Protein AF-0000000067514599 (afdb_homodimer)

InterPro domains:
  IPR000524 Transcription regulator HTH, GntR [PF00392] (11-71)
  IPR000524 Transcription regulator HTH, GntR [PR00035] (31-45)
  IPR000524 Transcription regulator HTH, GntR [PR00035] (45-61)
  IPR000524 Transcription regulator HTH, GntR [PS50949] (8-74)
  IPR000524 Transcription regulator HTH, GntR [SM00345] (14-71)
  IPR000524 Transcription regulator HTH, GntR [cd07377] (9-71)
  IPR011663 UbiC transcription regulator-associated [PF07702] (92-229)
  IPR011663 UbiC transcription regulator-associated [SM00866] (92-229)
  IPR012702 Phosphonate C-P lyase system, transcriptional regulator PhnF [TIGR02325] (10-232)
  IPR028978 Chorismate pyruvate-lyase/UbiC transcription regulator-associated domain superfamily [G3DSA:3.40.1410.10] (80-233)
  IPR028978 Chorismate pyruvate-lyase/UbiC transcription regulator-associated domain superfamily [SSF64288] (59-232)
  IPR036388 Winged helix-like DNA-binding domain superfamily [G3DSA:1.10.10.10] (3-75)
  IPR036390 Winged helix DNA-binding domain superfamily [SSF46785] (6-85)
  IPR050679 Bacterial HTH-type transcriptional regulator [PTHR44846] (6-234)

Secondary structure (DSSP, 8-state):
---------HHHHHHHHHHHHGGGSPTT-BPPPHHHHHHHHT--HHHHHHHHHHHHHHTSEEEETTTEEEEPPPPEEEE--TT--HHHHHHTTT--EEEEEEEEEEEEPPHHHHHHHT--TT-EEEEEEEEEEETTEEEEEEEEEEEGGGHHHHTT--BS-HHHHHHHTT---EEEEEEEEEEPPPHHHHHHHT--TTS-EEEEEEEEE-TTS-EEEEEEEEEETTTEEEEEE------/---------HHHHHHHHHHHHGGGS-TT-BPPPHHHHHHHHT--HHHHHHHHHHHHHHTSEEEETTTEEEEPPPPEEEE--TT--HHHHHHTTT--EEEEEEEEEEEEPPHHHHHHHT--TT-EEEEEEEEEEETTEEEEEEEEEEEGGGHHHHTT--BS-HHHHHHHTT---EEEEEEEEEEPPPHHHHHHHT--TTS-EEEEEEEEE-TTS-EEEEEEEEEETTTEEEEEE------

Organism: Pseudomonas syringae pv. tomato (strain ATCC BAA-871 / DC3000) (NCBI:txid223283)

Radius of gyration: 23.57 Å; Cα contacts (8 Å, |Δi|>4): 1024; chains: 2; bounding box: 57×66×58 Å

Solvent-accessible surface area (backbone atoms only — not comparable to full-atom values): 24936 Å² total; per-residue (Å²): 131,79,79,66,84,73,64,66,60,68,26,59,58,45,27,50,53,53,54,49,51,46,74,78,51,52,64,70,37,65,54,74,55,58,67,56,50,11,61,73,67,72,48,54,53,67,41,41,50,51,13,49,47,51,36,36,57,69,38,46,30,41,81,38,89,95,76,42,38,29,31,38,57,74,50,44,76,42,68,64,47,27,76,54,42,73,52,59,59,46,35,73,71,72,43,51,63,45,35,42,60,74,44,76,46,80,46,61,30,43,60,66,46,13,66,66,49,70,45,55,74,56,33,58,22,34,36,41,30,34,40,31,22,50,73,82,39,48,41,33,42,34,40,36,35,28,55,45,88,46,48,73,78,51,63,76,66,73,54,47,50,63,62,59,54,33,36,74,72,71,49,50,61,32,35,43,36,35,41,39,38,41,31,55,45,50,73,66,52,17,60,70,38,70,45,63,59,84,44,34,22,33,32,37,42,32,39,24,16,36,90,86,64,47,51,51,37,45,36,38,36,44,28,40,20,62,48,35,29,40,30,42,70,35,73,68,78,78,125,132,78,79,66,85,73,64,67,61,68,27,59,58,46,27,50,52,52,56,49,52,46,74,79,51,53,64,71,38,65,52,75,54,57,66,57,49,10,60,74,66,72,47,54,53,66,41,40,50,51,12,49,47,51,36,36,56,70,37,47,29,42,80,37,88,96,77,43,39,27,31,38,55,73,51,44,77,42,67,63,46,28,75,55,42,72,51,60,59,45,36,75,71,74,43,51,66,46,36,42,60,75,44,75,45,79,47,61,28,44,59,66,46,13,66,67,49,71,45,56,76,57,32,60,22,35,35,40,31,34,40,30,22,51,73,82,39,48,42,33,43,34,41,38,33,29,54,44,88,45,47,74,78,51,64,77,67,73,53,48,53,64,63,58,52,33,35,76,73,73,48,49,62,31,34,44,37,34,39,39,40,41,31,56,46,50,73,67,53,16,61,70,37,70,45,64,58,84,45,34,21,33,33,38,43,32,38,23,16,36,91,84,63,48,49,52,35,45,32,42,35,44,26,40,21,64,48,34,29,40,29,41,69,34,73,68,78,76,126

Structure (mmCIF, N/CA/C/O backbone):
data_AF-0000000067514599-model_v1
#
loop_
_entity.id
_entity.type
_entity.pdbx_description
1 polymer 'Transcriptional regulator PhnF'
#
loop_
_atom_site.group_PDB
_atom_site.id
_atom_site.type_symbol
_atom_site.label_atom_id
_atom_site.label_alt_id
_atom_site.label_comp_id
_atom_site.label_asym_id
_atom_site.label_entity_id
_atom_site.label_seq_id
_atom_site.pdbx_PDB_ins_code
_atom_site.Cartn_x
_atom_site.Cartn_y
_atom_site.Cartn_z
_atom_site.occupancy
_atom_site.B_iso_or_equiv
_atom_site.auth_seq_id
_atom_site.auth_comp_id
_atom_site.auth_asym_id
_atom_site.auth_atom_id
_atom_site.pdbx_PDB_model_num
ATOM 1 N N . MET A 1 1 ? 16.031 29.719 22.688 1 21.61 1 MET A N 1
ATOM 2 C CA . MET A 1 1 ? 16.125 30 21.266 1 21.61 1 MET A CA 1
ATOM 3 C C . MET A 1 1 ? 14.789 29.766 20.562 1 21.61 1 MET A C 1
ATOM 5 O O . MET A 1 1 ? 14.211 28.688 20.672 1 21.61 1 MET A O 1
ATOM 9 N N . GLN A 1 2 ? 13.852 30.688 20.391 1 23.66 2 GLN A N 1
ATOM 10 C CA . GLN A 1 2 ? 12.43 30.75 20.047 1 23.66 2 GLN A CA 1
ATOM 11 C C . GLN A 1 2 ? 12.133 30.016 18.75 1 23.66 2 GLN A C 1
ATOM 13 O O . GLN A 1 2 ? 12.656 30.391 17.688 1 23.66 2 GLN A O 1
ATOM 18 N N . LEU A 1 3 ? 12.227 28.828 18.719 1 31.86 3 LEU A N 1
ATOM 19 C CA . LEU A 1 3 ? 12.172 28.047 17.484 1 31.86 3 LEU A CA 1
ATOM 20 C C . LEU A 1 3 ? 11.133 28.625 16.531 1 31.86 3 LEU A C 1
ATOM 22 O O . LEU A 1 3 ? 9.953 28.719 16.875 1 31.86 3 LEU A O 1
ATOM 26 N N . SER A 1 4 ? 11.523 29.656 15.758 1 33.53 4 SER A N 1
ATOM 27 C CA . SER A 1 4 ? 10.852 30.531 14.797 1 33.53 4 SER A CA 1
ATOM 28 C C . SER A 1 4 ? 9.664 29.828 14.141 1 33.53 4 SER A C 1
ATOM 30 O O . SER A 1 4 ? 9.617 28.609 14.086 1 33.53 4 SER A O 1
ATOM 32 N N . ARG A 1 5 ? 8.523 30.328 14.07 1 38.19 5 ARG A N 1
ATOM 33 C CA . ARG A 1 5 ? 7.277 30.094 13.344 1 38.19 5 ARG A CA 1
ATOM 34 C C . ARG A 1 5 ? 7.543 29.484 11.977 1 38.19 5 ARG A C 1
ATOM 36 O O . ARG A 1 5 ? 7.703 30.203 10.984 1 38.19 5 ARG A O 1
ATOM 43 N N . GLN A 1 6 ? 8.523 28.641 11.75 1 38.94 6 GLN A N 1
ATOM 44 C CA . GLN A 1 6 ? 9.062 28.234 10.461 1 38.94 6 GLN A CA 1
ATOM 45 C C . GLN A 1 6 ? 7.953 27.859 9.484 1 38.94 6 GLN A C 1
ATOM 47 O O . GLN A 1 6 ? 7.102 27.031 9.805 1 38.94 6 GLN A O 1
ATOM 52 N N . ASP A 1 7 ? 7.461 28.797 8.742 1 44.72 7 ASP A N 1
ATOM 53 C CA . ASP A 1 7 ? 6.605 28.859 7.562 1 44.72 7 ASP A CA 1
ATOM 54 C C . ASP A 1 7 ? 6.703 27.562 6.75 1 44.72 7 ASP A C 1
ATOM 56 O O . ASP A 1 7 ? 7.781 26.969 6.648 1 44.72 7 ASP A O 1
ATOM 60 N N . GLU A 1 8 ? 5.84 26.781 6.805 1 52.62 8 GLU A N 1
ATOM 61 C CA . GLU A 1 8 ? 5.859 25.734 5.789 1 52.62 8 GLU A CA 1
ATOM 62 C C . GLU A 1 8 ? 6.688 26.141 4.578 1 52.62 8 GLU A C 1
ATOM 64 O O . GLU A 1 8 ? 6.605 27.297 4.129 1 52.62 8 GLU A O 1
ATOM 69 N N . PRO A 1 9 ? 7.777 25.531 4.348 1 61.41 9 PRO A N 1
ATOM 70 C CA . PRO A 1 9 ? 8.391 26 3.107 1 61.41 9 PRO A CA 1
ATOM 71 C C . PRO A 1 9 ? 7.355 26.375 2.043 1 61.41 9 PRO A C 1
ATOM 73 O O . PRO A 1 9 ? 6.402 25.625 1.82 1 61.41 9 PRO A O 1
ATOM 76 N N . LEU A 1 10 ? 7.191 27.594 1.787 1 72.38 10 LEU A N 1
ATOM 77 C CA . LEU A 1 10 ? 6.289 28.219 0.824 1 72.38 10 LEU A CA 1
ATOM 78 C C . LEU A 1 10 ? 5.973 27.25 -0.32 1 72.38 10 LEU A C 1
ATOM 80 O O . LEU A 1 10 ? 4.836 27.203 -0.796 1 72.38 10 LEU A O 1
ATOM 84 N N . TYR A 1 11 ? 6.871 26.328 -0.579 1 77.31 11 TYR A N 1
ATOM 85 C CA . TYR A 1 11 ? 6.676 25.484 -1.751 1 77.31 11 TYR A CA 1
ATOM 86 C C . TYR A 1 11 ? 5.684 24.359 -1.455 1 77.31 11 TYR A C 1
ATOM 88 O O . TYR A 1 11 ? 4.961 23.922 -2.346 1 77.31 11 TYR A O 1
ATOM 96 N N . LEU A 1 12 ? 5.578 23.984 -0.225 1 75.88 12 LEU A N 1
ATOM 97 C CA . LEU A 1 12 ? 4.641 22.906 0.11 1 75.88 12 LEU A CA 1
ATOM 98 C C . LEU A 1 12 ? 3.201 23.406 0.015 1 75.88 12 LEU A C 1
ATOM 100 O O . LEU A 1 12 ? 2.324 22.672 -0.464 1 75.88 12 LEU A O 1
ATOM 104 N N . GLY A 1 13 ? 3.094 24.594 0.495 1 74.31 13 GLY A N 1
ATOM 105 C CA . GLY A 1 13 ? 1.779 25.203 0.328 1 74.31 13 GLY A CA 1
ATOM 106 C C . GLY A 1 13 ? 1.382 25.375 -1.126 1 74.31 13 GLY A C 1
ATOM 107 O O . GLY A 1 13 ? 0.234 25.125 -1.495 1 74.31 13 GLY A O 1
ATOM 108 N N . LEU A 1 14 ? 2.312 25.75 -1.858 1 82.19 14 LEU A N 1
ATOM 109 C CA . LEU A 1 14 ? 2.068 25.922 -3.285 1 82.19 14 LEU A CA 1
ATOM 110 C C . LEU A 1 14 ? 1.784 24.594 -3.959 1 82.19 14 LEU A C 1
ATOM 112 O O . LEU A 1 14 ? 0.92 24.5 -4.836 1 82.19 14 LEU A O 1
ATOM 116 N N . ALA A 1 15 ? 2.545 23.578 -3.549 1 85 15 ALA A N 1
ATOM 117 C CA . ALA A 1 15 ? 2.312 22.25 -4.102 1 85 15 ALA A CA 1
ATOM 118 C C . ALA A 1 15 ? 0.883 21.781 -3.832 1 85 15 ALA A C 1
ATOM 120 O O . ALA A 1 15 ? 0.237 21.203 -4.707 1 85 15 ALA A O 1
ATOM 121 N N . GLU A 1 16 ? 0.511 22.094 -2.701 1 76.88 16 GLU A N 1
ATOM 122 C CA . GLU A 1 16 ? -0.854 21.734 -2.34 1 76.88 16 GLU A CA 1
ATOM 123 C C . GLU A 1 16 ? -1.872 22.469 -3.205 1 76.88 16 GLU A C 1
ATOM 125 O O . GLU A 1 16 ? -2.836 21.875 -3.686 1 76.88 16 GLU A O 1
ATOM 130 N N . THR A 1 17 ? -1.627 23.734 -3.35 1 79.94 17 THR A N 1
ATOM 131 C CA . THR A 1 17 ? -2.51 24.547 -4.18 1 79.94 17 THR A CA 1
ATOM 132 C C . THR A 1 17 ? -2.539 24.016 -5.613 1 79.94 17 THR A C 1
ATOM 134 O O . THR A 1 17 ? -3.611 23.859 -6.199 1 79.94 17 THR A O 1
ATOM 137 N N . LEU A 1 18 ? -1.416 23.766 -6.137 1 84.88 18 LEU A N 1
ATOM 138 C CA . LEU A 1 18 ? -1.319 23.266 -7.504 1 84.88 18 LEU A CA 1
ATOM 139 C C . LEU A 1 18 ? -1.994 21.906 -7.629 1 84.88 18 LEU A C 1
ATOM 141 O O . LEU A 1 18 ? -2.652 21.625 -8.633 1 84.88 18 LEU A O 1
ATOM 145 N N . ARG A 1 19 ? -1.816 21.141 -6.586 1 81.44 19 ARG A N 1
ATOM 146 C CA . ARG A 1 19 ? -2.455 19.828 -6.559 1 81.44 19 ARG A CA 1
ATOM 147 C C . ARG A 1 19 ? -3.969 19.953 -6.684 1 81.44 19 ARG A C 1
ATOM 149 O O . ARG A 1 19 ? -4.598 19.234 -7.457 1 81.44 19 ARG A O 1
ATOM 156 N N . ASP A 1 20 ? -4.441 20.875 -6.016 1 77.44 20 ASP A N 1
ATOM 157 C CA . ASP A 1 20 ? -5.879 21.109 -6.043 1 77.44 20 ASP A CA 1
ATOM 158 C C . ASP A 1 20 ? -6.336 21.547 -7.434 1 77.44 20 ASP A C 1
ATOM 160 O O . ASP A 1 20 ? -7.41 21.156 -7.891 1 77.44 20 ASP A O 1
ATOM 164 N N . GLU A 1 21 ? -5.512 22.266 -7.996 1 82.62 21 GLU A N 1
ATOM 165 C CA . GLU A 1 21 ? -5.863 22.797 -9.305 1 82.62 21 GLU A CA 1
ATOM 166 C C . GLU A 1 21 ? -5.84 21.719 -10.375 1 82.62 21 GLU A C 1
ATOM 168 O O . GLU A 1 21 ? -6.449 21.859 -11.438 1 82.62 21 GLU A O 1
ATOM 173 N N . LEU A 1 22 ? -5.152 20.688 -10.039 1 83 22 LEU A N 1
ATOM 174 C CA . LEU A 1 22 ? -5.039 19.609 -11.016 1 83 22 LEU A CA 1
ATOM 175 C C . LEU A 1 22 ? -6.402 18.984 -11.297 1 83 22 LEU A C 1
ATOM 177 O O . LEU A 1 22 ? -6.598 18.359 -12.344 1 83 22 LEU A O 1
ATOM 181 N N . ALA A 1 23 ? -7.266 19.141 -10.359 1 75 23 ALA A N 1
ATOM 182 C CA . ALA A 1 23 ? -8.609 18.594 -10.539 1 75 23 ALA A CA 1
ATOM 183 C C . ALA A 1 23 ? -9.297 19.219 -11.75 1 75 23 ALA A C 1
ATOM 185 O O . ALA A 1 23 ? -10.164 18.594 -12.367 1 75 23 ALA A O 1
ATOM 186 N N . GLY A 1 24 ? -8.859 20.359 -12.094 1 80.25 24 GLY A N 1
ATOM 187 C CA . GLY A 1 24 ? -9.445 21.062 -13.219 1 80.25 24 GLY A CA 1
ATOM 188 C C . GLY A 1 24 ? -8.773 20.734 -14.539 1 80.25 24 GLY A C 1
ATOM 189 O O . GLY A 1 24 ? -9.211 21.203 -15.602 1 80.25 24 GLY A O 1
ATOM 190 N N . TYR A 1 25 ? -7.742 19.922 -14.492 1 85.56 25 TYR A N 1
ATOM 191 C CA . TYR A 1 25 ? -7.004 19.531 -15.688 1 85.56 25 TYR A CA 1
ATOM 192 C C . TYR A 1 25 ? -7.367 18.109 -16.125 1 85.56 25 TYR A C 1
ATOM 194 O O . TYR A 1 25 ? -7.77 17.297 -15.289 1 85.56 25 TYR A O 1
ATOM 202 N N . GLN A 1 26 ? -7.34 17.859 -17.391 1 84 26 GLN A N 1
ATOM 203 C CA . GLN A 1 26 ? -7.414 16.5 -17.922 1 84 26 GLN A CA 1
ATOM 204 C C . GLN A 1 26 ? -6.023 15.883 -18.062 1 84 26 GLN A C 1
ATOM 206 O O . GLN A 1 26 ? -5.047 16.594 -18.297 1 84 26 GLN A O 1
ATOM 211 N N . PRO A 1 27 ? -6.047 14.539 -17.844 1 81.38 27 PRO A N 1
ATOM 212 C CA . PRO A 1 27 ? -4.754 13.922 -18.141 1 81.38 27 PRO A CA 1
ATOM 213 C C . PRO A 1 27 ? -4.246 14.289 -19.531 1 81.38 27 PRO A C 1
ATOM 215 O O . PRO A 1 27 ? -5.02 14.305 -20.5 1 81.38 27 PRO A O 1
ATOM 218 N N . GLY A 1 28 ? -2.986 14.664 -19.594 1 82.75 28 GLY A N 1
ATOM 219 C CA . GLY A 1 28 ? -2.414 15.086 -20.859 1 82.75 28 GLY A CA 1
ATOM 220 C C . GLY A 1 28 ? -2.283 16.594 -20.984 1 82.75 28 GLY A C 1
ATOM 221 O O . GLY A 1 28 ? -1.484 17.094 -21.781 1 82.75 28 GLY A O 1
ATOM 222 N N . ASP A 1 29 ? -3.088 17.297 -20.203 1 89.19 29 ASP A N 1
ATOM 223 C CA . ASP A 1 29 ? -2.986 18.75 -20.188 1 89.19 29 ASP A CA 1
ATOM 224 C C . ASP A 1 29 ? -1.633 19.203 -19.656 1 89.19 29 ASP A C 1
ATOM 226 O O . ASP A 1 29 ? -0.939 18.438 -18.984 1 89.19 29 ASP A O 1
ATOM 230 N N . TYR A 1 30 ? -1.264 20.406 -20.062 1 92.31 30 TYR A N 1
ATOM 231 C CA . TYR A 1 30 ? -0.025 20.984 -19.547 1 92.31 30 TYR A CA 1
ATOM 232 C C . TYR A 1 30 ? -0.313 22.094 -18.562 1 92.31 30 TYR A C 1
ATOM 234 O O . TYR A 1 30 ? -1.228 22.906 -18.766 1 92.31 30 TYR A O 1
ATOM 242 N N . LEU A 1 31 ? 0.439 22.016 -17.484 1 92 31 LEU A N 1
ATOM 243 C CA . LEU A 1 31 ? 0.401 23.141 -16.562 1 92 31 LEU A CA 1
ATOM 244 C C . LEU A 1 31 ? 0.991 24.391 -17.219 1 92 31 LEU A C 1
ATOM 246 O O . LEU A 1 31 ? 1.816 24.297 -18.125 1 92 31 LEU A O 1
ATOM 250 N N . PRO A 1 32 ? 0.518 25.562 -16.688 1 92.19 32 PRO A N 1
ATOM 251 C CA . PRO A 1 32 ? 1.216 26.766 -17.125 1 92.19 32 PRO A CA 1
ATOM 252 C C . PRO A 1 32 ? 2.719 26.703 -16.859 1 92.19 32 PRO A C 1
ATOM 254 O O . PRO A 1 32 ? 3.166 25.984 -15.969 1 92.19 32 PRO A O 1
ATOM 257 N N . ALA A 1 33 ? 3.439 27.469 -17.734 1 91.44 33 ALA A N 1
ATOM 258 C CA . ALA A 1 33 ? 4.887 27.516 -17.562 1 91.44 33 ALA A CA 1
ATOM 259 C C . ALA A 1 33 ? 5.254 27.984 -16.156 1 91.44 33 ALA A C 1
ATOM 261 O O . ALA A 1 33 ? 4.512 28.75 -15.531 1 91.44 33 ALA A O 1
ATOM 262 N N . GLU A 1 34 ? 6.406 27.453 -15.656 1 90.69 34 GLU A N 1
ATOM 263 C CA . GLU A 1 34 ? 6.828 27.734 -14.289 1 90.69 34 GLU A CA 1
ATOM 264 C C . GLU A 1 34 ? 6.953 29.234 -14.047 1 90.69 34 GLU A C 1
ATOM 266 O O . GLU A 1 34 ? 6.648 29.719 -12.953 1 90.69 34 GLU A O 1
ATOM 271 N N . PHE A 1 35 ? 7.371 30.016 -15.141 1 90 35 PHE A N 1
ATOM 272 C CA . PHE A 1 35 ? 7.496 31.453 -14.977 1 90 35 PHE A CA 1
ATOM 273 C C . PHE A 1 35 ? 6.125 32.094 -14.828 1 90 35 PHE A C 1
ATOM 275 O O . PHE A 1 35 ? 5.961 33.062 -14.055 1 90 35 PHE A O 1
ATOM 282 N N . GLN A 1 36 ? 5.125 31.578 -15.516 1 93.25 36 GLN A N 1
ATOM 283 C CA . GLN A 1 36 ? 3.764 32.094 -15.391 1 93.25 36 GLN A CA 1
ATOM 284 C C . GLN A 1 36 ? 3.191 31.797 -14.008 1 93.25 36 GLN A C 1
ATOM 286 O O . GLN A 1 36 ? 2.518 32.625 -13.414 1 93.25 36 GLN A O 1
ATOM 291 N N . LEU A 1 37 ? 3.482 30.562 -13.531 1 92.25 37 LEU A N 1
ATOM 292 C CA . LEU A 1 37 ? 3.018 30.188 -12.195 1 92.25 37 LEU A CA 1
ATOM 293 C C . LEU A 1 37 ? 3.684 31.047 -11.125 1 92.25 37 LEU A C 1
ATOM 295 O O . LEU A 1 37 ? 3.039 31.438 -10.156 1 92.25 37 LEU A O 1
ATOM 299 N N . ALA A 1 38 ? 4.934 31.359 -11.336 1 92.12 38 ALA A N 1
ATOM 300 C CA . ALA A 1 38 ? 5.66 32.219 -10.406 1 92.12 38 ALA A CA 1
ATOM 301 C C . ALA A 1 38 ? 5.027 33.594 -10.328 1 92.12 38 ALA A C 1
ATOM 303 O O . ALA A 1 38 ? 4.883 34.156 -9.242 1 92.12 38 ALA A O 1
ATOM 304 N N . GLU A 1 39 ? 4.707 34.094 -11.469 1 92.31 39 GLU A N 1
ATOM 305 C CA . GLU A 1 39 ? 4.051 35.406 -11.539 1 92.31 39 GLU A CA 1
ATOM 306 C C . GLU A 1 39 ? 2.676 35.344 -10.875 1 92.31 39 GLU A C 1
ATOM 308 O O . GLU A 1 39 ? 2.332 36.25 -10.094 1 92.31 39 GLU A O 1
ATOM 313 N N . ARG A 1 40 ? 1.973 34.312 -11.156 1 91.69 40 ARG A N 1
ATOM 314 C CA . ARG A 1 40 ? 0.617 34.156 -10.641 1 91.69 40 ARG A CA 1
ATOM 315 C C . ARG A 1 40 ? 0.616 34.125 -9.117 1 91.69 40 ARG A C 1
ATOM 317 O O . ARG A 1 40 ? -0.251 34.75 -8.477 1 91.69 40 ARG A O 1
ATOM 324 N N . PHE A 1 41 ? 1.562 33.438 -8.555 1 89.94 41 PHE A N 1
ATOM 325 C CA . PHE A 1 41 ? 1.569 33.219 -7.113 1 89.94 41 PHE A CA 1
ATOM 326 C C . PHE A 1 41 ? 2.52 34.219 -6.426 1 89.94 41 PHE A C 1
ATOM 328 O O . PHE A 1 41 ? 2.686 34.156 -5.207 1 89.94 41 PHE A O 1
ATOM 335 N N . SER A 1 42 ? 3.164 35.062 -7.141 1 91.19 42 SER A N 1
ATOM 336 C CA . SER A 1 42 ? 4.094 36.062 -6.637 1 91.19 42 SER A CA 1
ATOM 337 C C . SER A 1 42 ? 5.199 35.438 -5.805 1 91.19 42 SER A C 1
ATOM 339 O O . SER A 1 42 ? 5.461 35.875 -4.68 1 91.19 42 SER A O 1
ATOM 341 N N . VAL A 1 43 ? 5.734 34.406 -6.355 1 91.06 43 VAL A N 1
ATOM 342 C CA . VAL A 1 43 ? 6.859 33.719 -5.715 1 91.06 43 VAL A CA 1
ATOM 343 C C . VAL A 1 43 ? 7.988 33.531 -6.723 1 91.06 43 VAL A C 1
ATOM 345 O O . VAL A 1 43 ? 7.809 33.75 -7.922 1 91.06 43 VAL A O 1
ATOM 348 N N . ASN A 1 44 ? 9.141 33.156 -6.223 1 89.81 44 ASN A N 1
ATOM 349 C CA . ASN A 1 44 ? 10.281 32.906 -7.09 1 89.81 44 ASN A CA 1
ATOM 350 C C . ASN A 1 44 ? 10.109 31.594 -7.855 1 89.81 44 ASN A C 1
ATOM 352 O O . ASN A 1 44 ? 9.383 30.703 -7.418 1 89.81 44 ASN A O 1
ATOM 356 N N . ARG A 1 45 ? 10.781 31.609 -9.023 1 89.5 45 ARG A N 1
ATOM 357 C CA . ARG A 1 45 ? 10.703 30.438 -9.891 1 89.5 45 ARG A CA 1
ATOM 358 C C . ARG A 1 45 ? 11.211 29.188 -9.164 1 89.5 45 ARG A C 1
ATOM 360 O O . ARG A 1 45 ? 10.711 28.078 -9.391 1 89.5 45 ARG A O 1
ATOM 367 N N . HIS A 1 46 ? 12.07 29.422 -8.289 1 90 46 HIS A N 1
ATOM 368 C CA . HIS A 1 46 ? 12.625 28.297 -7.551 1 90 46 HIS A CA 1
ATOM 369 C C . HIS A 1 46 ? 11.578 27.656 -6.648 1 90 46 HIS A C 1
ATOM 371 O O . HIS A 1 46 ? 11.508 26.422 -6.539 1 90 46 HIS A O 1
ATOM 377 N N . THR A 1 47 ? 10.766 28.453 -6.105 1 88 47 THR A N 1
ATOM 378 C CA . THR A 1 47 ? 9.695 27.969 -5.238 1 88 47 THR A CA 1
ATOM 379 C C . THR A 1 47 ? 8.68 27.156 -6.035 1 88 47 THR A C 1
ATOM 381 O O . THR A 1 47 ? 8.234 26.109 -5.59 1 88 47 THR A O 1
ATOM 384 N N . ILE A 1 48 ? 8.383 27.641 -7.199 1 89.56 48 ILE A N 1
ATOM 385 C CA . ILE A 1 48 ? 7.441 26.938 -8.062 1 89.56 48 ILE A CA 1
ATOM 386 C C . ILE A 1 48 ? 8.039 25.594 -8.484 1 89.56 48 ILE A C 1
ATOM 388 O O . ILE A 1 48 ? 7.355 24.578 -8.469 1 89.56 48 ILE A O 1
ATOM 392 N N . ARG A 1 49 ? 9.297 25.656 -8.82 1 88.38 49 ARG A N 1
ATOM 393 C CA . ARG A 1 49 ? 9.969 24.422 -9.258 1 88.38 49 ARG A CA 1
ATOM 394 C C . ARG A 1 49 ? 9.914 23.359 -8.18 1 88.38 49 ARG A C 1
ATOM 396 O O . ARG A 1 49 ? 9.633 22.188 -8.461 1 88.38 49 ARG A O 1
ATOM 403 N N . ARG A 1 50 ? 10.086 23.766 -6.984 1 87.12 50 ARG A N 1
ATOM 404 C CA . ARG A 1 50 ? 10.031 22.828 -5.867 1 87.12 50 ARG A CA 1
ATOM 405 C C . ARG A 1 50 ? 8.625 22.297 -5.668 1 87.12 50 ARG A C 1
ATOM 407 O O . ARG A 1 50 ? 8.438 21.125 -5.352 1 87.12 50 ARG A O 1
ATOM 414 N N . ALA A 1 51 ? 7.711 23.156 -5.84 1 88.06 51 ALA A N 1
ATOM 415 C CA . ALA A 1 51 ? 6.312 22.75 -5.727 1 88.06 51 ALA A CA 1
ATOM 416 C C . ALA A 1 51 ? 5.953 21.719 -6.801 1 88.06 51 ALA A C 1
ATOM 418 O O . ALA A 1 51 ? 5.324 20.703 -6.512 1 88.06 51 ALA A O 1
ATOM 419 N N . VAL A 1 52 ? 6.41 22.016 -7.969 1 88.69 52 VAL A N 1
ATOM 420 C CA . VAL 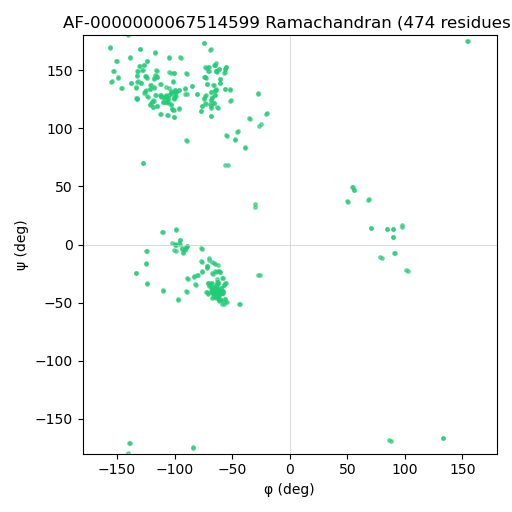A 1 52 ? 6.129 21.125 -9.086 1 88.69 52 VAL A CA 1
ATOM 421 C C . VAL A 1 52 ? 6.867 19.797 -8.891 1 88.69 52 VAL A C 1
ATOM 423 O O . VAL A 1 52 ? 6.344 18.734 -9.219 1 88.69 52 VAL A O 1
ATOM 426 N N . ASP A 1 53 ? 8.07 19.891 -8.266 1 84.56 53 ASP A N 1
ATOM 427 C CA . ASP A 1 53 ? 8.836 18.672 -7.965 1 84.56 53 ASP A CA 1
ATOM 428 C C . ASP A 1 53 ? 8.047 17.734 -7.055 1 84.56 53 ASP A C 1
ATOM 430 O O . ASP A 1 53 ? 8.086 16.516 -7.23 1 84.56 53 ASP A O 1
ATOM 434 N N . GLU A 1 54 ? 7.363 18.328 -6.184 1 81.56 54 GLU A N 1
ATOM 435 C CA . GLU A 1 54 ? 6.535 17.547 -5.281 1 81.56 54 GLU A CA 1
ATOM 436 C C . GLU A 1 54 ? 5.438 16.797 -6.047 1 81.56 54 GLU A C 1
ATOM 438 O O . GLU A 1 54 ? 5.203 15.617 -5.809 1 81.56 54 GLU A O 1
ATOM 443 N N . LEU A 1 55 ? 4.859 17.469 -6.977 1 84.81 55 LEU A N 1
ATOM 444 C CA . LEU A 1 55 ? 3.785 16.891 -7.77 1 84.81 55 LEU A CA 1
ATOM 445 C C . LEU A 1 55 ? 4.32 15.805 -8.695 1 84.81 55 LEU A C 1
ATOM 447 O O . LEU A 1 55 ? 3.643 14.805 -8.938 1 84.81 55 LEU A O 1
ATOM 451 N N . VAL A 1 56 ? 5.531 16.031 -9.148 1 80.88 56 VAL A N 1
ATOM 452 C CA . VAL A 1 56 ? 6.188 15.031 -9.992 1 80.88 56 VAL A CA 1
ATOM 453 C C . VAL A 1 56 ? 6.461 13.773 -9.172 1 80.88 56 VAL A C 1
ATOM 455 O O . VAL A 1 56 ? 6.184 12.664 -9.625 1 80.88 56 VAL A O 1
ATOM 458 N N . ARG A 1 57 ? 6.871 13.984 -8.016 1 73.25 57 ARG A N 1
ATOM 459 C CA . ARG A 1 57 ? 7.176 12.859 -7.133 1 73.25 57 ARG A CA 1
ATOM 460 C C . ARG A 1 57 ? 5.922 12.055 -6.82 1 73.25 57 ARG A C 1
ATOM 462 O O . ARG A 1 57 ? 5.98 10.82 -6.719 1 73.25 57 ARG A O 1
ATOM 469 N N . GLU A 1 58 ? 4.895 12.781 -6.734 1 71.38 58 GLU A N 1
ATOM 470 C CA . GLU A 1 58 ? 3.617 12.148 -6.422 1 71.38 58 GLU A CA 1
ATOM 471 C C . GLU A 1 58 ? 3.035 11.453 -7.648 1 71.38 58 GLU A C 1
ATOM 473 O O . GLU A 1 58 ? 2.078 10.68 -7.535 1 71.38 58 GLU A O 1
ATOM 478 N N . GLY A 1 59 ? 3.604 11.789 -8.789 1 72.81 59 GLY A N 1
ATOM 479 C CA . GLY A 1 59 ? 3.145 11.18 -10.023 1 72.81 59 GLY A CA 1
ATOM 480 C C . GLY A 1 59 ? 1.938 11.883 -10.625 1 72.81 59 GLY A C 1
ATOM 481 O O . GLY A 1 59 ? 1.209 11.289 -11.422 1 72.81 59 GLY A O 1
ATOM 482 N N . SER A 1 60 ? 1.638 13.039 -10.156 1 79.31 60 SER A N 1
ATOM 483 C CA . SER A 1 60 ? 0.464 13.75 -10.648 1 79.31 60 SER A CA 1
ATOM 484 C C . SER A 1 60 ? 0.779 14.508 -11.938 1 79.31 60 SER A C 1
ATOM 486 O O . SER A 1 60 ? -0.121 14.797 -12.727 1 79.31 60 SER A O 1
ATOM 488 N N . VAL A 1 61 ? 2.057 14.875 -12.07 1 85.38 61 VAL A N 1
ATOM 489 C CA . VAL A 1 61 ? 2.492 15.594 -13.258 1 85.38 61 VAL A CA 1
ATOM 490 C C . VAL A 1 61 ? 3.852 15.062 -13.719 1 85.38 61 VAL A C 1
ATOM 492 O O . VAL A 1 61 ? 4.531 14.359 -12.969 1 85.38 61 VAL A O 1
ATOM 495 N N . LEU A 1 62 ? 4.219 15.305 -14.969 1 84.75 62 LEU A N 1
ATOM 496 C CA . LEU A 1 62 ? 5.5 14.906 -15.547 1 84.75 62 LEU A CA 1
ATOM 497 C C . LEU A 1 62 ? 6.137 16.062 -16.297 1 84.75 62 LEU A C 1
ATOM 499 O O . LEU A 1 62 ? 5.496 16.688 -17.156 1 84.75 62 LEU A O 1
ATOM 503 N N . ARG A 1 63 ? 7.352 16.281 -15.883 1 87.25 63 ARG A N 1
ATOM 504 C CA . ARG A 1 63 ? 8.086 17.312 -16.625 1 87.25 63 ARG A CA 1
ATOM 505 C C . ARG A 1 63 ? 8.562 16.766 -17.969 1 87.25 63 ARG A C 1
ATOM 507 O O . ARG A 1 63 ? 9.25 15.742 -18.016 1 87.25 63 ARG A O 1
ATOM 514 N N . ARG A 1 64 ? 8.125 17.359 -19.016 1 84.5 64 ARG A N 1
ATOM 515 C CA . ARG A 1 64 ? 8.586 17.031 -20.359 1 84.5 64 ARG A CA 1
ATOM 516 C C . ARG A 1 64 ? 9.578 18.062 -20.875 1 84.5 64 ARG A C 1
ATOM 518 O O . ARG A 1 64 ? 9.266 19.25 -20.969 1 84.5 64 ARG A O 1
ATOM 525 N N . GLN A 1 65 ? 10.766 17.547 -21.094 1 79.12 65 GLN A N 1
ATOM 526 C CA . GLN A 1 65 ? 11.812 18.453 -21.562 1 79.12 65 GLN A CA 1
ATOM 527 C C . GLN A 1 65 ? 11.344 19.25 -22.781 1 79.12 65 GLN A C 1
ATOM 529 O O . GLN A 1 65 ? 10.922 18.656 -23.781 1 79.12 65 GLN A O 1
ATOM 534 N N . GLY A 1 66 ? 11.406 20.516 -22.641 1 80.31 66 GLY A N 1
ATOM 535 C CA . GLY A 1 66 ? 11.109 21.406 -23.766 1 80.31 66 GLY A CA 1
ATOM 536 C C . GLY A 1 66 ? 9.625 21.594 -24 1 80.31 66 GLY A C 1
ATOM 537 O O . GLY A 1 66 ? 9.219 22.375 -24.859 1 80.31 66 GLY A O 1
ATOM 538 N N . LYS A 1 67 ? 8.758 20.891 -23.453 1 84.25 67 LYS A N 1
ATOM 539 C CA . LYS A 1 67 ? 7.324 20.984 -23.703 1 84.25 67 LYS A CA 1
ATOM 540 C C . LYS A 1 67 ? 6.594 21.562 -22.5 1 84.25 67 LYS A C 1
ATOM 542 O O . LYS A 1 67 ? 5.727 22.438 -22.656 1 84.25 67 LYS A O 1
ATOM 547 N N . GLY A 1 68 ? 7.02 21.172 -21.312 1 89.88 68 GLY A N 1
ATOM 548 C CA . GLY A 1 68 ? 6.352 21.641 -20.109 1 89.88 68 GLY A CA 1
ATOM 549 C C . GLY A 1 68 ? 6.043 20.531 -19.109 1 89.88 68 GLY A C 1
ATOM 550 O O . GLY A 1 68 ? 6.684 19.484 -19.141 1 89.88 68 GLY A O 1
ATOM 551 N N . THR A 1 69 ? 5.18 20.875 -18.125 1 90.25 69 THR A N 1
ATOM 552 C CA . THR A 1 69 ? 4.766 19.922 -17.094 1 90.25 69 THR A CA 1
ATOM 553 C C . THR A 1 69 ? 3.381 19.359 -17.406 1 90.25 69 THR A C 1
ATOM 555 O O . THR A 1 69 ? 2.389 20.094 -17.375 1 90.25 69 THR A O 1
ATOM 558 N N . GLN A 1 70 ? 3.361 18.109 -17.766 1 88.69 70 GLN A N 1
ATOM 559 C CA . GLN A 1 70 ? 2.133 17.453 -18.219 1 88.69 70 GLN A CA 1
ATOM 560 C C . GLN A 1 70 ? 1.404 16.812 -17.047 1 88.69 70 GLN A C 1
ATOM 562 O O . GLN A 1 70 ? 2.031 16.172 -16.203 1 88.69 70 GLN A O 1
ATOM 567 N N . VAL A 1 71 ? 0.07 17.047 -16.984 1 87.38 71 VAL A N 1
ATOM 568 C CA . VAL A 1 71 ? -0.77 16.406 -15.969 1 87.38 71 VAL A CA 1
ATOM 569 C C . VAL A 1 71 ? -0.95 14.93 -16.297 1 87.38 71 VAL A C 1
ATOM 571 O O . VAL A 1 71 ? -1.251 14.57 -17.438 1 87.38 71 VAL A O 1
ATOM 574 N N . LEU A 1 72 ? -0.68 14.109 -15.328 1 79.25 72 LEU A N 1
ATOM 575 C CA . LEU A 1 72 ? -0.784 12.672 -15.523 1 79.25 72 LEU A CA 1
ATOM 576 C C . LEU A 1 72 ? -2.143 12.156 -15.055 1 79.25 72 LEU A C 1
ATOM 578 O O . LEU A 1 72 ? -2.883 12.875 -14.375 1 79.25 72 LEU A O 1
ATOM 582 N N . GLU A 1 73 ? -2.43 10.977 -15.562 1 75.38 73 GLU A N 1
ATOM 583 C CA . GLU A 1 73 ? -3.65 10.312 -15.117 1 75.38 73 GLU A CA 1
ATOM 584 C C . GLU A 1 73 ? -3.617 10.047 -13.617 1 75.38 73 GLU A C 1
ATOM 586 O O . GLU A 1 73 ? -2.562 9.727 -13.062 1 75.38 73 GLU A O 1
ATOM 591 N N . ARG A 1 74 ? -4.766 10.266 -13.008 1 75.31 74 ARG A N 1
ATOM 592 C CA . ARG A 1 74 ? -4.883 9.945 -11.586 1 75.31 74 ARG A CA 1
ATOM 593 C C . ARG A 1 74 ? -4.949 8.438 -11.359 1 75.31 74 ARG A C 1
ATOM 595 O O . ARG A 1 74 ? -5.531 7.711 -12.172 1 75.31 74 ARG A O 1
ATOM 602 N N . PRO A 1 75 ? -4.305 8.148 -10.242 1 80.56 75 PRO A N 1
ATOM 603 C CA . PRO A 1 75 ? -4.391 6.711 -9.969 1 80.56 75 PRO A CA 1
ATOM 604 C C . PRO A 1 75 ? -5.828 6.227 -9.797 1 80.56 75 PRO A C 1
ATOM 606 O O . PRO A 1 75 ? -6.684 6.977 -9.328 1 80.56 75 PRO A O 1
ATOM 609 N N . LEU A 1 76 ? -6.047 5.066 -10.297 1 83.56 76 LEU A N 1
ATOM 610 C CA . LEU A 1 76 ? -7.324 4.402 -10.055 1 83.56 76 LEU A CA 1
ATOM 611 C C . LEU A 1 76 ? -7.418 3.93 -8.602 1 83.56 76 LEU A C 1
ATOM 613 O O . LEU A 1 76 ? -6.434 3.438 -8.047 1 83.56 76 LEU A O 1
ATOM 617 N N . ILE A 1 77 ? -8.539 4.125 -8.07 1 85.69 77 ILE A N 1
ATOM 618 C CA . ILE A 1 77 ? -8.797 3.693 -6.703 1 85.69 77 ILE A CA 1
ATOM 619 C C . ILE A 1 77 ? -9.484 2.33 -6.707 1 85.69 77 ILE A C 1
ATOM 621 O O . ILE A 1 77 ? -10.594 2.191 -7.238 1 85.69 77 ILE A O 1
ATOM 625 N N . TYR A 1 78 ? -8.805 1.371 -6.145 1 87.38 78 TYR A N 1
ATOM 626 C CA . TYR A 1 78 ? -9.375 0.031 -6.043 1 87.38 78 TYR A CA 1
ATOM 627 C C . TYR A 1 78 ? -9.922 -0.222 -4.641 1 87.38 78 TYR A C 1
ATOM 629 O O . TYR A 1 78 ? -9.164 -0.274 -3.672 1 87.38 78 TYR A O 1
ATOM 637 N N . PRO A 1 79 ? -11.195 -0.415 -4.508 1 85.31 79 PRO A N 1
ATOM 638 C CA . PRO A 1 79 ? -11.758 -0.756 -3.201 1 85.31 79 PRO A CA 1
ATOM 639 C C . PRO A 1 79 ? -11.453 -2.191 -2.781 1 85.31 79 PRO A C 1
ATOM 641 O O . PRO A 1 79 ? -11.789 -3.135 -3.5 1 85.31 79 PRO A O 1
ATOM 644 N N . MET A 1 80 ? -10.805 -2.303 -1.651 1 85.12 80 MET A N 1
ATOM 645 C CA . MET A 1 80 ? -10.516 -3.631 -1.123 1 85.12 80 MET A CA 1
ATOM 646 C C . MET A 1 80 ? -11.641 -4.117 -0.216 1 85.12 80 MET A C 1
ATOM 648 O O . MET A 1 80 ? -11.656 -3.811 0.977 1 85.12 80 MET A O 1
ATOM 652 N N . GLN A 1 81 ? -12.562 -4.758 -0.775 1 78.69 81 GLN A N 1
ATOM 653 C CA . GLN A 1 81 ? -13.695 -5.324 -0.053 1 78.69 81 GLN A CA 1
ATOM 654 C C . GLN A 1 81 ? -13.719 -6.844 -0.175 1 78.69 81 GLN A C 1
ATOM 656 O O . GLN A 1 81 ? -13.039 -7.418 -1.025 1 78.69 81 GLN A O 1
ATOM 661 N N . ALA A 1 82 ? -14.531 -7.422 0.705 1 73.06 82 ALA A N 1
ATOM 662 C CA . ALA A 1 82 ? -14.602 -8.883 0.749 1 73.06 82 ALA A CA 1
ATOM 663 C C . ALA A 1 82 ? -15 -9.453 -0.607 1 73.06 82 ALA A C 1
ATOM 665 O O . ALA A 1 82 ? -14.422 -10.438 -1.07 1 73.06 82 ALA A O 1
ATOM 666 N N . ASP A 1 83 ? -15.828 -8.727 -1.246 1 73.25 83 ASP A N 1
ATOM 667 C CA . ASP A 1 83 ? -16.406 -9.297 -2.457 1 73.25 83 ASP A CA 1
ATOM 668 C C . ASP A 1 83 ? -15.875 -8.602 -3.705 1 73.25 83 ASP A C 1
ATOM 670 O O . ASP A 1 83 ? -16.391 -8.805 -4.805 1 73.25 83 ASP A O 1
ATOM 674 N N . SER A 1 84 ? -14.914 -7.844 -3.451 1 72.75 84 SER A N 1
ATOM 675 C CA . SER A 1 84 ? -14.43 -7.094 -4.605 1 72.75 84 SER A CA 1
ATOM 676 C C . SER A 1 84 ? -13.633 -7.992 -5.551 1 72.75 84 SER A C 1
ATOM 678 O O . SER A 1 84 ? -12.844 -8.828 -5.102 1 72.75 84 SER A O 1
ATOM 680 N N . ALA A 1 85 ? -14.094 -7.941 -6.766 1 73.88 85 ALA A N 1
ATOM 681 C CA . ALA A 1 85 ? -13.289 -8.477 -7.859 1 73.88 85 ALA A CA 1
ATOM 682 C C . ALA A 1 85 ? -12.586 -7.363 -8.617 1 73.88 85 ALA A C 1
ATOM 684 O O . ALA A 1 85 ? -13.211 -6.375 -9.008 1 73.88 85 ALA A O 1
ATOM 685 N N . TYR A 1 86 ? -11.359 -7.465 -8.758 1 75.12 86 TYR A N 1
ATOM 686 C CA . TYR A 1 86 ? -10.539 -6.438 -9.398 1 75.12 86 TYR A CA 1
ATOM 687 C C . TYR A 1 86 ? -11.211 -5.918 -10.664 1 75.12 86 TYR A C 1
ATOM 689 O O . TYR A 1 86 ? -11.406 -4.711 -10.82 1 75.12 86 TYR A O 1
ATOM 697 N N . SER A 1 87 ? -11.594 -6.867 -11.508 1 73.44 87 SER A N 1
ATOM 698 C CA . SER A 1 87 ? -12.109 -6.52 -12.828 1 73.44 87 SER A CA 1
ATOM 699 C C . SER A 1 87 ? -13.445 -5.801 -12.727 1 73.44 87 SER A C 1
ATOM 701 O O . SER A 1 87 ? -13.664 -4.781 -13.383 1 73.44 87 SER A O 1
ATOM 703 N N . GLN A 1 88 ? -14.227 -6.293 -11.828 1 76.25 88 GLN A N 1
ATOM 704 C CA . GLN A 1 88 ? -15.555 -5.711 -11.688 1 76.25 88 GLN A CA 1
ATOM 705 C C . GLN A 1 88 ? -15.484 -4.316 -11.086 1 76.25 88 GLN A C 1
ATOM 707 O O . GLN A 1 88 ? -16.156 -3.393 -11.555 1 76.25 88 GLN A O 1
ATOM 712 N N . SER A 1 89 ? -14.703 -4.176 -10.156 1 77.5 89 SER A N 1
ATOM 713 C CA . SER A 1 89 ? -14.57 -2.898 -9.461 1 77.5 89 SER A CA 1
ATOM 714 C C . SER A 1 89 ? -14.031 -1.814 -10.383 1 77.5 89 SER A C 1
ATOM 716 O O . SER A 1 89 ? -14.531 -0.69 -10.391 1 77.5 89 SER A O 1
ATOM 718 N N . LEU A 1 90 ? -13.125 -2.207 -11.18 1 78.06 90 LEU A N 1
ATOM 719 C CA . LEU A 1 90 ? -12.484 -1.222 -12.039 1 78.06 90 LEU A CA 1
ATOM 720 C C . LEU A 1 90 ? -13.336 -0.949 -13.281 1 78.06 90 LEU A C 1
ATOM 722 O O . LEU A 1 90 ? -13.414 0.19 -13.742 1 78.06 90 LEU A O 1
ATOM 726 N N . SER A 1 91 ? -14 -2.014 -13.734 1 76.81 91 SER A N 1
ATOM 727 C CA . SER A 1 91 ? -14.906 -1.812 -14.852 1 76.81 91 SER A CA 1
ATOM 728 C C . SER A 1 91 ? -16.047 -0.859 -14.484 1 76.81 91 SER A C 1
ATOM 730 O O . SER A 1 91 ? -16.469 -0.051 -15.312 1 76.81 91 SER A O 1
ATOM 732 N N . ALA A 1 92 ? -16.422 -0.901 -13.297 1 75.5 92 ALA A N 1
ATOM 733 C CA . ALA A 1 92 ? -17.5 -0.049 -12.805 1 75.5 92 ALA A CA 1
ATOM 734 C C . ALA A 1 92 ? -17.094 1.42 -12.812 1 75.5 92 ALA A C 1
ATOM 736 O O . ALA A 1 92 ? -17.938 2.312 -12.805 1 75.5 92 ALA A O 1
ATOM 737 N N . GLN A 1 93 ? -15.867 1.602 -12.938 1 76.06 93 GLN A N 1
ATOM 738 C CA . GLN A 1 93 ? -15.352 2.965 -12.977 1 76.06 93 GLN A CA 1
ATOM 739 C C . GLN A 1 93 ? -15.18 3.439 -14.422 1 76.06 93 GLN A C 1
ATOM 741 O O . GLN A 1 93 ? -14.609 4.508 -14.664 1 76.06 93 GLN A O 1
ATOM 746 N N . GLY A 1 94 ? -15.602 2.58 -15.383 1 77.38 94 GLY A N 1
ATOM 747 C CA . GLY A 1 94 ? -15.633 2.982 -16.781 1 77.38 94 GLY A CA 1
ATOM 748 C C . GLY A 1 94 ? -14.328 2.691 -17.516 1 77.38 94 GLY A C 1
ATOM 749 O O . GLY A 1 94 ? -14.102 3.209 -18.609 1 77.38 94 GLY A O 1
ATOM 750 N N . VAL A 1 95 ? -13.539 1.953 -16.938 1 79.38 95 VAL A N 1
ATOM 751 C CA . VAL A 1 95 ? -12.25 1.64 -17.562 1 79.38 95 VAL A CA 1
ATOM 752 C C . VAL A 1 95 ? -12.305 0.25 -18.188 1 79.38 95 VAL A C 1
ATOM 754 O O . VAL A 1 95 ? -12.977 -0.648 -17.672 1 79.38 95 VAL A O 1
ATOM 757 N N . GLY A 1 96 ? -11.711 0.089 -19.359 1 83.69 96 GLY A N 1
ATOM 758 C CA . GLY A 1 96 ? -11.578 -1.23 -19.953 1 83.69 96 GLY A CA 1
ATOM 759 C C . GLY A 1 96 ? -10.625 -2.137 -19.203 1 83.69 96 GLY A C 1
ATOM 760 O O . GLY A 1 96 ? -9.469 -1.782 -18.984 1 83.69 96 GLY A O 1
ATOM 761 N N . VAL A 1 97 ? -11.148 -3.238 -18.75 1 86.81 97 VAL A N 1
ATOM 762 C CA . VAL A 1 97 ? -10.336 -4.156 -17.969 1 86.81 97 VAL A CA 1
ATOM 763 C C . VAL A 1 97 ? -10.102 -5.449 -18.75 1 86.81 97 VAL A C 1
ATOM 765 O O . VAL A 1 97 ? -11.039 -6.004 -19.328 1 86.81 97 VAL A O 1
ATOM 768 N N . GLU A 1 98 ? -8.875 -5.805 -18.828 1 90.38 98 GLU A N 1
ATOM 769 C CA . GLU A 1 98 ? -8.484 -7.078 -19.438 1 90.38 98 GLU A CA 1
ATOM 770 C C . GLU A 1 98 ? -7.551 -7.863 -18.516 1 90.38 98 GLU A C 1
ATOM 772 O O . GLU A 1 98 ? -6.723 -7.273 -17.812 1 90.38 98 GLU A O 1
ATOM 777 N N . ALA A 1 99 ? -7.785 -9.125 -18.469 1 92.5 99 ALA A N 1
ATOM 778 C CA . ALA A 1 99 ? -6.883 -10.031 -17.766 1 92.5 99 ALA A CA 1
ATOM 779 C C . ALA A 1 99 ? -6.324 -11.102 -18.703 1 92.5 99 ALA A C 1
ATOM 781 O O . ALA A 1 99 ? -7.082 -11.883 -19.281 1 92.5 99 ALA A O 1
ATOM 782 N N . ILE A 1 100 ? -5.027 -11.148 -18.844 1 94.81 100 ILE A N 1
ATOM 783 C CA . ILE A 1 100 ? -4.352 -12.078 -19.75 1 94.81 100 ILE A CA 1
ATOM 784 C C . ILE A 1 100 ? -3.658 -13.164 -18.938 1 94.81 100 ILE A C 1
ATOM 786 O O . ILE A 1 100 ? -2.92 -12.875 -18 1 94.81 100 ILE A O 1
ATOM 790 N N . LEU A 1 101 ? -3.906 -14.398 -19.281 1 96.56 101 LEU A N 1
ATOM 791 C CA . LEU A 1 101 ? -3.186 -15.508 -18.672 1 96.56 101 LEU A CA 1
ATOM 792 C C . LEU A 1 101 ? -1.787 -15.641 -19.266 1 96.56 101 LEU A C 1
ATOM 794 O O . LEU A 1 101 ? -1.64 -15.945 -20.453 1 96.56 101 LEU A O 1
ATOM 798 N N . LEU A 1 102 ? -0.828 -15.422 -18.469 1 94.56 102 LEU A N 1
ATOM 799 C CA . LEU A 1 102 ? 0.549 -15.469 -18.938 1 94.56 102 LEU A CA 1
ATOM 800 C C . LEU A 1 102 ? 1.122 -16.875 -18.812 1 94.56 102 LEU A C 1
ATOM 802 O O . LEU A 1 102 ? 1.901 -17.312 -19.656 1 94.56 102 LEU A O 1
ATOM 806 N N . LEU A 1 103 ? 0.761 -17.453 -17.703 1 92.12 103 LEU A N 1
ATOM 807 C CA . LEU A 1 103 ? 1.393 -18.734 -17.375 1 92.12 103 LEU A CA 1
ATOM 808 C C . LEU A 1 103 ? 0.5 -19.562 -16.469 1 92.12 103 LEU A C 1
ATOM 810 O O . LEU A 1 103 ? -0.189 -19.016 -15.594 1 92.12 103 LEU A O 1
ATOM 814 N N . ARG A 1 104 ? 0.469 -20.859 -16.703 1 93.38 104 ARG A N 1
ATOM 815 C CA . ARG A 1 104 ? -0.075 -21.875 -15.828 1 93.38 104 ARG A CA 1
ATOM 816 C C . ARG A 1 104 ? 0.972 -22.938 -15.516 1 93.38 104 ARG A C 1
ATOM 818 O O . ARG A 1 104 ? 1.606 -23.484 -16.422 1 93.38 104 ARG A O 1
ATOM 825 N N . ARG A 1 105 ? 1.132 -23.172 -14.273 1 89.56 105 ARG A N 1
ATOM 826 C CA . ARG A 1 105 ? 2.123 -24.203 -13.977 1 89.56 105 ARG A CA 1
ATOM 827 C C . ARG A 1 105 ? 1.788 -24.922 -12.672 1 89.56 105 ARG A C 1
ATOM 829 O O . ARG A 1 105 ? 1.044 -24.391 -11.836 1 89.56 105 ARG A O 1
ATOM 836 N N . GLU A 1 106 ? 2.338 -26.094 -12.609 1 89.44 106 GLU A N 1
ATOM 837 C CA . GLU A 1 106 ? 2.301 -26.844 -11.367 1 89.44 106 GLU A CA 1
ATOM 838 C C . GLU A 1 106 ? 3.607 -26.703 -10.594 1 89.44 106 GLU A C 1
ATOM 840 O O . GLU A 1 106 ? 4.688 -26.703 -11.188 1 89.44 106 GLU A O 1
ATOM 845 N N . CYS A 1 107 ? 3.393 -26.406 -9.328 1 85.75 107 CYS A N 1
ATOM 846 C CA . CYS A 1 107 ? 4.562 -26.266 -8.469 1 85.75 107 CYS A CA 1
ATOM 847 C C . CYS A 1 107 ? 4.309 -26.859 -7.09 1 85.75 107 CYS A C 1
ATOM 849 O O . CYS A 1 107 ? 3.316 -27.562 -6.887 1 85.75 107 CYS A O 1
ATOM 851 N N . GLN A 1 108 ? 5.324 -26.766 -6.25 1 86.62 108 GLN A N 1
ATOM 852 C CA . GLN A 1 108 ? 5.195 -27.234 -4.871 1 86.62 108 GLN A CA 1
ATOM 853 C C . GLN A 1 108 ? 4.953 -26.062 -3.916 1 86.62 108 GLN A C 1
ATOM 855 O O . GLN A 1 108 ? 5.496 -24.969 -4.105 1 86.62 108 GLN A O 1
ATOM 860 N N . ALA A 1 109 ? 4.188 -26.375 -2.879 1 86 109 ALA A N 1
ATOM 861 C CA . ALA A 1 109 ? 3.838 -25.359 -1.895 1 86 109 ALA A CA 1
ATOM 862 C C . ALA A 1 109 ? 5.074 -24.859 -1.152 1 86 109 ALA A C 1
ATOM 864 O O . ALA A 1 109 ? 5.875 -25.656 -0.661 1 86 109 ALA A O 1
ATOM 865 N N . SER A 1 110 ?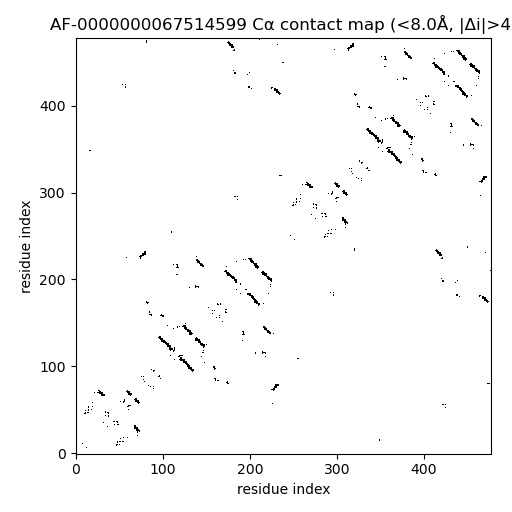 5.242 -23.516 -1.104 1 77 110 SER A N 1
ATOM 866 C CA . SER A 1 110 ? 6.215 -22.906 -0.209 1 77 110 SER A CA 1
ATOM 867 C C . SER A 1 110 ? 5.734 -22.938 1.237 1 77 110 SER A C 1
ATOM 869 O O . SER A 1 110 ? 4.602 -23.344 1.512 1 77 110 SER A O 1
ATOM 871 N N . HIS A 1 111 ? 6.586 -22.547 2.096 1 77.75 111 HIS A N 1
ATOM 872 C CA . HIS A 1 111 ? 6.172 -22.422 3.488 1 77.75 111 HIS A CA 1
ATOM 873 C C . HIS A 1 111 ? 4.996 -21.469 3.635 1 77.75 111 HIS A C 1
ATOM 875 O O . HIS A 1 111 ? 4.043 -21.75 4.363 1 77.75 111 HIS A O 1
ATOM 881 N N . GLU A 1 112 ? 5.066 -20.375 2.891 1 77.56 112 GLU A N 1
ATOM 882 C CA . GLU A 1 112 ? 3.994 -19.375 2.936 1 77.56 112 GLU A CA 1
ATOM 883 C C . GLU A 1 112 ? 2.689 -19.953 2.395 1 77.56 112 GLU A C 1
ATOM 885 O O . GLU A 1 112 ? 1.621 -19.734 2.967 1 77.56 112 GLU A O 1
ATOM 890 N N . ASP A 1 113 ? 2.844 -20.672 1.325 1 84 113 ASP A N 1
ATOM 891 C CA . ASP A 1 113 ? 1.666 -21.328 0.767 1 84 113 ASP A CA 1
ATOM 892 C C . ASP A 1 113 ? 1.024 -22.266 1.787 1 84 113 ASP A C 1
ATOM 894 O O . ASP A 1 113 ? -0.185 -22.203 2.02 1 84 113 ASP A O 1
ATOM 898 N N . ALA A 1 114 ? 1.923 -23.109 2.314 1 86.06 114 ALA A N 1
ATOM 899 C CA . ALA A 1 114 ? 1.46 -24.125 3.262 1 86.06 114 ALA A CA 1
ATOM 900 C C . ALA A 1 114 ? 0.772 -23.469 4.461 1 86.06 114 ALA A C 1
ATOM 902 O O . ALA A 1 114 ? -0.303 -23.906 4.879 1 86.06 114 ALA A O 1
ATOM 903 N N . LEU A 1 115 ? 1.349 -22.422 4.91 1 82.69 115 LEU A N 1
ATOM 904 C CA . LEU A 1 115 ? 0.831 -21.719 6.074 1 82.69 115 LEU A CA 1
ATOM 905 C C . LEU A 1 115 ? -0.528 -21.094 5.773 1 82.69 115 LEU A C 1
ATOM 907 O O . LEU A 1 115 ? -1.483 -21.281 6.531 1 82.69 115 LEU A O 1
ATOM 911 N N . HIS A 1 116 ? -0.712 -20.484 4.637 1 88.06 116 HIS A N 1
ATOM 912 C CA . HIS A 1 116 ? -1.899 -19.688 4.355 1 88.06 116 HIS A CA 1
ATOM 913 C C . HIS A 1 116 ? -3.012 -20.531 3.76 1 88.06 116 HIS A C 1
ATOM 915 O O . HIS A 1 116 ? -4.195 -20.25 3.963 1 88.06 116 HIS A O 1
ATOM 921 N N . LEU A 1 117 ? -2.629 -21.578 3.059 1 92.31 117 LEU A N 1
ATOM 922 C CA . LEU A 1 117 ? -3.635 -22.391 2.385 1 92.31 117 LEU A CA 1
ATOM 923 C C . LEU A 1 117 ? -3.943 -23.656 3.191 1 92.31 117 LEU A C 1
ATOM 925 O O . LEU A 1 117 ? -4.832 -24.422 2.828 1 92.31 117 LEU A O 1
ATOM 929 N N . GLY A 1 118 ? -3.193 -23.828 4.266 1 90.44 118 GLY A N 1
ATOM 930 C CA . GLY A 1 118 ? -3.402 -25.016 5.078 1 90.44 118 GLY A CA 1
ATOM 931 C C . GLY A 1 118 ? -2.988 -26.297 4.379 1 90.44 118 GLY A C 1
ATOM 932 O O . GLY A 1 118 ? -3.703 -27.297 4.438 1 90.44 118 GLY A O 1
ATOM 933 N N . LEU A 1 119 ? -1.951 -26.203 3.68 1 90.81 119 LEU A N 1
ATOM 934 C CA . LEU A 1 119 ? -1.426 -27.359 2.955 1 90.81 119 LEU A CA 1
ATOM 935 C C . LEU A 1 119 ? -0.189 -27.922 3.65 1 90.81 119 LEU A C 1
ATOM 937 O O . LEU A 1 119 ? 0.416 -27.25 4.488 1 90.81 119 LEU A O 1
ATOM 941 N N . ALA A 1 120 ? 0.074 -29.141 3.281 1 89.19 120 ALA A N 1
ATOM 942 C CA . ALA A 1 120 ? 1.36 -29.688 3.707 1 89.19 120 ALA A CA 1
ATOM 943 C C . ALA A 1 120 ? 2.514 -29.031 2.959 1 89.19 120 ALA A C 1
ATOM 945 O O . ALA A 1 120 ? 2.34 -28.547 1.835 1 89.19 120 ALA A O 1
ATOM 946 N N . GLU A 1 121 ? 3.578 -28.969 3.654 1 80.12 121 GLU A N 1
ATOM 947 C CA . GLU A 1 121 ? 4.75 -28.453 2.953 1 80.12 121 GLU A CA 1
ATOM 948 C C . GLU A 1 121 ? 5.043 -29.266 1.696 1 80.12 121 GLU A C 1
ATOM 950 O O . GLU A 1 121 ? 4.945 -30.5 1.708 1 80.12 121 GLU A O 1
ATOM 955 N N . HIS A 1 122 ? 5.305 -28.609 0.6 1 84.44 122 HIS A N 1
ATOM 956 C CA . HIS A 1 122 ? 5.668 -29.172 -0.692 1 84.44 122 HIS A CA 1
ATOM 957 C C . HIS A 1 122 ? 4.48 -29.875 -1.341 1 84.44 122 HIS A C 1
ATOM 959 O O . HIS A 1 122 ? 4.656 -30.672 -2.27 1 84.44 122 HIS A O 1
ATOM 965 N N . ALA A 1 123 ? 3.34 -29.625 -0.83 1 90.81 123 ALA A N 1
ATOM 966 C CA . ALA A 1 123 ? 2.146 -30.141 -1.489 1 90.81 123 ALA A CA 1
ATOM 967 C C . ALA A 1 123 ? 2.002 -29.578 -2.898 1 90.81 123 ALA A C 1
ATOM 969 O O . ALA A 1 123 ? 2.465 -28.469 -3.176 1 90.81 123 ALA A O 1
ATOM 970 N N . PRO A 1 124 ? 1.373 -30.344 -3.785 1 92.81 124 PRO A N 1
ATOM 971 C CA . PRO A 1 124 ? 1.174 -29.828 -5.141 1 92.81 124 PRO A CA 1
ATOM 972 C C . PRO A 1 124 ? 0.243 -28.609 -5.184 1 92.81 124 PRO A C 1
ATOM 974 O O . PRO A 1 124 ? -0.797 -28.609 -4.52 1 92.81 124 PRO A O 1
ATOM 977 N N . VAL A 1 125 ? 0.706 -27.578 -5.918 1 94.06 125 VAL A N 1
ATOM 978 C CA . VAL A 1 125 ? -0.061 -26.344 -6.066 1 94.06 125 VAL A CA 1
ATOM 979 C C . VAL A 1 125 ? -0.102 -25.938 -7.539 1 94.06 125 VAL A C 1
ATOM 981 O O . VAL A 1 125 ? 0.802 -26.266 -8.305 1 94.06 125 VAL A O 1
ATOM 984 N N . ILE A 1 126 ? -1.216 -25.359 -7.945 1 94.69 126 ILE A N 1
ATOM 985 C CA . ILE A 1 126 ? -1.349 -24.766 -9.266 1 94.69 126 ILE A CA 1
ATOM 986 C C . ILE A 1 126 ? -1.167 -23.25 -9.172 1 94.69 126 ILE A C 1
ATOM 988 O O . ILE A 1 126 ? -1.729 -22.609 -8.281 1 94.69 126 ILE A O 1
ATOM 992 N N . GLU A 1 127 ? -0.36 -22.734 -10.055 1 93.88 127 GLU A N 1
ATOM 993 C CA . GLU A 1 127 ? -0.169 -21.281 -10.125 1 93.88 127 GLU A CA 1
ATOM 994 C C . GLU A 1 127 ? -0.66 -20.734 -11.453 1 93.88 127 GLU A C 1
ATOM 996 O O . GLU A 1 127 ? -0.353 -21.281 -12.516 1 93.88 127 GLU A O 1
ATOM 1001 N N . LEU A 1 128 ? -1.472 -19.734 -11.391 1 95.19 128 LEU A N 1
ATOM 1002 C CA . LEU A 1 128 ? -1.858 -18.938 -12.539 1 95.19 128 LEU A CA 1
ATOM 1003 C C . LEU A 1 128 ? -1.237 -17.547 -12.461 1 95.19 128 LEU A C 1
ATOM 1005 O O . LEU A 1 128 ? -1.335 -16.875 -11.438 1 95.19 128 LEU A O 1
ATOM 1009 N N . GLN A 1 129 ? -0.55 -17.141 -13.484 1 94.19 129 GLN A N 1
ATOM 1010 C CA . GLN A 1 129 ? -0.023 -15.789 -13.594 1 94.19 129 GLN A CA 1
ATOM 1011 C C . GLN A 1 129 ? -0.829 -14.961 -14.594 1 94.19 129 GLN A C 1
ATOM 1013 O O . GLN A 1 129 ? -0.954 -15.344 -15.758 1 94.19 129 GLN A O 1
ATOM 1018 N N . THR A 1 130 ? -1.331 -13.898 -14.102 1 95.56 130 THR A N 1
ATOM 1019 C CA . THR A 1 130 ? -2.154 -13.07 -14.969 1 95.56 130 THR A CA 1
ATOM 1020 C C . THR A 1 130 ? -1.636 -11.633 -15 1 95.56 130 THR A C 1
ATOM 1022 O O . THR A 1 130 ? -1.08 -11.148 -14.016 1 95.56 130 THR A O 1
ATOM 1025 N N . LEU A 1 131 ? -1.771 -11.062 -16.156 1 95.81 131 LEU A N 1
ATOM 1026 C CA . LEU A 1 131 ? -1.47 -9.648 -16.359 1 95.81 131 LEU A CA 1
ATOM 1027 C C . LEU A 1 131 ? -2.75 -8.844 -16.547 1 95.81 131 LEU A C 1
ATOM 1029 O O . LEU A 1 131 ? -3.562 -9.164 -17.422 1 95.81 131 LEU A O 1
ATOM 1033 N N . ARG A 1 132 ? -2.926 -7.883 -15.727 1 93.06 132 ARG A N 1
ATOM 1034 C CA . ARG A 1 132 ? -4.094 -7.016 -15.836 1 93.06 132 ARG A CA 1
ATOM 1035 C C . ARG A 1 132 ? -3.762 -5.746 -16.625 1 93.06 132 ARG A C 1
ATOM 1037 O O . ARG A 1 132 ? -2.773 -5.07 -16.328 1 93.06 132 ARG A O 1
ATOM 1044 N N . LYS A 1 133 ? -4.645 -5.496 -17.516 1 92.25 133 LYS A N 1
ATOM 1045 C CA . LYS A 1 133 ? -4.512 -4.285 -18.328 1 92.25 133 LYS A CA 1
ATOM 1046 C C . LYS A 1 133 ? -5.738 -3.389 -18.172 1 92.25 133 LYS A C 1
ATOM 1048 O O . LYS A 1 133 ? -6.867 -3.879 -18.094 1 92.25 133 LYS A O 1
ATOM 1053 N N . LEU A 1 134 ? -5.453 -2.133 -18.047 1 86.25 134 LEU A N 1
ATOM 1054 C CA . LEU A 1 134 ? -6.492 -1.109 -18.047 1 86.25 134 LEU A CA 1
ATOM 1055 C C . LEU A 1 134 ? -6.348 -0.196 -19.266 1 86.25 134 LEU A C 1
ATOM 1057 O O . LEU A 1 134 ? -5.328 0.485 -19.422 1 86.25 134 LEU A O 1
ATOM 1061 N N . ASP A 1 135 ? -7.379 -0.2 -20.078 1 84 135 ASP A N 1
ATOM 1062 C CA . ASP A 1 135 ? -7.34 0.562 -21.328 1 84 135 ASP A CA 1
ATOM 1063 C C . ASP A 1 135 ? -6.066 0.257 -22.109 1 84 135 ASP A C 1
ATOM 1065 O O . ASP A 1 135 ? -5.355 1.173 -22.531 1 84 135 ASP A O 1
ATOM 1069 N N . GLY A 1 136 ? -5.715 -0.978 -22.031 1 86.94 136 GLY A N 1
ATOM 1070 C CA . GLY A 1 136 ? -4.617 -1.462 -22.859 1 86.94 136 GLY A CA 1
ATOM 1071 C C . GLY A 1 136 ? -3.266 -1.35 -22.172 1 86.94 136 GLY A C 1
ATOM 1072 O O . GLY A 1 136 ? -2.268 -1.869 -22.672 1 86.94 136 GLY A O 1
ATOM 1073 N N . GLN A 1 137 ? -3.221 -0.724 -21.047 1 88.19 137 GLN A N 1
ATOM 1074 C CA . GLN A 1 137 ? -1.957 -0.552 -20.328 1 88.19 137 GLN A CA 1
ATOM 1075 C C . GLN A 1 137 ? -1.811 -1.581 -19.219 1 88.19 137 GLN A C 1
ATOM 1077 O O . GLN A 1 137 ? -2.717 -1.751 -18.406 1 88.19 137 GLN A O 1
ATOM 1082 N N . ALA A 1 138 ? -0.626 -2.244 -19.188 1 94.06 138 ALA A N 1
ATOM 1083 C CA . ALA A 1 138 ? -0.348 -3.203 -18.125 1 94.06 138 ALA A CA 1
ATOM 1084 C C . ALA A 1 138 ? -0.198 -2.5 -16.781 1 94.06 138 ALA A C 1
ATOM 1086 O O . ALA A 1 138 ? 0.567 -1.54 -16.656 1 94.06 138 ALA A O 1
ATOM 1087 N N . VAL A 1 139 ? -0.933 -3.057 -15.742 1 92.69 139 VAL A N 1
ATOM 1088 C CA . VAL A 1 139 ? -0.911 -2.295 -14.492 1 92.69 139 VAL A CA 1
ATOM 1089 C C . VAL A 1 139 ? -0.659 -3.232 -13.32 1 92.69 139 VAL A C 1
ATOM 1091 O O . VAL A 1 139 ? -0.189 -2.801 -12.266 1 92.69 139 VAL A O 1
ATOM 1094 N N . SER A 1 140 ? -0.989 -4.52 -13.484 1 95.19 140 SER A N 1
ATOM 1095 C CA . SER A 1 140 ? -0.824 -5.438 -12.359 1 95.19 140 SER A CA 1
ATOM 1096 C C . SER A 1 140 ? -0.443 -6.836 -12.836 1 95.19 140 SER A C 1
ATOM 1098 O O . SER A 1 140 ? -0.998 -7.336 -13.82 1 95.19 140 SER A O 1
ATOM 1100 N N . LEU A 1 141 ? 0.514 -7.371 -12.164 1 95.5 141 LEU A N 1
ATOM 1101 C CA . LEU A 1 141 ? 0.88 -8.773 -12.289 1 95.5 141 LEU A CA 1
ATOM 1102 C C . LEU A 1 141 ? 0.416 -9.57 -11.07 1 95.5 141 LEU A C 1
ATOM 1104 O O . LEU A 1 141 ? 0.739 -9.219 -9.93 1 95.5 141 LEU A O 1
ATOM 1108 N N . ILE A 1 142 ? -0.347 -10.633 -11.312 1 94.75 142 ILE A N 1
ATOM 1109 C CA . ILE A 1 142 ? -0.926 -11.367 -10.195 1 94.75 142 ILE A CA 1
ATOM 1110 C C . ILE A 1 142 ? -0.562 -12.852 -10.305 1 94.75 142 ILE A C 1
ATOM 1112 O O . ILE A 1 142 ? -0.692 -13.445 -11.375 1 94.75 142 ILE A O 1
ATOM 1116 N N . PHE A 1 143 ? -0.083 -13.367 -9.211 1 92.69 143 PHE A N 1
ATOM 1117 C CA . PHE A 1 143 ? 0.185 -14.789 -9.07 1 92.69 143 PHE A CA 1
ATOM 1118 C C . PHE A 1 143 ? -0.86 -15.453 -8.18 1 92.69 143 PHE A C 1
ATOM 1120 O O . PHE A 1 143 ? -0.952 -15.141 -6.988 1 92.69 143 PHE A O 1
ATOM 1127 N N . HIS A 1 144 ? -1.659 -16.281 -8.773 1 95 144 HIS A N 1
ATOM 1128 C CA . HIS A 1 144 ? -2.676 -17.031 -8.039 1 95 144 HIS A CA 1
ATOM 1129 C C . HIS A 1 144 ? -2.213 -18.453 -7.734 1 95 144 HIS A C 1
ATOM 1131 O O . HIS A 1 144 ? -1.82 -19.188 -8.648 1 95 144 HIS A O 1
ATOM 1137 N N . ARG A 1 145 ? -2.299 -18.797 -6.531 1 94.75 145 ARG A N 1
ATOM 1138 C CA . ARG A 1 145 ? -1.921 -20.156 -6.164 1 94.75 145 ARG A CA 1
ATOM 1139 C C . ARG A 1 145 ? -3.084 -20.891 -5.5 1 94.75 145 ARG A C 1
ATOM 1141 O O . ARG A 1 145 ? -3.799 -20.312 -4.68 1 94.75 145 ARG A O 1
ATOM 1148 N N . TYR A 1 146 ? -3.283 -22.094 -5.949 1 95.69 146 TYR A N 1
ATOM 1149 C CA . TYR A 1 146 ? -4.328 -22.984 -5.465 1 95.69 146 TYR A CA 1
ATOM 1150 C C . TYR A 1 146 ? -3.758 -24.359 -5.141 1 95.69 146 TYR A C 1
ATOM 1152 O O . TYR A 1 146 ? -2.76 -24.781 -5.73 1 95.69 146 TYR A O 1
ATOM 1160 N N . SER A 1 147 ? -4.492 -25 -4.207 1 92.88 147 SER A N 1
ATOM 1161 C CA . SER A 1 147 ? -4.219 -26.438 -4.078 1 92.88 147 SER A CA 1
ATOM 1162 C C . SER A 1 147 ? -4.406 -27.156 -5.41 1 92.88 147 SER A C 1
ATOM 1164 O O . SER A 1 147 ? -5.277 -26.797 -6.199 1 92.88 147 SER A O 1
ATOM 1166 N N . ALA A 1 148 ? -3.674 -28.219 -5.574 1 92.25 148 ALA A N 1
ATOM 1167 C CA . ALA A 1 148 ? -3.762 -28.969 -6.824 1 92.25 148 ALA A CA 1
ATOM 1168 C C . ALA A 1 148 ? -5.102 -29.688 -6.934 1 92.25 148 ALA A C 1
ATOM 1170 O O . ALA A 1 148 ? -5.477 -30.156 -8.016 1 92.25 148 ALA A O 1
ATOM 1171 N N . VAL A 1 149 ? -5.793 -29.75 -5.875 1 91.19 149 VAL A N 1
ATOM 1172 C CA . VAL A 1 149 ? -7.102 -30.375 -5.891 1 91.19 149 VAL A CA 1
ATOM 1173 C C . VAL A 1 149 ? -8.039 -29.609 -6.816 1 91.19 149 VAL A C 1
ATOM 1175 O O . VAL A 1 149 ? -9.039 -30.156 -7.301 1 91.19 149 VAL A O 1
ATOM 1178 N N . TYR A 1 150 ? -7.684 -28.375 -7.156 1 93.44 150 TYR A N 1
ATOM 1179 C CA . TYR A 1 150 ? -8.531 -27.547 -7.992 1 93.44 150 TYR A CA 1
ATOM 1180 C C . TYR A 1 150 ? -8.07 -27.562 -9.445 1 93.44 150 TYR A C 1
ATOM 1182 O O . TYR A 1 150 ? -8.5 -26.734 -10.25 1 93.44 150 TYR A O 1
ATOM 1190 N N . HIS A 1 151 ? -7.219 -28.438 -9.797 1 92.12 151 HIS A N 1
ATOM 1191 C CA . HIS A 1 151 ? -6.633 -28.531 -11.133 1 92.12 151 HIS A CA 1
ATOM 1192 C C . HIS A 1 151 ? -7.715 -28.625 -12.203 1 92.12 151 HIS A C 1
ATOM 1194 O O . HIS A 1 151 ? -7.668 -27.906 -13.203 1 92.12 151 HIS A O 1
ATOM 1200 N N . GLU A 1 152 ? -8.633 -29.484 -12.008 1 93.44 152 GLU A N 1
ATOM 1201 C CA . GLU A 1 152 ? -9.68 -29.688 -13 1 93.44 152 GLU A CA 1
ATOM 1202 C C . GLU A 1 152 ? -10.562 -28.453 -13.148 1 93.44 152 GLU A C 1
ATOM 1204 O O . GLU A 1 152 ? -10.938 -28.078 -14.258 1 93.44 152 GLU A O 1
ATOM 1209 N N . LEU A 1 153 ? -10.836 -27.875 -12.047 1 94.19 153 LEU A N 1
ATOM 1210 C CA . LEU A 1 153 ? -11.68 -26.688 -12.047 1 94.19 153 LEU A CA 1
ATOM 1211 C C . LEU A 1 153 ? -11.023 -25.562 -12.82 1 94.19 153 LEU A C 1
ATOM 1213 O O . LEU A 1 153 ? -11.703 -24.797 -13.508 1 94.19 153 LEU A O 1
ATOM 1217 N N . LEU A 1 154 ? -9.711 -25.5 -12.742 1 95 154 LEU A N 1
ATOM 1218 C CA . LEU A 1 154 ? -8.984 -24.375 -13.32 1 95 154 LEU A CA 1
ATOM 1219 C C . LEU A 1 154 ? -8.531 -24.688 -14.742 1 95 154 LEU A C 1
ATOM 1221 O O . LEU A 1 154 ? -7.98 -23.828 -15.43 1 95 154 LEU A O 1
ATOM 1225 N N . ALA A 1 155 ? -8.773 -25.844 -15.211 1 93.75 155 ALA A N 1
ATOM 1226 C CA . ALA A 1 155 ? -8.211 -26.359 -16.469 1 93.75 155 ALA A CA 1
ATOM 1227 C C . ALA A 1 155 ? -8.688 -25.531 -17.656 1 93.75 155 ALA A C 1
ATOM 1229 O O . ALA A 1 155 ? -7.93 -25.297 -18.609 1 93.75 155 ALA A O 1
ATOM 1230 N N . ASP A 1 156 ? -9.859 -24.984 -17.547 1 93.88 156 ASP A N 1
ATOM 1231 C CA . ASP A 1 156 ? -10.438 -24.312 -18.719 1 93.88 156 ASP A CA 1
ATOM 1232 C C . ASP A 1 156 ? -10.297 -22.797 -18.594 1 93.88 156 ASP A C 1
ATOM 1234 O O . ASP A 1 156 ? -10.766 -22.062 -19.469 1 93.88 156 ASP A O 1
ATOM 1238 N N . TYR A 1 157 ? -9.703 -22.391 -17.547 1 94.75 157 TYR A N 1
ATOM 1239 C CA . TYR A 1 157 ? -9.5 -20.953 -17.422 1 94.75 157 TYR A CA 1
ATOM 1240 C C . TYR A 1 157 ? -8.508 -20.453 -18.469 1 94.75 157 TYR A C 1
ATOM 1242 O O . TYR A 1 157 ? -7.383 -20.953 -18.547 1 94.75 157 TYR A O 1
ATOM 1250 N N . GLN A 1 158 ? -8.914 -19.422 -19.266 1 91.62 158 GLN A N 1
ATOM 1251 C CA . GLN A 1 158 ? -8.047 -18.938 -20.328 1 91.62 158 GLN A CA 1
ATOM 1252 C C . GLN A 1 158 ? -7.781 -17.438 -20.188 1 91.62 158 GLN A C 1
ATOM 1254 O O . GLN A 1 158 ? -7.105 -16.828 -21.016 1 91.62 158 GLN A O 1
ATOM 1259 N N . GLY A 1 159 ? -8.445 -16.859 -19.25 1 89.75 159 GLY A N 1
ATOM 1260 C CA . GLY A 1 159 ? -8.289 -15.43 -19.047 1 89.75 159 GLY A CA 1
ATOM 1261 C C . GLY A 1 159 ? -9.492 -14.773 -18.406 1 89.75 159 GLY A C 1
ATOM 1262 O O . GLY A 1 159 ? -10.469 -15.453 -18.062 1 89.75 159 GLY A O 1
ATOM 1263 N N . GLY A 1 160 ? -9.352 -13.445 -18.109 1 87.38 160 GLY A N 1
ATOM 1264 C CA . GLY A 1 160 ? -10.414 -12.75 -17.406 1 87.38 160 GLY A CA 1
ATOM 1265 C C . GLY A 1 160 ? -10.273 -12.852 -15.891 1 87.38 160 GLY A C 1
ATOM 1266 O O . GLY A 1 160 ? -9.219 -13.242 -15.383 1 87.38 160 GLY A O 1
ATOM 1267 N N . SER A 1 161 ? -11.32 -12.43 -15.289 1 88.38 161 SER A N 1
ATOM 1268 C CA . SER A 1 161 ? -11.312 -12.461 -13.828 1 88.38 161 SER A CA 1
ATOM 1269 C C . SER A 1 161 ? -11.336 -13.891 -13.305 1 88.38 161 SER A C 1
ATOM 1271 O O . SER A 1 161 ? -12.312 -14.609 -13.492 1 88.38 161 SER A O 1
ATOM 1273 N N . VAL A 1 162 ? -10.273 -14.219 -12.594 1 90.19 162 VAL A N 1
ATOM 1274 C CA . VAL A 1 162 ? -10.219 -15.555 -12.008 1 90.19 162 VAL A CA 1
ATOM 1275 C C . VAL A 1 162 ? -11.352 -15.727 -10.992 1 90.19 162 VAL A C 1
ATOM 1277 O O . VAL A 1 162 ? -11.984 -16.781 -10.938 1 90.19 162 VAL A O 1
ATOM 1280 N N . ARG A 1 163 ? -11.57 -14.719 -10.281 1 89.38 163 ARG A N 1
ATOM 1281 C CA . ARG A 1 163 ? -12.625 -14.773 -9.266 1 89.38 163 ARG A CA 1
ATOM 1282 C C . ARG A 1 163 ? -13.984 -15.016 -9.906 1 89.38 163 ARG A C 1
ATOM 1284 O O . ARG A 1 163 ? -14.773 -15.828 -9.414 1 89.38 163 ARG A O 1
ATOM 1291 N N . GLN A 1 164 ? -14.273 -14.289 -10.883 1 88.81 164 GLN A N 1
ATOM 1292 C CA . GLN A 1 164 ? -15.539 -14.469 -11.586 1 88.81 164 GLN A CA 1
ATOM 1293 C C . GLN A 1 164 ? -15.641 -15.867 -12.195 1 88.81 164 GLN A C 1
ATOM 1295 O O . GLN A 1 164 ? -16.703 -16.5 -12.141 1 88.81 164 GLN A O 1
ATOM 1300 N N . TYR A 1 165 ? -14.617 -16.359 -12.789 1 93.12 165 TYR A N 1
ATOM 1301 C CA . TYR A 1 165 ? -14.578 -17.703 -13.359 1 93.12 165 TYR A CA 1
ATOM 1302 C C . TYR A 1 165 ? -14.906 -18.75 -12.305 1 93.12 165 TYR A C 1
ATOM 1304 O O . TYR A 1 165 ? -15.742 -19.625 -12.531 1 93.12 165 TYR A O 1
ATOM 1312 N N . LEU A 1 166 ? -14.266 -18.594 -11.148 1 93.56 166 LEU A N 1
ATOM 1313 C CA . LEU A 1 166 ? -14.477 -19.562 -10.078 1 93.56 166 LEU A CA 1
ATOM 1314 C C . LEU A 1 166 ? -15.906 -19.484 -9.555 1 93.56 166 LEU A C 1
ATOM 1316 O O . LEU A 1 166 ? -16.516 -20.516 -9.242 1 93.56 166 LEU A O 1
ATOM 1320 N N . ALA A 1 167 ? -16.391 -18.281 -9.469 1 92.38 167 ALA A N 1
ATOM 1321 C CA . ALA A 1 167 ? -17.781 -18.125 -9.039 1 92.38 167 ALA A CA 1
ATOM 1322 C C . ALA A 1 167 ? -18.734 -18.828 -9.992 1 92.38 167 ALA A C 1
ATOM 1324 O O . ALA A 1 167 ? -19.672 -19.516 -9.555 1 92.38 167 ALA A O 1
ATOM 1325 N N . GLU A 1 168 ? -18.5 -18.734 -11.266 1 92.31 168 GLU A N 1
ATOM 1326 C CA . GLU A 1 168 ? -19.312 -19.359 -12.297 1 92.31 168 GLU A CA 1
ATOM 1327 C C . GLU A 1 168 ? -19.203 -20.875 -12.242 1 92.31 168 GLU A C 1
ATOM 1329 O O . GLU A 1 168 ? -20.125 -21.594 -12.625 1 92.31 168 GLU A O 1
ATOM 1334 N N . CYS A 1 169 ? -18.125 -21.344 -11.719 1 94.44 169 CYS A N 1
ATOM 1335 C CA . CYS A 1 169 ? -17.906 -22.766 -11.578 1 94.44 169 CYS A CA 1
ATOM 1336 C C . CYS A 1 169 ? -18.453 -23.281 -10.242 1 94.44 169 CYS A C 1
ATOM 1338 O O . CYS A 1 169 ? -18.219 -24.438 -9.875 1 94.44 169 CYS A O 1
ATOM 1340 N N . GLY A 1 170 ? -19 -22.328 -9.438 1 93.06 170 GLY A N 1
ATOM 1341 C CA . GLY A 1 170 ? -19.625 -22.75 -8.195 1 93.06 170 GLY A CA 1
ATOM 1342 C C . GLY A 1 170 ? -18.719 -22.609 -6.984 1 93.06 170 GLY A C 1
ATOM 1343 O O . GLY A 1 170 ? -18.984 -23.219 -5.941 1 93.06 170 GLY A O 1
ATOM 1344 N N . LEU A 1 171 ? -17.641 -21.859 -7.152 1 93.81 171 LEU A N 1
ATOM 1345 C CA . LEU A 1 171 ? -16.703 -21.656 -6.055 1 93.81 171 LEU A CA 1
ATOM 1346 C C . LEU A 1 171 ? -16.438 -20.172 -5.812 1 93.81 171 LEU A C 1
ATOM 1348 O O . LEU A 1 171 ? -15.344 -19.688 -6.059 1 93.81 171 LEU A O 1
ATOM 1352 N N . PRO A 1 172 ? -17.469 -19.547 -5.309 1 93.19 172 PRO A N 1
ATOM 1353 C CA . PRO A 1 172 ? -17.234 -18.141 -4.965 1 93.19 172 PRO A CA 1
ATOM 1354 C C . PRO A 1 172 ? -16.234 -17.969 -3.822 1 93.19 172 PRO A C 1
ATOM 1356 O O . PRO A 1 172 ? -16.25 -18.734 -2.857 1 93.19 172 PRO A O 1
ATOM 1359 N N . LEU A 1 173 ? -15.359 -16.969 -4.043 1 93.19 173 LEU A N 1
ATOM 1360 C CA . LEU A 1 173 ? -14.336 -16.688 -3.033 1 93.19 173 LEU A CA 1
ATOM 1361 C C . LEU A 1 173 ? -14.531 -15.305 -2.432 1 93.19 173 LEU A C 1
ATOM 1363 O O . LEU A 1 173 ? -15.062 -14.406 -3.092 1 93.19 173 LEU A O 1
ATOM 1367 N N . SER A 1 174 ? -14.148 -15.172 -1.199 1 91.88 174 SER A N 1
ATOM 1368 C CA . SER A 1 174 ? -14.117 -13.891 -0.507 1 91.88 174 SER A CA 1
ATOM 1369 C C . SER A 1 174 ? -12.734 -13.594 0.055 1 91.88 174 SER A C 1
ATOM 1371 O O . SER A 1 174 ? -12.055 -14.492 0.546 1 91.88 174 SER A O 1
ATOM 1373 N N . ARG A 1 175 ? -12.43 -12.367 -0.011 1 91.19 175 ARG A N 1
ATOM 1374 C CA . ARG A 1 175 ? -11.164 -11.938 0.575 1 91.19 175 ARG A CA 1
ATOM 1375 C C . ARG A 1 175 ? -11.195 -12.055 2.096 1 91.19 175 ARG A C 1
ATOM 1377 O O . ARG A 1 175 ? -12.086 -11.508 2.746 1 91.19 175 ARG A O 1
ATOM 1384 N N . ALA A 1 176 ? -10.297 -12.75 2.65 1 89.62 176 ALA A N 1
ATOM 1385 C CA . ALA A 1 176 ? -10.234 -12.906 4.102 1 89.62 176 ALA A CA 1
ATOM 1386 C C . ALA A 1 176 ? -9.242 -11.922 4.719 1 89.62 176 ALA A C 1
ATOM 1388 O O . ALA A 1 176 ? -9.57 -11.219 5.676 1 89.62 176 ALA A O 1
ATOM 1389 N N . GLN A 1 177 ? -8.117 -11.883 4.129 1 90.44 177 GLN A N 1
ATOM 1390 C CA . GLN A 1 177 ? -7.051 -11.016 4.625 1 90.44 177 GLN A CA 1
ATOM 1391 C C . GLN A 1 177 ? -6.109 -10.602 3.5 1 90.44 177 GLN A C 1
ATOM 1393 O O . GLN A 1 177 ? -5.887 -11.359 2.557 1 90.44 177 GLN A O 1
ATOM 1398 N N . SER A 1 178 ? -5.582 -9.406 3.682 1 93.19 178 SER A N 1
ATOM 1399 C CA . SER A 1 178 ? -4.602 -8.891 2.729 1 93.19 178 SER A CA 1
ATOM 1400 C C . SER A 1 178 ? -3.449 -8.195 3.443 1 93.19 178 SER A C 1
ATOM 1402 O O . SER A 1 178 ? -3.652 -7.535 4.465 1 93.19 178 SER A O 1
ATOM 1404 N N . LEU A 1 179 ? -2.314 -8.43 2.963 1 91.62 179 LEU A N 1
ATOM 1405 C CA . LEU A 1 179 ? -1.117 -7.707 3.385 1 91.62 179 LEU A CA 1
ATOM 1406 C C . LEU A 1 179 ? -0.62 -6.785 2.275 1 91.62 179 LEU A C 1
ATOM 1408 O O . LEU A 1 179 ? -0.337 -7.238 1.165 1 91.62 179 LEU A O 1
ATOM 1412 N N . ILE A 1 180 ? -0.52 -5.5 2.605 1 94.44 180 ILE A N 1
ATOM 1413 C CA . ILE A 1 180 ? -0.159 -4.512 1.598 1 94.44 180 ILE A CA 1
ATOM 1414 C C . ILE A 1 180 ? 1.23 -3.953 1.896 1 94.44 180 ILE A C 1
ATOM 1416 O O . ILE A 1 180 ? 1.509 -3.533 3.021 1 94.44 180 ILE A O 1
ATOM 1420 N N . GLY A 1 181 ? 2.08 -3.992 0.921 1 93.94 181 GLY A N 1
ATOM 1421 C CA . GLY A 1 181 ? 3.418 -3.428 0.994 1 93.94 181 GLY A CA 1
ATOM 1422 C C . GLY A 1 181 ? 3.84 -2.723 -0.282 1 93.94 181 GLY A C 1
ATOM 1423 O O . GLY A 1 181 ? 3.004 -2.43 -1.139 1 93.94 181 GLY A O 1
ATOM 1424 N N . ALA A 1 182 ? 5.16 -2.381 -0.268 1 93.75 182 ALA A N 1
ATOM 1425 C CA . ALA A 1 182 ? 5.734 -1.749 -1.452 1 93.75 182 ALA A CA 1
ATOM 1426 C C . ALA A 1 182 ? 7.211 -2.109 -1.602 1 93.75 182 ALA A C 1
ATOM 1428 O O . ALA A 1 182 ? 7.918 -2.281 -0.606 1 93.75 182 ALA A O 1
ATOM 1429 N N . ARG A 1 183 ? 7.602 -2.266 -2.832 1 90.25 183 ARG A N 1
ATOM 1430 C CA . ARG A 1 183 ? 8.992 -2.512 -3.189 1 90.25 183 ARG A CA 1
ATOM 1431 C C . ARG A 1 183 ? 9.281 -2.078 -4.625 1 90.25 183 ARG A C 1
ATOM 1433 O O . ARG A 1 183 ? 8.359 -1.703 -5.355 1 90.25 183 ARG A O 1
ATOM 1440 N N . LEU A 1 184 ? 10.578 -2.068 -4.922 1 89.62 184 LEU A N 1
ATOM 1441 C CA . LEU A 1 184 ? 10.922 -1.896 -6.328 1 89.62 184 LEU A CA 1
ATOM 1442 C C . LEU A 1 184 ? 10.641 -3.17 -7.117 1 89.62 184 LEU A C 1
ATOM 1444 O O . LEU A 1 184 ? 10.766 -4.277 -6.586 1 89.62 184 LEU A O 1
ATOM 1448 N N . PRO A 1 185 ? 10.18 -3.01 -8.391 1 89.44 185 PRO A N 1
ATOM 1449 C CA . PRO A 1 185 ? 9.922 -4.195 -9.211 1 89.44 185 PRO A CA 1
ATOM 1450 C C . PRO A 1 185 ? 11.203 -4.91 -9.625 1 89.44 185 PRO A C 1
ATOM 1452 O O . PRO A 1 185 ? 12.266 -4.285 -9.734 1 89.44 185 PRO A O 1
ATOM 1455 N N . SER A 1 186 ? 11.078 -6.23 -9.852 1 84.06 186 SER A N 1
ATOM 1456 C CA . SER A 1 186 ? 12.156 -6.953 -10.523 1 84.06 186 SER A CA 1
ATOM 1457 C C . SER A 1 186 ? 12.273 -6.539 -11.984 1 84.06 186 SER A C 1
ATOM 1459 O O . SER A 1 186 ? 11.391 -5.855 -12.516 1 84.06 186 SER A O 1
ATOM 1461 N N . ARG A 1 187 ? 13.359 -6.953 -12.562 1 85.94 187 ARG A N 1
ATOM 1462 C CA . ARG A 1 187 ? 13.531 -6.676 -13.984 1 85.94 187 ARG A CA 1
ATOM 1463 C C . ARG A 1 187 ? 12.398 -7.281 -14.805 1 85.94 187 ARG A C 1
ATOM 1465 O O . ARG A 1 187 ? 11.859 -6.633 -15.703 1 85.94 187 ARG A O 1
ATOM 1472 N N . GLU A 1 188 ? 12.031 -8.453 -14.445 1 86.38 188 GLU A N 1
ATOM 1473 C CA . GLU A 1 188 ? 10.969 -9.156 -15.156 1 86.38 188 GLU A CA 1
ATOM 1474 C C . GLU A 1 188 ? 9.625 -8.469 -14.953 1 86.38 188 GLU A C 1
ATOM 1476 O O . GLU A 1 188 ? 8.883 -8.258 -15.914 1 86.38 188 GLU A O 1
ATOM 1481 N N . GLU A 1 189 ? 9.344 -8.133 -13.789 1 90.75 189 GLU A N 1
ATOM 1482 C CA . GLU A 1 189 ? 8.094 -7.445 -13.484 1 90.75 189 GLU A CA 1
ATOM 1483 C C . GLU A 1 189 ? 8 -6.109 -14.211 1 90.75 189 GLU A C 1
ATOM 1485 O O . GLU A 1 189 ? 6.973 -5.793 -14.812 1 90.75 189 GLU A O 1
ATOM 1490 N N . ALA A 1 190 ? 9.102 -5.336 -14.148 1 91.81 190 ALA A N 1
ATOM 1491 C CA . ALA A 1 190 ? 9.148 -4.043 -14.828 1 91.81 190 ALA A CA 1
ATOM 1492 C C . ALA A 1 190 ? 8.914 -4.207 -16.328 1 91.81 190 ALA A C 1
ATOM 1494 O O . ALA A 1 190 ? 8.219 -3.396 -16.938 1 91.81 190 ALA A O 1
ATOM 1495 N N . GLY A 1 191 ? 9.508 -5.246 -16.844 1 92.62 191 GLY A N 1
ATOM 1496 C CA . GLY A 1 191 ? 9.32 -5.527 -18.25 1 92.62 191 GLY A CA 1
ATOM 1497 C C . GLY A 1 191 ? 7.879 -5.848 -18.609 1 92.62 191 GLY A C 1
ATOM 1498 O O . GLY A 1 191 ? 7.344 -5.316 -19.578 1 92.62 191 GLY A O 1
ATOM 1499 N N . LEU A 1 192 ? 7.234 -6.66 -17.797 1 93.25 192 LEU A N 1
ATOM 1500 C CA . LEU A 1 192 ? 5.859 -7.078 -18.047 1 93.25 192 LEU A CA 1
ATOM 1501 C C . LEU A 1 192 ? 4.891 -5.918 -17.828 1 93.25 192 LEU A C 1
ATOM 1503 O O . LEU A 1 192 ? 3.902 -5.785 -18.547 1 93.25 192 LEU A O 1
ATOM 1507 N N . LEU A 1 193 ? 5.215 -5.066 -16.906 1 94.56 193 LEU A N 1
ATOM 1508 C CA . LEU A 1 193 ? 4.332 -3.963 -16.547 1 94.56 193 LEU A CA 1
ATOM 1509 C C . LEU A 1 193 ? 4.676 -2.711 -17.344 1 94.56 193 LEU A C 1
ATOM 1511 O O . LEU A 1 193 ? 3.992 -1.689 -17.234 1 94.56 193 LEU A O 1
ATOM 1515 N N . LEU A 1 194 ? 5.793 -2.832 -18.094 1 91.5 194 LEU A N 1
ATOM 1516 C CA . LEU A 1 194 ? 6.27 -1.705 -18.875 1 91.5 194 LEU A CA 1
ATOM 1517 C C . LEU A 1 194 ? 6.449 -0.465 -18.016 1 91.5 194 LEU A C 1
ATOM 1519 O O . LEU A 1 194 ? 5.953 0.613 -18.359 1 91.5 194 LEU A O 1
ATOM 1523 N N . MET A 1 195 ? 7.121 -0.641 -16.922 1 88.12 195 MET A N 1
ATOM 1524 C CA . MET A 1 195 ? 7.367 0.447 -15.984 1 88.12 195 MET A CA 1
ATOM 1525 C C . MET A 1 195 ? 8.859 0.586 -15.688 1 88.12 195 MET A C 1
ATOM 1527 O O . MET A 1 195 ? 9.617 -0.372 -15.844 1 88.12 195 MET A O 1
ATOM 1531 N N . PRO A 1 196 ? 9.234 1.842 -15.289 1 87.06 196 PRO A N 1
ATOM 1532 C CA . PRO A 1 196 ? 10.633 2.006 -14.898 1 87.06 196 PRO A CA 1
ATOM 1533 C C . PRO A 1 196 ? 11.008 1.174 -13.672 1 87.06 196 PRO A C 1
ATOM 1535 O O . PRO A 1 196 ? 10.188 0.989 -12.773 1 87.06 196 PRO A O 1
ATOM 1538 N N . ARG A 1 197 ? 12.219 0.761 -13.625 1 89.25 197 ARG A N 1
ATOM 1539 C CA . ARG A 1 197 ? 12.703 -0.089 -12.547 1 89.25 197 ARG A CA 1
ATOM 1540 C C . ARG A 1 197 ? 12.82 0.696 -11.242 1 89.25 197 ARG A C 1
ATOM 1542 O O . ARG A 1 197 ? 12.914 0.109 -10.164 1 89.25 197 ARG A O 1
ATOM 1549 N N . HIS A 1 198 ? 12.859 2.012 -11.336 1 87.25 198 HIS A N 1
ATOM 1550 C CA . HIS A 1 198 ? 13.039 2.826 -10.141 1 87.25 198 HIS A CA 1
ATOM 1551 C C . HIS A 1 198 ? 11.703 3.309 -9.594 1 87.25 198 HIS A C 1
ATOM 1553 O O . HIS A 1 198 ? 11.664 4.023 -8.586 1 87.25 198 HIS A O 1
ATOM 1559 N N . MET A 1 199 ? 10.633 2.934 -10.203 1 87.75 199 MET A N 1
ATOM 1560 C CA . MET A 1 199 ? 9.297 3.291 -9.734 1 87.75 199 MET A CA 1
ATOM 1561 C C . MET A 1 199 ? 8.758 2.23 -8.781 1 87.75 199 MET A C 1
ATOM 1563 O O . MET A 1 199 ? 8.781 1.039 -9.094 1 87.75 199 MET A O 1
ATOM 1567 N N . PRO A 1 200 ? 8.289 2.684 -7.641 1 92.19 200 PRO A N 1
ATOM 1568 C CA . PRO A 1 200 ? 7.773 1.712 -6.676 1 92.19 200 PRO A CA 1
ATOM 1569 C C . PRO A 1 200 ? 6.551 0.96 -7.191 1 92.19 200 PRO A C 1
ATOM 1571 O O . PRO A 1 200 ? 5.801 1.487 -8.023 1 92.19 200 PRO A O 1
ATOM 1574 N N . ALA A 1 201 ? 6.453 -0.274 -6.711 1 94.44 201 ALA A N 1
ATOM 1575 C CA . ALA A 1 201 ? 5.262 -1.092 -6.938 1 94.44 201 ALA A CA 1
ATOM 1576 C C . ALA A 1 201 ? 4.562 -1.416 -5.621 1 94.44 201 ALA A C 1
ATOM 1578 O O . ALA A 1 201 ? 5.219 -1.61 -4.594 1 94.44 201 ALA A O 1
ATOM 1579 N N . LEU A 1 202 ? 3.305 -1.474 -5.707 1 95.69 202 LEU A N 1
ATOM 1580 C CA . LEU A 1 202 ? 2.516 -1.968 -4.582 1 95.69 202 LEU A CA 1
ATOM 1581 C C . LEU A 1 202 ? 2.426 -3.49 -4.609 1 95.69 202 LEU A C 1
ATOM 1583 O O . LEU A 1 202 ? 2.232 -4.086 -5.672 1 95.69 202 LEU A O 1
ATOM 1587 N N . THR A 1 203 ? 2.6 -4.062 -3.453 1 93.75 203 THR A N 1
ATOM 1588 C CA . THR A 1 203 ? 2.477 -5.512 -3.33 1 93.75 203 THR A CA 1
ATOM 1589 C C . THR A 1 203 ? 1.335 -5.879 -2.387 1 93.75 203 THR A C 1
ATOM 1591 O O . THR A 1 203 ? 1.155 -5.246 -1.344 1 93.75 203 THR A O 1
ATOM 1594 N N . VAL A 1 204 ? 0.55 -6.871 -2.84 1 94.75 204 VAL A N 1
ATOM 1595 C CA . VAL A 1 204 ? -0.55 -7.336 -2 1 94.75 204 VAL A CA 1
ATOM 1596 C C . VAL A 1 204 ? -0.547 -8.859 -1.943 1 94.75 204 VAL A C 1
ATOM 1598 O O . VAL A 1 204 ? -0.506 -9.523 -2.98 1 94.75 204 VAL A O 1
ATOM 1601 N N . LEU A 1 205 ? -0.516 -9.359 -0.772 1 92.62 205 LEU A N 1
ATOM 1602 C CA . LEU A 1 205 ? -0.753 -10.781 -0.51 1 92.62 205 LEU A CA 1
ATOM 1603 C C . LEU A 1 205 ? -2.152 -11 0.051 1 92.62 205 LEU A C 1
ATOM 1605 O O . LEU A 1 205 ? -2.508 -10.438 1.089 1 92.62 205 LEU A O 1
ATOM 1609 N N . THR A 1 206 ? -2.939 -11.789 -0.65 1 93.56 206 THR A N 1
ATOM 1610 C CA . THR A 1 206 ? -4.324 -11.977 -0.23 1 93.56 206 THR A CA 1
ATOM 1611 C C . THR A 1 206 ? -4.645 -13.453 -0.056 1 93.56 206 THR A C 1
ATOM 1613 O O . THR A 1 206 ? -4.309 -14.273 -0.917 1 93.56 206 THR A O 1
ATOM 1616 N N . VAL A 1 207 ? -5.246 -13.703 1.038 1 93.94 207 VAL A N 1
ATOM 1617 C CA . VAL A 1 207 ? -5.855 -15.008 1.242 1 93.94 207 VAL A CA 1
ATOM 1618 C C . VAL A 1 207 ? -7.359 -14.922 0.994 1 93.94 207 VAL A C 1
ATOM 1620 O O . VAL A 1 207 ? -8.047 -14.086 1.579 1 93.94 207 VAL A O 1
ATOM 1623 N N . SER A 1 208 ? -7.836 -15.781 0.114 1 94.25 208 SER A N 1
ATOM 1624 C CA . SER A 1 208 ? -9.266 -15.844 -0.17 1 94.25 208 SER A CA 1
ATOM 1625 C C . SER A 1 208 ? -9.852 -17.188 0.244 1 94.25 208 SER A C 1
ATOM 1627 O O . SER A 1 208 ? -9.211 -18.234 0.084 1 94.25 208 SER A O 1
ATOM 1629 N N . CYS A 1 209 ? -11.086 -17.094 0.717 1 94.25 209 CYS A N 1
ATOM 1630 C CA . CYS A 1 209 ? -11.734 -18.281 1.246 1 94.25 209 CYS A CA 1
ATOM 1631 C C . CYS A 1 209 ? -13.062 -18.547 0.536 1 94.25 209 CYS A C 1
ATOM 1633 O O . CYS A 1 209 ? -13.641 -17.641 -0.06 1 94.25 209 CYS A O 1
ATOM 1635 N N . ASP A 1 210 ? -13.398 -19.828 0.665 1 93.31 210 ASP A N 1
ATOM 1636 C CA . ASP A 1 210 ? -14.719 -20.172 0.146 1 93.31 210 ASP A CA 1
ATOM 1637 C C . ASP A 1 210 ? -15.805 -19.875 1.173 1 93.31 210 ASP A C 1
ATOM 1639 O O . ASP A 1 210 ? -15.547 -19.219 2.186 1 93.31 210 ASP A O 1
ATOM 1643 N N . GLY A 1 211 ? -17.016 -20.234 0.866 1 89.19 211 GLY A N 1
ATOM 1644 C CA . GLY A 1 211 ? -18.156 -19.938 1.72 1 89.19 211 GLY A CA 1
ATOM 1645 C C . GLY A 1 211 ? -18.047 -20.578 3.09 1 89.19 211 GLY A C 1
ATOM 1646 O O . GLY A 1 211 ? -18.672 -20.109 4.051 1 89.19 211 GLY A O 1
ATOM 1647 N N . ALA A 1 212 ? -17.297 -21.594 3.213 1 91.12 212 ALA A N 1
ATOM 1648 C CA . ALA A 1 212 ? -17.141 -22.312 4.477 1 91.12 212 ALA A CA 1
ATOM 1649 C C . ALA A 1 212 ? -15.977 -21.734 5.285 1 91.12 212 ALA A C 1
ATOM 1651 O O . ALA A 1 212 ? -15.695 -22.203 6.395 1 91.12 212 ALA A O 1
ATOM 1652 N N . GLY A 1 213 ? -15.305 -20.828 4.723 1 90.12 213 GLY A N 1
ATOM 1653 C CA . GLY A 1 213 ? -14.18 -20.219 5.414 1 90.12 213 GLY A CA 1
ATOM 1654 C C . GLY A 1 213 ? -12.867 -20.938 5.168 1 90.12 213 GLY A C 1
ATOM 1655 O O . GLY A 1 213 ? -11.859 -20.625 5.805 1 90.12 213 GLY A O 1
ATOM 1656 N N . GLN A 1 214 ? -12.891 -21.859 4.328 1 91.81 214 GLN A N 1
ATOM 1657 C CA . GLN A 1 214 ? -11.672 -22.578 3.992 1 91.81 214 GLN A CA 1
ATOM 1658 C C . GLN A 1 214 ? -10.82 -21.797 2.998 1 91.81 214 GLN A C 1
ATOM 1660 O O . GLN A 1 214 ? -11.312 -21.375 1.954 1 91.81 214 GLN A O 1
ATOM 1665 N N . PRO A 1 215 ? -9.555 -21.656 3.326 1 94.69 215 PRO A N 1
ATOM 1666 C CA . PRO A 1 215 ? -8.68 -20.969 2.365 1 94.69 215 PRO A CA 1
ATOM 1667 C C . PRO A 1 215 ? -8.539 -21.734 1.051 1 94.69 215 PRO A C 1
ATOM 1669 O O . PRO A 1 215 ? -8.32 -22.953 1.058 1 94.69 215 PRO A O 1
ATOM 1672 N N . VAL A 1 216 ? -8.672 -21.031 -0.056 1 95.12 216 VAL A N 1
ATOM 1673 C CA . VAL A 1 216 ? -8.648 -21.672 -1.367 1 95.12 216 VAL A CA 1
ATOM 1674 C C . VAL A 1 216 ? -7.562 -21.047 -2.234 1 95.12 216 VAL A C 1
ATOM 1676 O O . VAL A 1 216 ? -6.914 -21.734 -3.025 1 95.12 216 VAL A O 1
ATOM 1679 N N . GLU A 1 217 ? -7.348 -19.766 -2.037 1 95.44 217 GLU A N 1
ATOM 1680 C CA . GLU A 1 217 ? -6.441 -19.047 -2.92 1 95.44 217 GLU A CA 1
ATOM 1681 C C . GLU A 1 217 ? -5.473 -18.172 -2.119 1 95.44 217 GLU A C 1
ATOM 1683 O O . GLU A 1 217 ? -5.871 -17.516 -1.158 1 95.44 217 GLU A O 1
ATOM 1688 N N . LEU A 1 218 ? -4.262 -18.219 -2.486 1 95.06 218 LEU A N 1
ATOM 1689 C CA . LEU A 1 218 ? -3.258 -17.234 -2.115 1 95.06 218 LEU A CA 1
ATOM 1690 C C . LEU A 1 218 ? -2.809 -16.438 -3.332 1 95.06 218 LEU A C 1
ATOM 1692 O O . LEU A 1 218 ? -2.217 -16.984 -4.262 1 95.06 218 LEU A O 1
ATOM 1696 N N . SER A 1 219 ? -3.145 -15.203 -3.344 1 94.81 219 SER A N 1
ATOM 1697 C CA . SER A 1 219 ? -2.779 -14.367 -4.484 1 94.81 219 SER A CA 1
ATOM 1698 C C . SER A 1 219 ? -1.749 -13.312 -4.09 1 94.81 219 SER A C 1
ATOM 1700 O O . SER A 1 219 ? -1.818 -12.75 -2.996 1 94.81 219 SER A O 1
ATOM 1702 N N . ARG A 1 220 ? -0.772 -13.125 -4.965 1 92.38 220 ARG A N 1
ATOM 1703 C CA . ARG A 1 220 ? 0.233 -12.07 -4.844 1 92.38 220 ARG A CA 1
ATOM 1704 C C . ARG A 1 220 ? 0.186 -11.125 -6.035 1 92.38 220 ARG A C 1
ATOM 1706 O O . ARG A 1 220 ? 0.335 -11.555 -7.184 1 92.38 220 ARG A O 1
ATOM 1713 N N . SER A 1 221 ? 0.001 -9.906 -5.738 1 94.44 221 SER A N 1
ATOM 1714 C CA . SER A 1 221 ? -0.07 -8.945 -6.828 1 94.44 221 SER A CA 1
ATOM 1715 C C . SER A 1 221 ? 1.049 -7.91 -6.727 1 94.44 221 SER A C 1
ATOM 1717 O O . SER A 1 221 ? 1.49 -7.574 -5.629 1 94.44 221 SER A O 1
ATOM 1719 N N . VAL A 1 222 ? 1.554 -7.535 -7.816 1 94.62 222 VAL A N 1
ATOM 1720 C CA . VAL A 1 222 ? 2.457 -6.406 -8.016 1 94.62 222 VAL A CA 1
ATOM 1721 C C . VAL A 1 222 ? 1.815 -5.395 -8.961 1 94.62 222 VAL A C 1
ATOM 1723 O O . VAL A 1 222 ? 1.532 -5.711 -10.125 1 94.62 222 VAL A O 1
ATOM 1726 N N . SER A 1 223 ? 1.596 -4.184 -8.469 1 95.25 223 SER A N 1
ATOM 1727 C CA . SER A 1 223 ? 0.861 -3.193 -9.242 1 95.25 223 SER A CA 1
ATOM 1728 C C . SER A 1 223 ? 1.635 -1.883 -9.344 1 95.25 223 SER A C 1
ATOM 1730 O O . SER A 1 223 ? 2.332 -1.497 -8.398 1 95.25 223 SER A O 1
ATOM 1732 N N . ARG A 1 224 ? 1.363 -1.264 -10.43 1 93.31 224 ARG A N 1
ATOM 1733 C CA . ARG A 1 224 ? 1.938 0.063 -10.625 1 93.31 224 ARG A CA 1
ATOM 1734 C C . ARG A 1 224 ? 1.372 1.059 -9.617 1 93.31 224 ARG A C 1
ATOM 1736 O O . ARG A 1 224 ? 0.169 1.33 -9.617 1 93.31 224 ARG A O 1
ATOM 1743 N N . SER A 1 225 ? 2.352 1.622 -8.867 1 92.06 225 SER A N 1
ATOM 1744 C CA . SER A 1 225 ? 1.883 2.529 -7.828 1 92.06 225 SER A CA 1
ATOM 1745 C C . SER A 1 225 ? 1.459 3.873 -8.414 1 92.06 225 SER A C 1
ATOM 1747 O O . SER A 1 225 ? 0.728 4.633 -7.773 1 92.06 225 SER A O 1
ATOM 1749 N N . ASP A 1 226 ? 1.962 4.234 -9.57 1 84.62 226 ASP A N 1
ATOM 1750 C CA . ASP A 1 226 ? 1.593 5.5 -10.203 1 84.62 226 ASP A CA 1
ATOM 1751 C C . ASP A 1 226 ? 0.209 5.414 -10.836 1 84.62 226 ASP A C 1
ATOM 1753 O O . ASP A 1 226 ? -0.359 6.43 -11.242 1 84.62 226 ASP A O 1
ATOM 1757 N N . ARG A 1 227 ? -0.388 4.195 -10.773 1 84.31 227 ARG A N 1
ATOM 1758 C CA . ARG A 1 227 ? -1.662 4.004 -11.453 1 84.31 227 ARG A CA 1
ATOM 1759 C C . ARG A 1 227 ? -2.729 3.49 -10.492 1 84.31 227 ARG A C 1
ATOM 1761 O O . ARG A 1 227 ? -3.924 3.559 -10.789 1 84.31 227 ARG A O 1
ATOM 1768 N N . PHE A 1 228 ? -2.18 2.988 -9.328 1 83.12 228 PHE A N 1
ATOM 1769 C CA . PHE A 1 228 ? -3.119 2.301 -8.453 1 83.12 228 PHE A CA 1
ATOM 1770 C C . PHE A 1 228 ? -2.977 2.793 -7.016 1 83.12 228 PHE A C 1
ATOM 1772 O O . PHE A 1 228 ? -1.863 3.037 -6.547 1 83.12 228 PHE A O 1
ATOM 1779 N N . GLN A 1 229 ? -4.16 2.91 -6.422 1 89.75 229 GLN A N 1
ATOM 1780 C CA . GLN A 1 229 ? -4.25 3.002 -4.965 1 89.75 229 GLN A CA 1
ATOM 1781 C C . GLN A 1 229 ? -5.309 2.051 -4.418 1 89.75 229 GLN A C 1
ATOM 1783 O O . GLN A 1 229 ? -6.301 1.763 -5.094 1 89.75 229 GLN A O 1
ATOM 1788 N N . TYR A 1 230 ? -5.051 1.592 -3.209 1 92.06 230 TYR A N 1
ATOM 1789 C CA . TYR A 1 230 ? -6.008 0.691 -2.574 1 92.06 230 TYR A CA 1
ATOM 1790 C C . TYR A 1 230 ? -6.836 1.428 -1.528 1 92.06 230 TYR A C 1
ATOM 1792 O O . TYR A 1 230 ? -6.293 2.164 -0.701 1 92.06 230 TYR A O 1
ATOM 1800 N N . GLN A 1 231 ? -8.086 1.25 -1.632 1 90.75 231 GLN A N 1
ATOM 1801 C CA . GLN A 1 231 ? -8.992 1.847 -0.66 1 90.75 231 GLN A CA 1
ATOM 1802 C C . GLN A 1 231 ? -9.523 0.797 0.312 1 90.75 231 GLN A C 1
ATOM 1804 O O . GLN A 1 231 ? -10.008 -0.257 -0.106 1 90.75 231 GLN A O 1
ATOM 1809 N N . VAL A 1 232 ? -9.391 1.095 1.552 1 88.25 232 VAL A N 1
ATOM 1810 C CA . VAL A 1 232 ? -9.883 0.23 2.617 1 88.25 232 VAL A CA 1
ATOM 1811 C C . VAL A 1 232 ? -10.945 0.968 3.434 1 88.25 232 VAL A C 1
ATOM 1813 O O . VAL A 1 232 ? -10.688 2.057 3.953 1 88.25 232 VAL A O 1
ATOM 1816 N N . ALA A 1 233 ? -12.086 0.348 3.494 1 83.25 233 ALA A N 1
ATOM 1817 C CA . ALA A 1 233 ? -13.148 0.889 4.336 1 83.25 233 ALA A CA 1
ATOM 1818 C C . ALA A 1 233 ? -13.336 0.043 5.594 1 83.25 233 ALA A C 1
ATOM 1820 O O . ALA A 1 233 ? -13.266 -1.187 5.539 1 83.25 233 ALA A O 1
ATOM 1821 N N . THR A 1 234 ? -13.266 0.76 6.637 1 78.38 234 THR A N 1
ATOM 1822 C CA . THR A 1 234 ? -13.484 0.037 7.887 1 78.38 234 THR A CA 1
ATOM 1823 C C . THR A 1 234 ? -14.891 0.307 8.422 1 78.38 234 THR A C 1
ATOM 1825 O O . THR A 1 234 ? -15.438 1.392 8.227 1 78.38 234 THR A O 1
ATOM 1828 N N . ALA A 1 235 ? -15.617 -0.778 8.805 1 66.19 235 ALA A N 1
ATOM 1829 C CA . ALA A 1 235 ? -16.953 -0.644 9.375 1 66.19 235 ALA A CA 1
ATOM 1830 C C . ALA A 1 235 ? -16.906 0.121 10.695 1 66.19 235 ALA A C 1
ATOM 1832 O O . ALA A 1 235 ? -16.031 -0.112 11.531 1 66.19 235 ALA A O 1
ATOM 1833 N N . ILE A 1 236 ? -17.578 1.279 10.781 1 60.06 236 ILE A N 1
ATOM 1834 C CA . ILE A 1 236 ? -17.688 2.031 12.023 1 60.06 236 ILE A CA 1
ATOM 1835 C C . ILE A 1 236 ? -18.547 1.265 13.023 1 60.06 236 ILE A C 1
ATOM 1837 O O . ILE A 1 236 ? -19.688 0.878 12.703 1 60.06 236 ILE A O 1
ATOM 1841 N N . PRO A 1 237 ? -17.844 0.778 14.086 1 53.75 237 PRO A N 1
ATOM 1842 C CA . PRO A 1 237 ? -18.719 0.105 15.039 1 53.75 237 PRO A CA 1
ATOM 1843 C C . PRO A 1 237 ? -19.859 0.999 15.531 1 53.75 237 PRO A C 1
ATOM 1845 O O . PRO A 1 237 ? -19.656 2.197 15.742 1 53.75 237 PRO A O 1
ATOM 1848 N N . THR A 1 238 ? -20.984 0.932 14.93 1 47.38 238 THR A N 1
ATOM 1849 C CA . THR A 1 238 ? -22.141 1.593 15.516 1 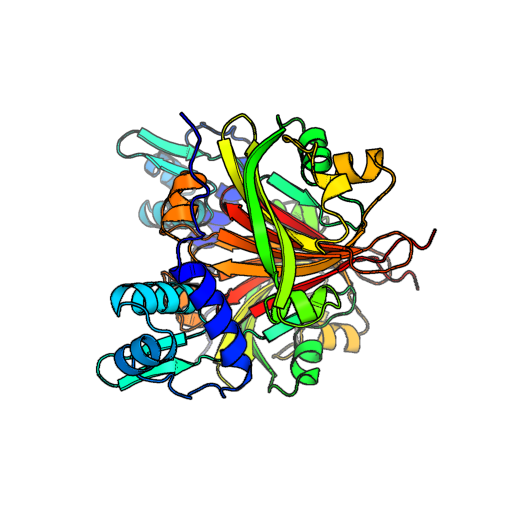47.38 238 THR A CA 1
ATOM 1850 C C . THR A 1 238 ? -22.234 1.298 17.016 1 47.38 238 THR A C 1
ATOM 1852 O O . THR A 1 238 ? -22.234 0.135 17.422 1 47.38 238 THR A O 1
ATOM 1855 N N . ARG A 1 239 ? -21.75 2.172 17.844 1 38.09 239 ARG A N 1
ATOM 1856 C CA . ARG A 1 239 ? -22.266 2.033 19.203 1 38.09 239 ARG A CA 1
ATOM 1857 C C . ARG A 1 239 ? -23.75 2.316 19.266 1 38.09 239 ARG A C 1
ATOM 1859 O O . ARG A 1 239 ? -24.266 3.146 18.516 1 38.09 239 ARG A O 1
ATOM 1866 N N . MET B 1 1 ? 3.828 -24.297 -32.156 1 22.31 1 MET B N 1
ATOM 1867 C CA . MET B 1 1 ? 5.098 -24.188 -31.453 1 22.31 1 MET B CA 1
ATOM 1868 C C . MET B 1 1 ? 4.902 -24.438 -29.953 1 22.31 1 MET B C 1
ATOM 1870 O O . MET B 1 1 ? 4.055 -23.797 -29.328 1 22.31 1 MET B O 1
ATOM 1874 N N . GLN B 1 2 ? 5.047 -25.609 -29.344 1 24.23 2 GLN B N 1
ATOM 1875 C CA . GLN B 1 2 ? 4.688 -26.25 -28.078 1 24.23 2 GLN B CA 1
ATOM 1876 C C . GLN B 1 2 ? 5.211 -25.453 -26.891 1 24.23 2 GLN B C 1
ATOM 1878 O O . GLN B 1 2 ? 6.426 -25.297 -26.734 1 24.23 2 GLN B O 1
ATOM 1883 N N . LEU B 1 3 ? 4.734 -24.375 -26.656 1 32.22 3 LEU B N 1
ATOM 1884 C CA . LEU B 1 3 ? 5.277 -23.422 -25.688 1 32.22 3 LEU B CA 1
ATOM 1885 C C . LEU B 1 3 ? 5.777 -24.156 -24.453 1 32.22 3 LEU B C 1
ATOM 1887 O O . LEU B 1 3 ? 5.004 -24.828 -23.766 1 32.22 3 LEU B O 1
ATOM 1891 N N . SER B 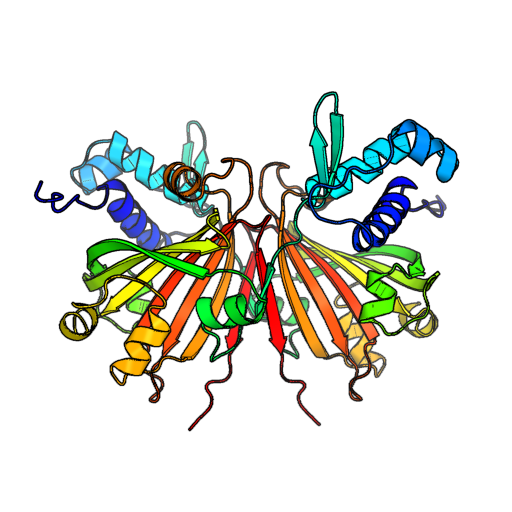1 4 ? 7.027 -24.688 -24.516 1 33.91 4 SER B N 1
ATOM 1892 C CA . SER B 1 4 ? 7.844 -25.5 -23.625 1 33.91 4 SER B CA 1
ATOM 1893 C C . SER B 1 4 ? 7.477 -25.266 -22.172 1 33.91 4 SER B C 1
ATOM 1895 O O . SER B 1 4 ? 6.941 -24.219 -21.812 1 33.91 4 SER B O 1
ATOM 1897 N N . ARG B 1 5 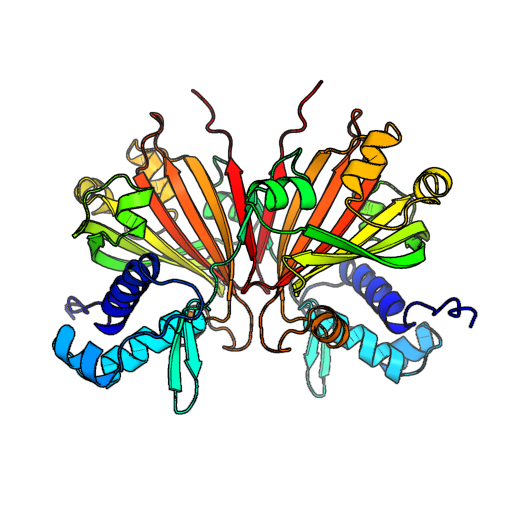? 7.242 -26.188 -21.375 1 38.62 5 ARG B N 1
ATOM 1898 C CA . ARG B 1 5 ? 7.133 -26.375 -19.922 1 38.62 5 ARG B CA 1
ATOM 1899 C C . ARG B 1 5 ? 8.039 -25.391 -19.188 1 38.62 5 ARG B C 1
ATOM 1901 O O . ARG B 1 5 ? 9.195 -25.719 -18.891 1 38.62 5 ARG B O 1
ATOM 1908 N N . GLN B 1 6 ? 8.312 -24.188 -19.625 1 39.66 6 GLN B N 1
ATOM 1909 C CA . GLN B 1 6 ? 9.375 -23.297 -19.188 1 39.66 6 GLN B CA 1
ATOM 1910 C C . GLN B 1 6 ? 9.43 -23.203 -17.656 1 39.66 6 GLN B C 1
ATOM 1912 O O . GLN B 1 6 ? 8.414 -22.922 -17.016 1 39.66 6 GLN B O 1
ATOM 1917 N N . ASP B 1 7 ? 10.188 -24.047 -17.062 1 44.97 7 ASP B N 1
ATOM 1918 C CA . ASP B 1 7 ? 10.703 -24.188 -15.703 1 44.97 7 ASP B CA 1
ATOM 1919 C C . ASP B 1 7 ? 10.789 -22.844 -15 1 44.97 7 ASP B C 1
ATOM 1921 O O . ASP B 1 7 ? 11.148 -21.844 -15.617 1 44.97 7 ASP B O 1
ATOM 1925 N N . GLU B 1 8 ? 9.984 -22.531 -14.219 1 52.94 8 GLU B N 1
ATOM 1926 C CA . GLU B 1 8 ? 10.289 -21.391 -13.375 1 52.94 8 GLU B CA 1
ATOM 1927 C C . GLU B 1 8 ? 11.789 -21.125 -13.336 1 52.94 8 GLU B C 1
ATOM 1929 O O . GLU B 1 8 ? 12.594 -22.047 -13.242 1 52.94 8 GLU B O 1
ATOM 1934 N N . PRO B 1 9 ? 12.227 -20.031 -13.867 1 61.75 9 PRO B N 1
ATOM 1935 C CA . PRO B 1 9 ? 13.672 -19.891 -13.648 1 61.75 9 PRO B CA 1
ATOM 1936 C C . PRO B 1 9 ? 14.117 -20.438 -12.289 1 61.75 9 PRO B C 1
ATOM 1938 O O . PRO B 1 9 ? 13.477 -20.156 -11.273 1 61.75 9 PRO B O 1
ATOM 1941 N N . LEU B 1 10 ? 14.781 -21.5 -12.273 1 72.75 10 LEU B N 1
ATOM 1942 C CA . LEU B 1 10 ? 15.32 -22.219 -11.133 1 72.75 10 LEU B CA 1
ATOM 1943 C C . LEU B 1 10 ? 15.594 -21.281 -9.961 1 72.75 10 LEU B C 1
ATOM 1945 O O . LEU B 1 10 ? 15.359 -21.625 -8.805 1 72.75 10 LEU B O 1
ATOM 1949 N N . TYR B 1 11 ? 15.844 -20.016 -10.281 1 77.38 11 TYR B N 1
ATOM 1950 C CA . TYR B 1 11 ? 16.234 -19.109 -9.211 1 77.38 11 TYR B CA 1
ATOM 1951 C C . TYR B 1 11 ? 15.031 -18.641 -8.414 1 77.38 11 TYR B C 1
ATOM 1953 O O . TYR B 1 11 ? 15.141 -18.375 -7.215 1 77.38 11 TYR B O 1
ATOM 1961 N N . LEU B 1 12 ? 13.875 -18.625 -9.016 1 75.75 12 LEU B N 1
ATOM 1962 C CA . LEU B 1 12 ? 12.688 -18.188 -8.297 1 75.75 12 LEU B CA 1
ATOM 1963 C C . LEU B 1 12 ? 12.258 -19.234 -7.266 1 75.75 12 LEU B C 1
ATOM 1965 O O . LEU B 1 12 ? 11.859 -18.875 -6.152 1 75.75 12 LEU B O 1
ATOM 1969 N N . GLY B 1 13 ? 12.375 -20.422 -7.742 1 74.25 13 GLY B N 1
ATOM 1970 C CA . GLY B 1 13 ? 12.109 -21.484 -6.789 1 74.25 13 GLY B CA 1
ATOM 1971 C C . GLY B 1 13 ? 13.07 -21.484 -5.617 1 74.25 13 GLY B C 1
ATOM 1972 O O . GLY B 1 13 ? 12.664 -21.703 -4.473 1 74.25 13 GLY B O 1
ATOM 1973 N N . LEU B 1 14 ? 14.25 -21.234 -5.938 1 82.25 14 LEU B N 1
ATOM 1974 C CA . LEU B 1 14 ? 15.273 -21.188 -4.898 1 82.25 14 LEU B CA 1
ATOM 1975 C C . LEU B 1 14 ? 15.039 -20 -3.967 1 82.25 14 LEU B C 1
ATOM 1977 O O . LEU B 1 14 ? 15.227 -20.109 -2.754 1 82.25 14 LEU B O 1
ATOM 1981 N N . ALA B 1 15 ? 14.672 -18.875 -4.574 1 84.81 15 ALA B N 1
ATOM 1982 C CA . ALA B 1 15 ? 14.375 -17.703 -3.764 1 84.81 15 ALA B CA 1
ATOM 1983 C C . ALA B 1 15 ? 13.258 -17.984 -2.764 1 84.81 15 ALA B C 1
ATOM 1985 O O . ALA B 1 15 ? 13.336 -17.578 -1.604 1 84.81 15 ALA B O 1
ATOM 1986 N N . GLU B 1 16 ? 12.367 -18.672 -3.27 1 76.81 16 GLU B N 1
ATOM 1987 C CA . GLU B 1 16 ? 11.258 -19.031 -2.396 1 76.81 16 GLU B CA 1
ATOM 1988 C C . GLU B 1 16 ? 11.719 -19.938 -1.253 1 76.81 16 GLU B C 1
ATOM 1990 O O . GLU B 1 16 ? 11.336 -19.734 -0.1 1 76.81 16 GLU B O 1
ATOM 1995 N N . THR B 1 17 ? 12.508 -20.891 -1.623 1 79.81 17 THR B N 1
ATOM 1996 C CA . THR B 1 17 ? 13.047 -21.797 -0.617 1 79.81 17 THR B CA 1
ATOM 1997 C C . THR B 1 17 ? 13.867 -21.031 0.419 1 79.81 17 THR B C 1
ATOM 1999 O O . THR B 1 17 ? 13.703 -21.25 1.623 1 79.81 17 THR B O 1
ATOM 2002 N N . LEU B 1 18 ? 14.711 -20.203 -0.033 1 84.88 18 LEU B N 1
ATOM 2003 C CA . LEU B 1 18 ? 15.555 -19.422 0.862 1 84.88 18 LEU B CA 1
ATOM 2004 C C . LEU B 1 18 ? 14.711 -18.516 1.745 1 84.88 18 LEU B C 1
ATOM 2006 O O . LEU B 1 18 ? 15.008 -18.344 2.928 1 84.88 18 LEU B O 1
ATOM 2010 N N . ARG B 1 19 ? 13.68 -18 1.12 1 81.19 19 ARG B N 1
ATOM 2011 C CA . ARG B 1 19 ? 12.766 -17.156 1.868 1 81.19 19 ARG B CA 1
ATOM 2012 C C . ARG B 1 19 ? 12.156 -17.906 3.049 1 81.19 19 ARG B C 1
ATOM 2014 O O . ARG B 1 19 ? 12.102 -17.375 4.164 1 81.19 19 ARG B O 1
ATOM 2021 N N . ASP B 1 20 ? 11.836 -19.062 2.779 1 77.19 20 ASP B N 1
ATOM 2022 C CA . ASP B 1 20 ? 11.25 -19.906 3.814 1 77.19 20 ASP B CA 1
ATOM 2023 C C . ASP B 1 20 ? 12.25 -20.172 4.934 1 77.19 20 ASP B C 1
ATOM 2025 O O . ASP B 1 20 ? 11.883 -20.203 6.109 1 77.19 20 ASP B O 1
ATOM 2029 N N . GLU B 1 21 ? 13.398 -20.312 4.516 1 82.5 21 GLU B N 1
ATOM 2030 C CA . GLU B 1 21 ? 14.438 -20.641 5.48 1 82.5 21 GLU B CA 1
ATOM 2031 C C . GLU B 1 21 ? 14.766 -19.453 6.375 1 82.5 21 GLU B C 1
ATOM 2033 O O . GLU B 1 21 ? 15.32 -19.625 7.461 1 82.5 21 GLU B O 1
ATOM 2038 N N . LEU B 1 22 ? 14.391 -18.328 5.879 1 82.81 22 LEU B N 1
ATOM 2039 C CA . LEU B 1 22 ? 14.711 -17.125 6.648 1 82.81 22 LEU B CA 1
ATOM 2040 C C . LEU B 1 22 ? 13.969 -17.125 7.98 1 82.81 22 LEU B C 1
ATOM 2042 O O . LEU B 1 22 ? 14.367 -16.438 8.922 1 82.81 22 LEU B O 1
ATOM 2046 N N . ALA B 1 23 ? 12.898 -17.859 7.996 1 74.94 23 ALA B N 1
ATOM 2047 C CA . ALA B 1 23 ? 12.125 -17.938 9.234 1 74.94 23 ALA B CA 1
ATOM 2048 C C . ALA B 1 23 ? 12.961 -18.516 10.367 1 74.94 23 ALA B C 1
ATOM 2050 O O . ALA B 1 23 ? 12.719 -18.234 11.539 1 74.94 23 ALA B O 1
ATOM 2051 N N . GLY B 1 24 ? 13.945 -19.234 10.016 1 80.25 24 GLY B N 1
ATOM 2052 C CA . GLY B 1 24 ? 14.82 -19.859 11 1 80.25 24 GLY B CA 1
ATOM 2053 C C . GLY B 1 24 ? 15.992 -18.984 11.391 1 80.25 24 GLY B C 1
ATOM 2054 O O . GLY B 1 24 ? 16.781 -19.359 12.281 1 80.25 24 GLY B O 1
ATOM 2055 N N . TYR B 1 25 ? 16.094 -17.828 10.773 1 85.62 25 TYR B N 1
ATOM 2056 C CA . TYR B 1 25 ? 17.188 -16.906 11.062 1 85.62 25 TYR B CA 1
ATOM 2057 C C . TYR B 1 25 ? 16.703 -15.734 11.914 1 85.62 25 TYR B C 1
ATOM 2059 O O . TYR B 1 25 ? 15.516 -15.391 11.883 1 85.62 25 TYR B O 1
ATOM 2067 N N . GLN B 1 26 ? 17.547 -15.219 12.742 1 84.12 26 GLN B N 1
ATOM 2068 C CA . GLN B 1 26 ? 17.297 -13.961 13.422 1 84.12 26 GLN B CA 1
ATOM 2069 C C . GLN B 1 26 ? 17.828 -12.781 12.617 1 84.12 26 GLN B C 1
ATOM 2071 O O . GLN B 1 26 ? 18.797 -12.922 11.875 1 84.12 26 GLN B O 1
ATOM 2076 N N . PRO B 1 27 ? 17.062 -11.672 12.789 1 81.25 27 PRO B N 1
ATOM 2077 C CA . PRO B 1 27 ? 17.656 -10.492 12.156 1 81.25 27 PRO B CA 1
ATOM 2078 C C . PRO B 1 27 ? 19.109 -10.281 12.57 1 81.25 27 PRO B C 1
ATOM 2080 O O . PRO B 1 27 ? 19.453 -10.422 13.75 1 81.25 27 PRO B O 1
ATOM 2083 N N . GLY B 1 28 ? 19.938 -10.016 11.586 1 82.69 28 GLY B N 1
ATOM 2084 C CA . GLY B 1 28 ? 21.359 -9.852 11.859 1 82.69 28 GLY B CA 1
ATOM 2085 C C . GLY B 1 28 ? 22.188 -11.078 11.508 1 82.69 28 GLY B C 1
ATOM 2086 O O . GLY B 1 28 ? 23.391 -10.984 11.305 1 82.69 28 GLY B O 1
ATOM 2087 N N . ASP B 1 29 ? 21.5 -12.227 11.461 1 89.31 29 ASP B N 1
ATOM 2088 C CA . ASP B 1 29 ? 22.188 -13.445 11.062 1 89.31 29 ASP B CA 1
ATOM 2089 C C . ASP B 1 29 ? 22.656 -13.367 9.609 1 89.31 29 ASP B C 1
ATOM 2091 O O . ASP B 1 29 ? 22.172 -12.539 8.836 1 89.31 29 ASP B O 1
ATOM 2095 N N . TYR B 1 30 ? 23.703 -14.141 9.32 1 92.25 30 TYR B N 1
ATOM 2096 C CA . TYR B 1 30 ? 24.188 -14.203 7.945 1 92.25 30 TYR B CA 1
ATOM 2097 C C . TYR B 1 30 ? 23.781 -15.523 7.289 1 92.25 30 TYR B C 1
ATOM 2099 O O . TYR B 1 30 ? 23.844 -16.578 7.926 1 92.25 30 TYR B O 1
ATOM 2107 N N . LEU B 1 31 ? 23.312 -15.359 6.078 1 91.94 31 LEU B N 1
ATOM 2108 C CA . LEU B 1 31 ? 23.125 -16.562 5.281 1 91.94 31 LEU B CA 1
ATOM 2109 C C . LEU B 1 31 ? 24.453 -17.25 4.977 1 91.94 31 LEU B C 1
ATOM 2111 O O . LEU B 1 31 ? 25.5 -16.594 4.949 1 91.94 31 LEU B O 1
ATOM 2115 N N . PRO B 1 32 ? 24.344 -18.578 4.742 1 92.25 32 PRO B N 1
ATOM 2116 C CA . PRO B 1 32 ? 25.547 -19.219 4.227 1 92.25 32 PRO B CA 1
ATOM 2117 C C . PRO B 1 32 ? 26.078 -18.562 2.951 1 92.25 32 PRO B C 1
ATOM 2119 O O . PRO B 1 32 ? 25.312 -17.938 2.221 1 92.25 32 PRO B O 1
ATOM 2122 N N . ALA B 1 33 ? 27.422 -18.719 2.789 1 91.38 33 ALA B N 1
ATOM 2123 C CA . ALA B 1 33 ? 28.031 -18.156 1.587 1 91.38 33 ALA B CA 1
ATOM 2124 C C . ALA B 1 33 ? 27.375 -18.719 0.328 1 91.38 33 ALA B C 1
ATOM 2126 O O . ALA B 1 33 ? 26.875 -19.844 0.328 1 91.38 33 ALA B O 1
ATOM 2127 N N . GLU B 1 34 ? 27.328 -17.828 -0.727 1 90.69 34 GLU B N 1
ATOM 2128 C CA . GLU B 1 34 ? 26.641 -18.203 -1.962 1 90.69 34 GLU B CA 1
ATOM 2129 C C . GLU B 1 34 ? 27.188 -19.5 -2.537 1 90.69 34 GLU B C 1
ATOM 2131 O O . GLU B 1 34 ? 26.438 -20.297 -3.1 1 90.69 34 GLU B O 1
ATOM 2136 N N . PHE B 1 35 ? 28.578 -19.734 -2.336 1 90.19 35 PHE B N 1
ATOM 2137 C CA . PHE B 1 35 ? 29.141 -20.969 -2.852 1 90.19 35 PHE B CA 1
ATOM 2138 C C . PHE B 1 35 ? 28.641 -22.172 -2.064 1 90.19 35 PHE B C 1
ATOM 2140 O O . PHE B 1 35 ? 28.406 -23.25 -2.635 1 90.19 35 PHE B O 1
ATOM 2147 N N . GLN B 1 36 ? 28.422 -22.031 -0.761 1 93.38 36 GLN B N 1
ATOM 2148 C CA . GLN B 1 36 ? 27.875 -23.094 0.069 1 93.38 36 GLN B CA 1
ATOM 2149 C C . GLN B 1 36 ? 26.422 -23.391 -0.306 1 93.38 36 GLN B C 1
ATOM 2151 O O . GLN B 1 36 ? 26.016 -24.562 -0.363 1 93.38 36 GLN B O 1
ATOM 2156 N N . LEU B 1 37 ? 25.672 -22.312 -0.563 1 92.31 37 LEU B N 1
ATOM 2157 C CA . LEU B 1 37 ? 24.281 -22.484 -0.969 1 92.31 37 LEU B CA 1
ATOM 2158 C C . LEU B 1 37 ? 24.188 -23.172 -2.328 1 92.31 37 LEU B C 1
ATOM 2160 O O . LEU B 1 37 ? 23.328 -24.016 -2.545 1 92.31 37 LEU B O 1
ATOM 2164 N N . ALA B 1 38 ? 25.109 -22.828 -3.195 1 92.19 38 ALA B N 1
ATOM 2165 C CA . ALA B 1 38 ? 25.156 -23.453 -4.512 1 92.19 38 ALA B CA 1
ATOM 2166 C C . ALA B 1 38 ? 25.391 -24.969 -4.391 1 92.19 38 ALA B C 1
ATOM 2168 O O . ALA B 1 38 ? 24.75 -25.75 -5.09 1 92.19 38 ALA B O 1
ATOM 2169 N N . GLU B 1 39 ? 26.297 -25.281 -3.547 1 92.44 39 GLU B N 1
ATOM 2170 C CA . GLU B 1 39 ? 26.609 -26.688 -3.299 1 92.44 39 GLU B CA 1
ATOM 2171 C C . GLU B 1 39 ? 25.406 -27.406 -2.682 1 92.44 39 GLU B C 1
ATOM 2173 O O . GLU B 1 39 ? 25.047 -28.5 -3.111 1 92.44 39 GLU B O 1
ATOM 2178 N N . ARG B 1 40 ? 24.812 -26.75 -1.737 1 91.81 40 ARG B N 1
ATOM 2179 C CA . ARG B 1 40 ? 23.688 -27.344 -1.021 1 91.81 40 ARG B CA 1
ATOM 2180 C C . ARG B 1 40 ? 22.531 -27.656 -1.972 1 91.81 40 ARG B C 1
ATOM 2182 O O . ARG B 1 40 ? 21.906 -28.703 -1.856 1 91.81 40 ARG B O 1
ATOM 2189 N N . PHE B 1 41 ? 22.281 -26.766 -2.887 1 89.94 41 PHE B N 1
ATOM 2190 C CA . PHE B 1 41 ? 21.109 -26.906 -3.75 1 89.94 41 PHE B CA 1
ATOM 2191 C C . PHE B 1 41 ? 21.5 -27.484 -5.105 1 89.94 41 PHE B C 1
ATOM 2193 O O . PHE B 1 41 ? 20.656 -27.641 -5.984 1 89.94 41 PHE B O 1
ATOM 2200 N N . SER B 1 42 ? 22.75 -27.781 -5.324 1 91.31 42 SER B N 1
ATOM 2201 C CA . SER B 1 42 ? 23.281 -28.359 -6.551 1 91.31 42 SER B CA 1
ATOM 2202 C C . SER B 1 42 ? 22.922 -27.5 -7.766 1 91.31 42 SER B C 1
ATOM 2204 O O . SER B 1 42 ? 22.406 -28 -8.758 1 91.31 42 SER B O 1
ATOM 2206 N N . VAL B 1 43 ? 23.141 -26.234 -7.594 1 91 43 VAL B N 1
ATOM 2207 C CA . VAL B 1 43 ? 22.922 -25.297 -8.68 1 91 43 VAL B CA 1
ATOM 2208 C C . VAL B 1 43 ? 24.156 -24.406 -8.852 1 91 43 VAL B C 1
ATOM 2210 O O . VAL B 1 43 ? 25.062 -24.422 -8.016 1 91 43 VAL B O 1
ATOM 2213 N N . ASN B 1 44 ? 24.188 -23.688 -9.945 1 90.06 44 ASN B N 1
ATOM 2214 C CA . ASN B 1 44 ? 25.281 -22.75 -10.188 1 90.06 44 ASN B CA 1
ATOM 2215 C C . ASN B 1 44 ? 25.188 -21.516 -9.289 1 90.06 44 ASN B C 1
ATOM 2217 O O . ASN B 1 44 ? 24.109 -21.172 -8.828 1 90.06 44 ASN B O 1
ATOM 2221 N N . 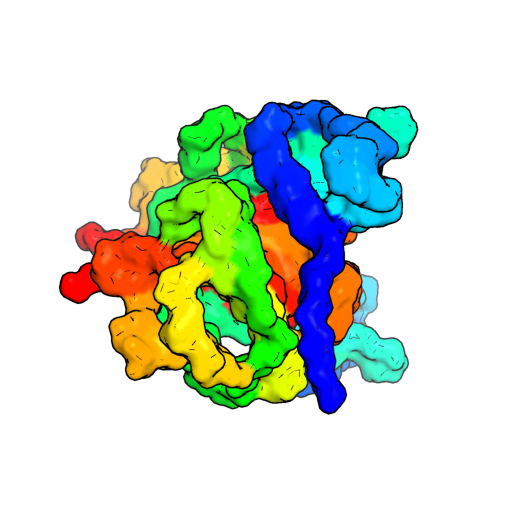ARG B 1 45 ? 26.391 -20.969 -9.047 1 89.75 45 ARG B N 1
ATOM 2222 C CA . ARG B 1 45 ? 26.484 -19.797 -8.188 1 89.75 45 ARG B CA 1
ATOM 2223 C C . ARG B 1 45 ? 25.641 -18.641 -8.742 1 89.75 45 ARG B C 1
ATOM 2225 O O . ARG B 1 45 ? 25.062 -17.859 -7.988 1 89.75 45 ARG B O 1
ATOM 2232 N N . HIS B 1 46 ? 25.531 -18.672 -10 1 90.12 46 HIS B N 1
ATOM 2233 C CA . HIS B 1 46 ? 24.75 -17.594 -10.633 1 90.12 46 HIS B CA 1
ATOM 2234 C C . HIS B 1 46 ? 23.281 -17.719 -10.273 1 90.12 46 HIS B C 1
ATOM 2236 O O . HIS B 1 46 ? 22.609 -16.703 -10.016 1 90.12 46 HIS B O 1
ATOM 2242 N N . THR B 1 47 ? 22.812 -18.891 -10.172 1 88.44 47 THR B N 1
ATOM 2243 C CA . THR B 1 47 ? 21.422 -19.141 -9.812 1 88.44 47 THR B CA 1
ATOM 2244 C C . THR B 1 47 ? 21.156 -18.703 -8.375 1 88.44 47 THR B C 1
ATOM 2246 O O . THR B 1 47 ? 20.125 -18.094 -8.086 1 88.44 47 THR B O 1
ATOM 2249 N N . ILE B 1 48 ? 22.094 -19 -7.527 1 89.62 48 ILE B N 1
ATOM 2250 C CA . ILE B 1 48 ? 21.969 -18.625 -6.129 1 89.62 48 ILE B CA 1
ATOM 2251 C C . ILE B 1 48 ? 21.984 -17.094 -6.012 1 89.62 48 ILE B C 1
ATOM 2253 O O . ILE B 1 48 ? 21.172 -16.516 -5.289 1 89.62 48 ILE B O 1
ATOM 2257 N N . ARG B 1 49 ? 22.875 -16.516 -6.762 1 88.69 49 ARG B N 1
ATOM 2258 C CA . ARG B 1 49 ? 23 -15.062 -6.719 1 88.69 49 ARG B CA 1
ATOM 2259 C C . ARG B 1 49 ? 21.688 -14.398 -7.117 1 88.69 49 ARG B C 1
ATOM 2261 O O . ARG B 1 49 ? 21.234 -13.453 -6.469 1 88.69 49 ARG B O 1
ATOM 2268 N N . ARG B 1 50 ? 21.062 -14.922 -8.094 1 87.25 50 ARG B N 1
ATOM 2269 C CA . ARG B 1 50 ? 19.797 -14.383 -8.547 1 87.25 50 ARG B CA 1
ATOM 2270 C C . ARG B 1 50 ? 18.703 -14.586 -7.504 1 87.25 50 ARG B C 1
ATOM 2272 O O . ARG B 1 50 ? 17.859 -13.711 -7.301 1 87.25 50 ARG B O 1
ATOM 2279 N N . ALA B 1 51 ? 18.75 -15.703 -6.906 1 88.19 51 ALA B N 1
ATOM 2280 C CA . ALA B 1 51 ? 17.797 -15.992 -5.844 1 88.19 51 ALA B CA 1
ATOM 2281 C C . ALA B 1 51 ? 17.969 -15.023 -4.672 1 88.19 51 ALA B C 1
ATOM 2283 O O . ALA B 1 51 ? 16.984 -14.484 -4.156 1 88.19 51 ALA B O 1
ATOM 2284 N N . VAL B 1 52 ? 19.203 -14.812 -4.344 1 88.81 52 VAL B N 1
ATOM 2285 C CA . VAL B 1 52 ? 19.5 -13.914 -3.234 1 88.81 52 VAL B CA 1
ATOM 2286 C C . VAL B 1 52 ? 19.141 -12.484 -3.619 1 88.81 52 VAL B C 1
ATOM 2288 O O . VAL B 1 52 ? 18.641 -11.719 -2.787 1 88.81 52 VAL B O 1
ATOM 2291 N N . ASP B 1 53 ? 19.312 -12.164 -4.93 1 84.62 53 ASP B N 1
ATOM 2292 C CA . ASP B 1 53 ? 18.938 -10.844 -5.426 1 84.62 53 ASP B CA 1
ATOM 2293 C C . ASP B 1 53 ? 17.438 -10.586 -5.199 1 84.62 53 ASP B C 1
ATOM 2295 O O . ASP B 1 53 ? 17.047 -9.469 -4.852 1 84.62 53 ASP B O 1
ATOM 2299 N N . GLU B 1 54 ? 16.719 -11.602 -5.367 1 81.56 54 GLU B N 1
ATOM 2300 C CA . GLU B 1 54 ? 15.289 -11.477 -5.141 1 81.56 54 GLU B CA 1
ATOM 2301 C C . GLU B 1 54 ? 14.984 -11.156 -3.682 1 81.56 54 GLU B C 1
ATOM 2303 O O . GLU B 1 54 ? 14.164 -10.281 -3.393 1 81.56 54 GLU B O 1
ATOM 2308 N N . LEU B 1 55 ? 15.68 -11.781 -2.805 1 84.62 55 LEU B N 1
ATOM 2309 C CA . LEU B 1 55 ? 15.477 -11.57 -1.375 1 84.62 55 LEU B CA 1
ATOM 2310 C C . LEU B 1 55 ? 15.945 -10.188 -0.956 1 84.62 55 LEU B C 1
ATOM 2312 O O . LEU B 1 55 ? 15.352 -9.562 -0.074 1 84.62 55 LEU B O 1
ATOM 2316 N N . VAL B 1 56 ? 16.984 -9.758 -1.627 1 80.88 56 VAL B N 1
ATOM 2317 C CA . VAL B 1 56 ? 17.5 -8.414 -1.372 1 80.88 56 VAL B CA 1
ATOM 2318 C C . VAL B 1 56 ? 16.453 -7.375 -1.812 1 80.88 56 VAL B C 1
ATOM 2320 O O . VAL B 1 56 ? 16.172 -6.434 -1.075 1 80.88 56 VAL B O 1
ATOM 2323 N N . ARG B 1 57 ? 15.898 -7.637 -2.887 1 73.19 57 ARG B N 1
ATOM 2324 C CA . ARG B 1 57 ? 14.891 -6.727 -3.426 1 73.19 57 ARG B CA 1
ATOM 2325 C C . ARG B 1 57 ? 13.68 -6.648 -2.504 1 73.19 57 ARG B C 1
ATOM 2327 O O . ARG B 1 57 ? 13.078 -5.582 -2.35 1 73.19 57 ARG B O 1
ATOM 2334 N N . GLU B 1 58 ? 13.422 -7.758 -1.958 1 71.38 58 GLU B N 1
ATOM 2335 C CA . GLU B 1 58 ? 12.273 -7.844 -1.059 1 71.38 58 GLU B CA 1
ATOM 2336 C C . GLU B 1 58 ? 12.586 -7.219 0.298 1 71.38 58 GLU B C 1
ATOM 2338 O O . GLU B 1 58 ? 11.688 -7 1.109 1 71.38 58 GLU B O 1
ATOM 2343 N N . GLY B 1 59 ? 13.875 -7.012 0.512 1 72.44 59 GLY B N 1
ATOM 2344 C CA . GLY B 1 59 ? 14.297 -6.41 1.765 1 72.44 59 GLY B CA 1
ATOM 2345 C C . GLY B 1 59 ? 14.453 -7.414 2.889 1 72.44 59 GLY B C 1
ATOM 2346 O O . GLY B 1 59 ? 14.43 -7.047 4.066 1 72.44 59 GLY B O 1
ATOM 2347 N N . SER B 1 60 ? 14.469 -8.656 2.568 1 79.06 60 SER B N 1
ATOM 2348 C CA . SER B 1 60 ? 14.57 -9.688 3.6 1 79.06 60 SER B CA 1
ATOM 2349 C C . SER B 1 60 ? 16.016 -9.914 4.004 1 79.06 60 SER B C 1
ATOM 2351 O O . SER B 1 60 ? 16.297 -10.391 5.109 1 79.06 60 SER B O 1
ATOM 2353 N N . VAL B 1 61 ? 16.922 -9.641 3.055 1 85.25 61 VAL B N 1
ATOM 2354 C CA . VAL B 1 61 ? 18.344 -9.805 3.318 1 85.25 61 VAL B CA 1
ATOM 2355 C C . VAL B 1 61 ? 19.125 -8.641 2.709 1 85.25 61 VAL B C 1
ATOM 2357 O O . VAL B 1 61 ? 18.594 -7.895 1.889 1 85.25 61 VAL B O 1
ATOM 2360 N N . LEU B 1 62 ? 20.359 -8.414 3.164 1 84.69 62 LEU B N 1
ATOM 2361 C CA . LEU B 1 62 ? 21.234 -7.375 2.658 1 84.69 62 LEU B CA 1
ATOM 2362 C C . LEU B 1 62 ? 22.641 -7.934 2.402 1 84.69 62 LEU B C 1
ATOM 2364 O O . LEU B 1 62 ? 23.234 -8.57 3.279 1 84.69 62 LEU B O 1
ATOM 2368 N N . ARG B 1 63 ? 23.016 -7.676 1.186 1 87.31 63 ARG B N 1
ATOM 2369 C CA . ARG B 1 63 ? 24.391 -8.078 0.882 1 87.31 63 ARG B CA 1
ATOM 2370 C C . ARG B 1 63 ? 25.391 -7.094 1.484 1 87.31 63 ARG B C 1
ATOM 2372 O O . ARG B 1 63 ? 25.328 -5.891 1.227 1 87.31 63 ARG B O 1
ATOM 2379 N N . ARG B 1 64 ? 26.219 -7.566 2.338 1 84.38 64 ARG B N 1
ATOM 2380 C CA . ARG B 1 64 ? 27.297 -6.773 2.914 1 84.38 64 ARG B CA 1
ATOM 2381 C C . ARG B 1 64 ? 28.641 -7.117 2.262 1 84.38 64 ARG B C 1
ATOM 2383 O O . ARG B 1 64 ? 29.078 -8.266 2.305 1 84.38 64 ARG B O 1
ATOM 2390 N N . GLN B 1 65 ? 29.156 -6.086 1.615 1 79.38 65 GLN B N 1
ATOM 2391 C CA . GLN B 1 65 ? 30.438 -6.309 0.936 1 79.38 65 GLN B CA 1
ATOM 2392 C C . GLN B 1 65 ? 31.453 -6.926 1.881 1 79.38 65 GLN B C 1
ATOM 2394 O O . GLN B 1 65 ? 31.734 -6.379 2.953 1 79.38 65 GLN B O 1
ATOM 2399 N N . GLY B 1 66 ? 31.969 -8.031 1.475 1 80.94 66 GLY B N 1
ATOM 2400 C CA . GLY B 1 66 ? 33.062 -8.688 2.203 1 80.94 66 GLY B CA 1
ATOM 2401 C C . GLY B 1 66 ? 32.562 -9.445 3.422 1 80.94 66 GLY B C 1
ATOM 2402 O O . GLY B 1 66 ? 33.344 -10.117 4.09 1 80.94 66 GLY B O 1
ATOM 2403 N N . LYS B 1 67 ? 31.406 -9.352 3.873 1 84.62 67 LYS B N 1
ATOM 2404 C CA . LYS B 1 67 ? 30.922 -10.016 5.082 1 84.62 67 LYS B CA 1
ATOM 2405 C C . LYS B 1 67 ? 29.922 -11.117 4.738 1 84.62 67 LYS B C 1
ATOM 2407 O O . LYS B 1 67 ? 30 -12.227 5.281 1 84.62 67 LYS B O 1
ATOM 2412 N N . GLY B 1 68 ? 29.062 -10.844 3.76 1 90 68 GLY B N 1
ATOM 2413 C CA . GLY B 1 68 ? 28.062 -11.82 3.395 1 90 68 GLY B CA 1
ATOM 2414 C C . GLY B 1 68 ? 26.672 -11.219 3.244 1 90 68 GLY B C 1
ATOM 2415 O O . GLY B 1 68 ? 26.531 -10.016 3.008 1 90 68 GLY B O 1
ATOM 2416 N N . THR B 1 69 ? 25.672 -12.125 3.193 1 90.25 69 THR B N 1
ATOM 2417 C CA . THR B 1 69 ? 24.266 -11.711 3.068 1 90.25 69 THR B CA 1
ATOM 2418 C C . THR B 1 69 ? 23.562 -11.766 4.418 1 90.25 69 THR B C 1
ATOM 2420 O O . THR B 1 69 ? 23.359 -12.844 4.977 1 90.25 69 THR B O 1
ATOM 2423 N N . GLN B 1 70 ? 23.266 -10.609 4.941 1 88.62 70 GLN B N 1
ATOM 2424 C CA . GLN B 1 70 ? 22.688 -10.492 6.281 1 88.62 70 GLN B CA 1
ATOM 2425 C C . GLN B 1 70 ? 21.172 -10.508 6.234 1 88.62 70 GLN B C 1
ATOM 2427 O O . GLN B 1 70 ? 20.562 -9.867 5.375 1 88.62 70 GLN B O 1
ATOM 2432 N N . VAL B 1 71 ? 20.562 -11.305 7.145 1 87.31 71 VAL B N 1
ATOM 2433 C CA . VAL B 1 71 ? 19.109 -11.359 7.273 1 87.31 71 VAL B CA 1
ATOM 2434 C C . VAL B 1 71 ? 18.594 -10.078 7.945 1 87.31 71 VAL B C 1
ATOM 2436 O O . VAL B 1 71 ? 19.141 -9.656 8.969 1 87.31 71 VAL B O 1
ATOM 2439 N N . LEU B 1 72 ? 17.656 -9.469 7.309 1 79 72 LEU B N 1
ATOM 2440 C CA . LEU B 1 72 ? 17.109 -8.219 7.828 1 79 72 LEU B CA 1
ATOM 2441 C C . LEU B 1 72 ? 15.859 -8.484 8.664 1 79 72 LEU B C 1
ATOM 2443 O O . LEU B 1 72 ? 15.312 -9.586 8.641 1 79 72 LEU B O 1
ATOM 2447 N N . GLU B 1 73 ? 15.578 -7.473 9.477 1 75.44 73 GLU B N 1
ATOM 2448 C CA . GLU B 1 73 ? 14.344 -7.539 10.258 1 75.44 73 GLU B CA 1
ATOM 2449 C C . GLU B 1 73 ? 13.125 -7.625 9.359 1 75.44 73 GLU B C 1
ATOM 2451 O O . GLU B 1 73 ? 13.078 -7 8.297 1 75.44 73 GLU B O 1
ATOM 2456 N N . ARG B 1 74 ? 12.188 -8.461 9.758 1 75.62 74 ARG B N 1
ATOM 2457 C CA . ARG B 1 74 ? 10.922 -8.555 9.031 1 75.62 74 ARG B CA 1
ATOM 2458 C C . ARG B 1 74 ? 10.055 -7.328 9.273 1 75.62 74 ARG B C 1
ATOM 2460 O O . ARG B 1 74 ? 10.062 -6.762 10.367 1 75.62 74 ARG B O 1
ATOM 2467 N N . PRO B 1 75 ? 9.406 -7.023 8.172 1 80.69 75 PRO B N 1
ATOM 2468 C CA . PRO B 1 75 ? 8.523 -5.875 8.383 1 80.69 75 PRO B CA 1
ATOM 2469 C C . PRO B 1 75 ? 7.469 -6.133 9.461 1 80.69 75 PRO B C 1
ATOM 2471 O O . PRO B 1 75 ? 7.027 -7.27 9.641 1 80.69 75 PRO B O 1
ATOM 2474 N N . LEU B 1 76 ? 7.219 -5.113 10.203 1 83.69 76 LEU B N 1
ATOM 2475 C CA . LEU B 1 76 ? 6.105 -5.164 11.148 1 83.69 76 LEU B CA 1
ATOM 2476 C C . LEU B 1 76 ? 4.77 -5.117 10.414 1 83.69 76 LEU B C 1
ATOM 2478 O O . LEU B 1 76 ? 4.613 -4.371 9.445 1 83.69 76 LEU B O 1
ATOM 2482 N N . ILE B 1 77 ? 3.912 -5.906 10.875 1 85.94 77 ILE B N 1
ATOM 2483 C CA . ILE B 1 77 ? 2.57 -5.949 10.305 1 85.94 77 ILE B CA 1
ATOM 2484 C C . ILE B 1 77 ? 1.629 -5.074 11.125 1 85.94 77 ILE B C 1
ATOM 2486 O O . ILE B 1 77 ? 1.416 -5.328 12.312 1 85.94 77 ILE B O 1
ATOM 2490 N N . TYR B 1 78 ? 1.104 -4.059 10.477 1 87.5 78 TYR B N 1
ATOM 2491 C CA . TYR B 1 78 ? 0.15 -3.174 11.133 1 87.5 78 TYR B CA 1
ATOM 2492 C C . TYR B 1 78 ? -1.279 -3.504 10.719 1 87.5 78 TYR B C 1
ATOM 2494 O O . TYR B 1 78 ? -1.648 -3.342 9.555 1 87.5 78 TYR B O 1
ATOM 2502 N N . PRO B 1 79 ? -2.094 -3.93 11.625 1 85.5 79 PRO B N 1
ATOM 2503 C CA . PRO B 1 79 ? -3.5 -4.172 11.305 1 85.5 79 PRO B CA 1
ATOM 2504 C C . PRO B 1 79 ? -4.297 -2.883 11.117 1 85.5 79 PRO B C 1
ATOM 2506 O O . PRO B 1 79 ? -4.352 -2.053 12.031 1 85.5 79 PRO B O 1
ATOM 2509 N N . MET B 1 80 ? -4.859 -2.76 9.945 1 85.06 80 MET B N 1
ATOM 2510 C CA . MET B 1 80 ? -5.699 -1.594 9.688 1 85.06 80 MET B CA 1
ATOM 2511 C C . MET B 1 80 ? -7.148 -1.871 10.07 1 85.06 80 MET B C 1
ATOM 2513 O O . MET B 1 80 ? -7.918 -2.406 9.266 1 85.06 80 MET B O 1
ATOM 2517 N N . GLN B 1 81 ? -7.48 -1.612 11.258 1 79.12 81 GLN B N 1
ATOM 2518 C CA . GLN B 1 81 ? -8.836 -1.787 11.781 1 79.12 81 GLN B CA 1
ATOM 2519 C C . GLN B 1 81 ? -9.43 -0.453 12.219 1 79.12 81 GLN B C 1
ATOM 2521 O O . GLN B 1 81 ? -8.711 0.537 12.359 1 79.12 81 GLN B O 1
ATOM 2526 N N . ALA B 1 82 ? -10.75 -0.503 12.391 1 72.94 82 ALA B N 1
ATOM 2527 C CA . ALA B 1 82 ? -11.469 0.721 12.742 1 72.94 82 ALA B CA 1
ATOM 2528 C C . ALA B 1 82 ? -10.906 1.337 14.016 1 72.94 82 ALA B C 1
ATOM 2530 O O . ALA B 1 82 ? -10.711 2.553 14.094 1 72.94 82 ALA B O 1
ATOM 2531 N N . ASP B 1 83 ? -10.5 0.474 14.867 1 73.44 83 ASP B N 1
ATOM 2532 C CA . ASP B 1 83 ? -10.141 0.979 16.188 1 73.44 83 ASP B CA 1
ATOM 2533 C C . ASP B 1 83 ? -8.633 0.888 16.422 1 73.44 83 ASP B C 1
ATOM 2535 O O . ASP B 1 83 ? -8.156 1.081 17.547 1 73.44 83 ASP B O 1
ATOM 2539 N N . SER B 1 84 ? -8.008 0.604 15.383 1 72.94 84 SER B N 1
ATOM 2540 C CA . SER B 1 84 ? -6.57 0.43 15.578 1 72.94 84 SER B CA 1
ATOM 2541 C C . SER B 1 84 ? -5.875 1.771 15.766 1 72.94 84 SER B C 1
ATOM 2543 O O . SER B 1 84 ? -6.188 2.746 15.078 1 72.94 84 SER B O 1
ATOM 2545 N N . ALA B 1 85 ? -5.172 1.809 16.875 1 73.81 85 ALA B N 1
ATOM 2546 C CA . ALA B 1 85 ? -4.199 2.879 17.078 1 73.81 85 ALA B CA 1
ATOM 2547 C C . ALA B 1 85 ? -2.783 2.395 16.781 1 73.81 85 ALA B C 1
ATOM 2549 O O . ALA B 1 85 ? -2.363 1.344 17.266 1 73.81 85 ALA B O 1
ATOM 2550 N N . TYR B 1 86 ? -2.121 3.045 15.969 1 75.12 86 TYR B N 1
ATOM 2551 C CA . TYR B 1 86 ? -0.783 2.658 15.539 1 75.12 86 TYR B CA 1
ATOM 2552 C C . TYR B 1 86 ? 0.06 2.189 16.719 1 75.12 86 TYR B C 1
ATOM 2554 O O . TYR B 1 86 ? 0.61 1.086 16.688 1 75.12 86 TYR B O 1
ATOM 2562 N N . SER B 1 87 ? 0.082 3.043 17.75 1 73.75 87 SER B N 1
ATOM 2563 C CA . SER B 1 87 ? 0.968 2.803 18.891 1 73.75 87 SER B CA 1
ATOM 2564 C C . SER B 1 87 ? 0.545 1.562 19.656 1 73.75 87 SER B C 1
ATOM 2566 O O . SER B 1 87 ? 1.381 0.723 20 1 73.75 87 SER B O 1
ATOM 2568 N N . GLN B 1 88 ? -0.739 1.444 19.797 1 76.5 88 GLN B N 1
ATOM 2569 C CA . GLN B 1 88 ? -1.243 0.317 20.578 1 76.5 88 GLN B CA 1
ATOM 2570 C C . GLN B 1 88 ? -1.04 -0.999 19.828 1 76.5 88 GLN B C 1
ATOM 2572 O O . GLN B 1 88 ? -0.61 -1.992 20.422 1 76.5 88 GLN B O 1
ATOM 2577 N N . SER B 1 89 ? -1.277 -0.98 18.625 1 77.75 89 SER B N 1
ATOM 2578 C CA . SER B 1 89 ? -1.17 -2.182 17.812 1 77.75 89 SER B CA 1
ATOM 2579 C C . SER B 1 89 ? 0.271 -2.678 17.75 1 77.75 89 SER B C 1
ATOM 2581 O O . SER B 1 89 ? 0.527 -3.877 17.875 1 77.75 89 SER B O 1
ATOM 2583 N N . LEU B 1 90 ? 1.14 -1.771 17.641 1 78.12 90 LEU B N 1
ATOM 2584 C CA . LEU B 1 90 ? 2.539 -2.15 17.484 1 78.12 90 LEU B CA 1
ATOM 2585 C C . LEU B 1 90 ? 3.168 -2.486 18.844 1 78.12 90 LEU B C 1
ATOM 2587 O O . LEU B 1 90 ? 3.982 -3.408 18.938 1 78.12 90 LEU B O 1
ATOM 2591 N N . SER B 1 91 ? 2.707 -1.746 19.859 1 77.12 91 SER B N 1
ATOM 2592 C CA . SER B 1 91 ? 3.189 -2.076 21.188 1 77.12 91 SER B CA 1
ATOM 2593 C C . SER B 1 91 ? 2.779 -3.488 21.594 1 77.12 91 SER B C 1
ATOM 2595 O O . SER B 1 91 ? 3.543 -4.195 22.25 1 77.12 91 SER B O 1
ATOM 2597 N N . ALA B 1 92 ? 1.68 -3.893 21.156 1 75.81 92 ALA B N 1
ATOM 2598 C CA . ALA B 1 92 ? 1.158 -5.223 21.453 1 75.81 92 ALA B CA 1
ATOM 2599 C C . ALA B 1 92 ? 2.023 -6.309 20.828 1 75.81 92 ALA B C 1
ATOM 2601 O O . ALA B 1 92 ? 1.993 -7.465 21.266 1 75.81 92 ALA B O 1
ATOM 2602 N N . GLN B 1 93 ? 2.803 -5.906 19.953 1 76.19 93 GLN B N 1
ATOM 2603 C CA . GLN B 1 93 ? 3.699 -6.848 19.297 1 76.19 93 GLN B CA 1
ATOM 2604 C C . GLN B 1 93 ? 5.07 -6.863 19.969 1 76.19 93 GLN B C 1
ATOM 2606 O O . GLN B 1 93 ? 6.008 -7.488 19.453 1 76.19 93 GLN B O 1
ATOM 2611 N N . GLY B 1 94 ? 5.195 -6.086 21.078 1 77.5 94 GLY B N 1
ATOM 2612 C CA . GLY B 1 94 ? 6.406 -6.137 21.875 1 77.5 94 GLY B CA 1
ATOM 2613 C C . GLY B 1 94 ? 7.465 -5.145 21.422 1 77.5 94 GLY B C 1
ATOM 2614 O O . GLY B 1 94 ? 8.625 -5.246 21.828 1 77.5 94 GLY B O 1
ATOM 2615 N N . VAL B 1 95 ? 7.105 -4.281 20.641 1 79.44 95 VAL B N 1
ATOM 2616 C CA . VAL B 1 95 ? 8.062 -3.303 20.141 1 79.44 95 VAL B CA 1
ATOM 2617 C C . VAL B 1 95 ? 7.887 -1.981 20.891 1 79.44 95 VAL B C 1
ATOM 2619 O O . VAL B 1 95 ? 6.77 -1.611 21.25 1 79.44 95 VAL B O 1
ATOM 2622 N N . GLY B 1 96 ? 8.977 -1.312 21.203 1 83.62 96 GLY B N 1
ATOM 2623 C CA . GLY B 1 96 ? 8.898 0.022 21.781 1 83.62 96 GLY B CA 1
ATOM 2624 C C . GLY B 1 96 ? 8.406 1.065 20.797 1 83.62 96 GLY B C 1
ATOM 2625 O O . GLY B 1 96 ? 8.977 1.229 19.719 1 83.62 96 GLY B O 1
ATOM 2626 N N . VAL B 1 97 ? 7.324 1.69 21.156 1 86.88 97 VAL B N 1
ATOM 2627 C CA . VAL B 1 97 ? 6.727 2.672 20.25 1 86.88 97 VAL B CA 1
ATOM 2628 C C . VAL B 1 97 ? 6.848 4.07 20.859 1 86.88 97 VAL B C 1
ATOM 2630 O O . VAL B 1 97 ? 6.57 4.266 22.047 1 86.88 97 VAL B O 1
ATOM 2633 N N . GLU B 1 98 ? 7.359 4.953 20.078 1 90.44 98 GLU B N 1
ATOM 2634 C CA . GLU B 1 98 ? 7.434 6.363 20.453 1 90.44 98 GLU B CA 1
ATOM 2635 C C . GLU B 1 98 ? 6.863 7.258 19.359 1 90.44 98 GLU B C 1
ATOM 2637 O O . GLU B 1 98 ? 7.004 6.957 18.172 1 90.44 98 GLU B O 1
ATOM 2642 N N . ALA B 1 99 ? 6.152 8.234 19.781 1 92.56 99 ALA B N 1
ATOM 2643 C CA . ALA B 1 99 ? 5.668 9.258 18.859 1 92.56 99 ALA B CA 1
ATOM 2644 C C . ALA B 1 99 ? 6.168 10.641 19.281 1 92.56 99 ALA B C 1
ATOM 2646 O O . ALA B 1 99 ? 5.875 11.117 20.375 1 92.56 99 ALA B O 1
ATOM 2647 N N . ILE B 1 100 ? 6.902 11.305 18.406 1 94.88 100 ILE B N 1
ATOM 2648 C CA . ILE B 1 100 ? 7.496 12.609 18.672 1 94.88 100 ILE B CA 1
ATOM 2649 C C . ILE B 1 100 ? 6.75 13.688 17.891 1 94.88 100 ILE B C 1
ATOM 2651 O O . ILE B 1 100 ? 6.543 13.555 16.688 1 94.88 100 ILE B O 1
ATOM 2655 N N . LEU B 1 101 ? 6.336 14.711 18.578 1 96.62 101 LEU B N 1
ATOM 2656 C CA . LEU B 1 101 ? 5.742 15.867 17.906 1 96.62 101 LEU B CA 1
ATOM 2657 C C . LEU B 1 101 ? 6.82 16.734 17.266 1 96.62 101 LEU B C 1
ATOM 2659 O O . LEU B 1 101 ? 7.648 17.312 17.969 1 96.62 101 LEU B O 1
ATOM 2663 N N . LEU B 1 102 ? 6.797 16.797 16 1 94.62 102 LEU B N 1
ATOM 2664 C CA . LEU B 1 102 ? 7.816 17.547 15.281 1 94.62 102 LEU B CA 1
ATOM 2665 C C . LEU B 1 102 ? 7.371 19 15.078 1 94.62 102 LEU B C 1
ATOM 2667 O O . LEU B 1 102 ? 8.195 19.922 15.133 1 94.62 102 LEU B O 1
ATOM 2671 N N . LEU B 1 103 ? 6.105 19.109 14.789 1 92.25 103 LEU B N 1
ATOM 2672 C CA . LEU B 1 103 ? 5.609 20.422 14.391 1 92.25 103 LEU B CA 1
ATOM 2673 C C . LEU B 1 103 ? 4.113 20.547 14.672 1 92.25 103 LEU B C 1
ATOM 2675 O O . LEU B 1 103 ? 3.369 19.562 14.523 1 92.25 103 LEU B O 1
ATOM 2679 N N . ARG B 1 104 ? 3.709 21.688 15.133 1 93.44 104 ARG B N 1
ATOM 2680 C CA . ARG B 1 104 ? 2.326 22.156 15.219 1 93.44 104 ARG B CA 1
ATOM 2681 C C . ARG B 1 104 ? 2.139 23.469 14.477 1 93.44 104 ARG B C 1
ATOM 2683 O O . ARG B 1 104 ? 2.889 24.422 14.695 1 93.44 104 ARG B O 1
ATOM 2690 N N . ARG B 1 105 ? 1.197 23.469 13.617 1 89.56 105 ARG B N 1
ATOM 2691 C CA . ARG B 1 105 ? 1.006 24.734 12.914 1 89.56 105 ARG B CA 1
ATOM 2692 C C . ARG B 1 105 ? -0.452 24.922 12.516 1 89.56 105 ARG B C 1
ATOM 2694 O O . ARG B 1 105 ? -1.209 23.953 12.43 1 89.56 105 ARG B O 1
ATOM 2701 N N . GLU B 1 106 ? -0.742 26.172 12.32 1 89.5 106 GLU B N 1
ATOM 2702 C CA . GLU B 1 106 ? -2.029 26.531 11.742 1 89.5 106 GLU B CA 1
ATOM 2703 C C . GLU B 1 106 ? -1.9 26.828 10.25 1 89.5 106 GLU B C 1
ATOM 2705 O O . GLU B 1 106 ? -0.924 27.438 9.812 1 89.5 106 GLU B O 1
ATOM 2710 N N . CYS B 1 107 ? -2.824 26.188 9.562 1 85.81 107 CYS B N 1
ATOM 2711 C CA . CYS B 1 107 ? -2.82 26.391 8.117 1 85.81 107 CYS B CA 1
ATOM 2712 C C . CYS B 1 107 ? -4.242 26.5 7.578 1 85.81 107 CYS B C 1
ATOM 2714 O O . CYS B 1 107 ? -5.195 26.609 8.352 1 85.81 107 CYS B O 1
ATOM 2716 N N . GLN B 1 108 ? -4.324 26.688 6.258 1 86.69 108 GLN B N 1
ATOM 2717 C CA . GLN B 1 108 ? -5.621 26.719 5.594 1 86.69 108 GLN B CA 1
ATOM 2718 C C . GLN B 1 108 ? -5.941 25.391 4.914 1 86.69 108 GLN B C 1
ATOM 2720 O O . GLN B 1 108 ? -5.047 24.734 4.383 1 86.69 108 GLN B O 1
ATOM 2725 N N . ALA B 1 109 ? -7.234 25.094 4.898 1 86.06 109 ALA B N 1
ATOM 2726 C CA . ALA B 1 109 ? -7.688 23.828 4.316 1 86.06 109 ALA B CA 1
ATOM 2727 C C . ALA B 1 109 ? -7.41 23.781 2.816 1 86.06 109 ALA B C 1
ATOM 2729 O O . ALA B 1 109 ? -7.734 24.734 2.09 1 86.06 109 ALA B O 1
ATOM 2730 N N . SER B 1 110 ? -6.762 22.688 2.369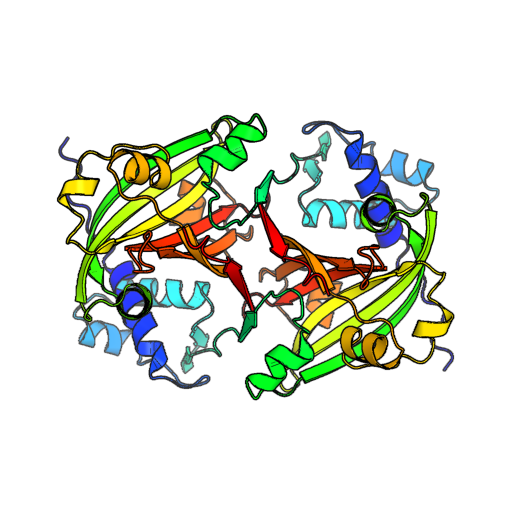 1 76.88 110 SER B N 1
ATOM 2731 C CA . SER B 1 110 ? -6.676 22.391 0.943 1 76.88 110 SER B CA 1
ATOM 2732 C C . SER B 1 110 ? -8.008 21.875 0.402 1 76.88 110 SER B C 1
ATOM 2734 O O . SER B 1 110 ? -8.953 21.672 1.163 1 76.88 110 SER B O 1
ATOM 2736 N N . HIS B 1 111 ? -8.047 21.719 -0.856 1 77.75 111 HIS B N 1
ATOM 2737 C CA . HIS B 1 111 ? -9.242 21.125 -1.45 1 77.75 111 HIS B CA 1
ATOM 2738 C C . HIS B 1 111 ? -9.508 19.734 -0.879 1 77.75 111 HIS B C 1
ATOM 2740 O O . HIS B 1 111 ? -10.648 19.391 -0.566 1 77.75 111 HIS B O 1
ATOM 2746 N N . GLU B 1 112 ? -8.43 18.984 -0.701 1 77.5 112 GLU B N 1
ATOM 2747 C CA . GLU B 1 112 ? -8.555 17.641 -0.148 1 77.5 112 GLU B CA 1
ATOM 2748 C C . GLU B 1 112 ? -9.055 17.688 1.293 1 77.5 112 GLU B C 1
ATOM 2750 O O . GLU B 1 112 ? -9.914 16.891 1.68 1 77.5 112 GLU B O 1
ATOM 2755 N N . ASP B 1 113 ? -8.5 18.594 2.008 1 84.06 113 ASP B N 1
ATOM 2756 C CA . ASP B 1 113 ? -8.961 18.766 3.383 1 84.06 113 ASP B CA 1
ATOM 2757 C C . ASP B 1 113 ? -10.461 19.062 3.428 1 84.06 113 ASP B C 1
ATOM 2759 O O . ASP B 1 113 ? -11.211 18.422 4.168 1 84.06 113 ASP B O 1
ATOM 2763 N N . ALA B 1 114 ? -10.781 20.078 2.607 1 86 114 ALA B N 1
ATOM 2764 C CA . ALA B 1 114 ? -12.164 20.547 2.582 1 86 114 ALA B CA 1
ATOM 2765 C C . ALA B 1 114 ? -13.109 19.406 2.199 1 86 114 ALA B C 1
ATOM 2767 O O . ALA B 1 114 ? -14.148 19.219 2.838 1 86 114 ALA B O 1
ATOM 2768 N N . LEU B 1 115 ? -12.695 18.656 1.261 1 82.56 115 LEU B N 1
ATOM 2769 C CA . LEU B 1 115 ? -13.508 17.547 0.761 1 82.56 115 LEU B CA 1
ATOM 2770 C C . LEU B 1 115 ? -13.68 16.469 1.826 1 82.56 115 LEU B C 1
ATOM 2772 O O . LEU B 1 115 ? -14.797 16.047 2.107 1 82.56 115 LEU B O 1
ATOM 2776 N N . HIS B 1 116 ? -12.641 16.109 2.535 1 88.06 116 HIS B N 1
ATOM 2777 C CA . HIS B 1 116 ? -12.664 14.953 3.422 1 88.06 116 HIS B CA 1
ATOM 2778 C C . HIS B 1 116 ? -13.148 15.336 4.816 1 88.06 116 HIS B C 1
ATOM 2780 O O . HIS B 1 116 ? -13.758 14.516 5.508 1 88.06 116 HIS B O 1
ATOM 2786 N N . LEU B 1 117 ? -12.898 16.562 5.203 1 92.31 117 LEU B N 1
ATOM 2787 C CA . LEU B 1 117 ? -13.258 16.984 6.555 1 92.31 117 LEU B CA 1
ATOM 2788 C C . LEU B 1 117 ? -14.57 17.75 6.559 1 92.31 117 LEU B C 1
ATOM 2790 O O . LEU B 1 117 ? -15.086 18.109 7.621 1 92.31 117 LEU B O 1
ATOM 2794 N N . GLY B 1 118 ? -15.078 18 5.367 1 90.31 118 GLY B N 1
ATOM 2795 C CA . GLY B 1 118 ? -16.312 18.75 5.273 1 90.31 118 GLY B CA 1
ATOM 2796 C C . GLY B 1 118 ? -16.156 20.203 5.691 1 90.31 118 GLY B C 1
ATOM 2797 O O . GLY B 1 118 ? -17 20.75 6.414 1 90.31 118 GLY B O 1
ATOM 2798 N N . LEU B 1 119 ? -15.086 20.75 5.328 1 90.88 119 LEU B N 1
ATOM 2799 C CA . LEU B 1 119 ? -14.797 22.141 5.648 1 90.88 119 LEU B CA 1
ATOM 2800 C C . LEU B 1 119 ? -14.961 23.031 4.414 1 90.88 119 LEU B C 1
ATOM 2802 O O . LEU B 1 119 ? -14.992 22.531 3.287 1 90.88 119 LEU B O 1
ATOM 2806 N N . ALA B 1 120 ? -15.109 24.297 4.727 1 89.12 120 ALA B N 1
ATOM 2807 C CA . ALA B 1 120 ? -15.031 25.25 3.623 1 89.12 120 ALA B CA 1
ATOM 2808 C C . ALA B 1 120 ? -13.609 25.359 3.082 1 89.12 120 ALA B C 1
ATOM 2810 O O . ALA B 1 120 ? -12.648 25.109 3.809 1 89.12 120 ALA B O 1
ATOM 2811 N N . GLU B 1 121 ? -13.57 25.625 1.845 1 80.06 121 GLU B N 1
ATOM 2812 C CA . GLU B 1 121 ? -12.234 25.859 1.293 1 80.06 121 GLU B CA 1
ATOM 2813 C C . GLU B 1 121 ? -11.508 26.969 2.045 1 80.06 121 GLU B C 1
ATOM 2815 O O . GLU B 1 121 ? -12.109 27.984 2.391 1 80.06 121 GLU B O 1
ATOM 2820 N N . HIS B 1 122 ? -10.258 26.75 2.395 1 84.56 122 HIS B N 1
ATOM 2821 C CA . HIS B 1 122 ? -9.367 27.688 3.061 1 84.56 122 HIS B CA 1
ATOM 2822 C C . HIS B 1 122 ? -9.781 27.906 4.512 1 84.56 122 HIS B C 1
ATOM 2824 O O . HIS B 1 122 ? -9.344 28.875 5.141 1 84.56 122 HIS B O 1
ATOM 2830 N N . ALA B 1 123 ? -10.617 27.062 4.984 1 90.88 123 ALA B N 1
ATOM 2831 C CA . ALA B 1 123 ? -10.953 27.125 6.406 1 90.88 123 ALA B CA 1
ATOM 2832 C C . ALA B 1 123 ? -9.719 26.891 7.27 1 90.88 123 ALA B C 1
ATOM 2834 O O . ALA B 1 123 ? -8.789 26.188 6.852 1 90.88 123 ALA B O 1
ATOM 2835 N N . PRO B 1 124 ? -9.703 27.469 8.461 1 92.81 124 PRO B N 1
ATOM 2836 C CA . PRO B 1 124 ? -8.562 27.234 9.344 1 92.81 124 PRO B CA 1
ATOM 2837 C C . PRO B 1 124 ? -8.453 25.781 9.789 1 92.81 124 PRO B C 1
ATOM 2839 O O . PRO B 1 124 ? -9.461 25.156 10.148 1 92.81 124 PRO B O 1
ATOM 2842 N N . VAL B 1 125 ? -7.215 25.234 9.688 1 94.12 125 VAL B N 1
ATOM 2843 C CA . VAL B 1 125 ? -6.934 23.859 10.078 1 94.12 125 VAL B CA 1
ATOM 2844 C C . VAL B 1 125 ? -5.676 23.812 10.938 1 94.12 125 VAL B C 1
ATOM 2846 O O . VAL B 1 125 ? -4.805 24.672 10.82 1 94.12 125 VAL B O 1
ATOM 2849 N N . ILE B 1 126 ? -5.676 22.906 11.891 1 94.75 126 ILE B N 1
ATOM 2850 C CA . ILE B 1 126 ? -4.488 22.625 12.688 1 94.75 126 ILE B CA 1
ATOM 2851 C C . ILE B 1 126 ? -3.797 21.375 12.156 1 94.75 126 ILE B C 1
ATOM 2853 O O . ILE B 1 126 ? -4.453 20.359 11.867 1 94.75 126 ILE B O 1
ATOM 2857 N N . GLU B 1 127 ? -2.512 21.469 12 1 93.88 127 GLU B N 1
ATOM 2858 C CA . GLU B 1 127 ? -1.723 20.328 11.578 1 93.88 127 GLU B CA 1
ATOM 2859 C C . GLU B 1 127 ? -0.721 19.922 12.656 1 93.88 127 GLU B C 1
ATOM 2861 O O . GLU B 1 127 ? -0.022 20.766 13.211 1 93.88 127 GLU B O 1
ATOM 2866 N N . LEU B 1 128 ? -0.729 18.688 12.992 1 95.25 128 LEU B N 1
ATOM 2867 C CA . LEU B 1 128 ? 0.3 18.062 13.828 1 95.25 128 LEU B CA 1
ATOM 2868 C C . LEU B 1 128 ? 1.166 17.125 13 1 95.25 128 LEU B C 1
ATOM 2870 O O . LEU B 1 128 ? 0.646 16.266 12.281 1 95.25 128 LEU B O 1
ATOM 2874 N N . GLN B 1 129 ? 2.443 17.297 13.047 1 94.19 129 GLN B N 1
ATOM 2875 C CA . GLN B 1 129 ? 3.387 16.391 12.422 1 94.19 129 GLN B CA 1
ATOM 2876 C C . GLN B 1 129 ? 4.098 15.523 13.461 1 94.19 129 GLN B C 1
ATOM 2878 O O . GLN B 1 129 ? 4.742 16.047 14.375 1 94.19 129 GLN B O 1
ATOM 2883 N N . THR B 1 130 ? 3.951 14.27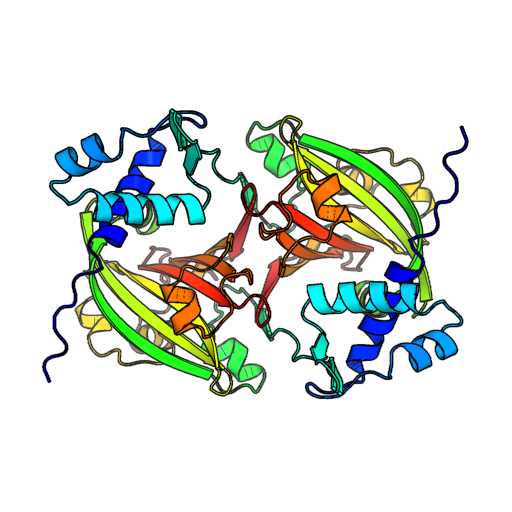3 13.281 1 95.62 130 THR B N 1
ATOM 2884 C CA . THR B 1 130 ? 4.566 13.383 14.258 1 95.62 130 THR B CA 1
ATOM 2885 C C . THR B 1 130 ? 5.48 12.375 13.57 1 95.62 130 THR B C 1
ATOM 2887 O O . THR B 1 130 ? 5.234 11.984 12.43 1 95.62 130 THR B O 1
ATOM 2890 N N . LEU B 1 131 ? 6.535 12.07 14.273 1 95.88 131 LEU B N 1
ATOM 2891 C CA . LEU B 1 131 ? 7.465 11.023 13.859 1 95.88 131 LEU B CA 1
ATOM 2892 C C . LEU B 1 131 ? 7.336 9.797 14.75 1 95.88 131 LEU B C 1
ATOM 2894 O O . LEU B 1 131 ? 7.449 9.906 15.977 1 95.88 131 LEU B O 1
ATOM 2898 N N . ARG B 1 132 ? 7.062 8.711 14.148 1 93.06 132 ARG B N 1
ATOM 2899 C CA . ARG B 1 132 ? 6.957 7.465 14.898 1 93.06 132 ARG B CA 1
ATOM 2900 C C . ARG B 1 132 ? 8.266 6.688 14.852 1 93.06 132 ARG B C 1
ATOM 2902 O O . ARG B 1 132 ? 8.828 6.473 13.781 1 93.06 132 ARG B O 1
ATOM 2909 N N . LYS B 1 133 ? 8.617 6.277 16.031 1 92.19 133 LYS B N 1
ATOM 2910 C CA . LYS B 1 133 ? 9.82 5.461 16.172 1 92.19 133 LYS B CA 1
ATOM 2911 C C . LYS B 1 133 ? 9.5 4.105 16.781 1 92.19 133 LYS B C 1
ATOM 2913 O O . LYS B 1 133 ? 8.672 4.012 17.703 1 92.19 133 LYS B O 1
ATOM 2918 N N . LEU B 1 134 ? 10.109 3.117 16.219 1 86.12 134 LEU B N 1
ATOM 2919 C CA . LEU B 1 134 ? 10.055 1.768 16.766 1 86.12 134 LEU B CA 1
ATOM 2920 C C . LEU B 1 134 ? 11.438 1.312 17.219 1 86.12 134 LEU B C 1
ATOM 2922 O O . LEU B 1 134 ? 12.359 1.207 16.391 1 86.12 134 LEU B O 1
ATOM 2926 N N . ASP B 1 135 ? 11.539 1.034 18.5 1 83.81 135 ASP B N 1
ATOM 2927 C CA . ASP B 1 135 ? 12.828 0.668 19.078 1 83.81 135 ASP B CA 1
ATOM 2928 C C . ASP B 1 135 ? 13.906 1.674 18.688 1 83.81 135 ASP B C 1
ATOM 2930 O O . ASP B 1 135 ? 14.977 1.29 18.219 1 83.81 135 ASP B O 1
ATOM 2934 N N . GLY B 1 136 ? 13.477 2.879 18.641 1 87 136 GLY B N 1
ATOM 2935 C CA . GLY B 1 136 ? 14.422 3.969 18.438 1 87 136 GLY B CA 1
ATOM 2936 C C . GLY B 1 136 ? 14.625 4.32 16.984 1 87 136 GLY B C 1
ATOM 2937 O O . GLY B 1 136 ? 15.266 5.328 16.672 1 87 136 GLY B O 1
ATOM 2938 N N . GLN B 1 137 ? 14.078 3.557 16.109 1 88.12 137 GLN B N 1
ATOM 2939 C CA . GLN B 1 137 ? 14.25 3.812 14.68 1 88.12 137 GLN B CA 1
ATOM 2940 C C . GLN B 1 137 ? 13.031 4.523 14.102 1 88.12 137 GLN B C 1
ATOM 2942 O O . GLN B 1 137 ? 11.898 4.086 14.297 1 88.12 137 GLN B O 1
ATOM 2947 N N . ALA B 1 138 ? 13.297 5.617 13.352 1 94.06 138 ALA B N 1
ATOM 2948 C CA . ALA B 1 138 ? 12.211 6.336 12.688 1 94.06 138 ALA B CA 1
ATOM 2949 C C . ALA B 1 138 ? 11.594 5.492 11.57 1 94.06 138 ALA B C 1
ATOM 2951 O O . ALA B 1 138 ? 12.305 4.977 10.711 1 94.06 138 ALA B O 1
ATOM 2952 N N . VAL B 1 139 ? 10.203 5.418 11.602 1 92.69 139 VAL B N 1
ATOM 2953 C CA . VAL B 1 139 ? 9.625 4.488 10.633 1 92.69 139 VAL B CA 1
ATOM 2954 C C . VAL B 1 139 ? 8.453 5.156 9.914 1 92.69 139 VAL B C 1
ATOM 2956 O O . VAL B 1 139 ? 8.094 4.758 8.805 1 92.69 139 VAL B O 1
ATOM 2959 N N . SER B 1 140 ? 7.836 6.152 10.555 1 95.12 140 SER B N 1
ATOM 2960 C CA . SER B 1 140 ? 6.672 6.77 9.93 1 95.12 140 SER B CA 1
ATOM 2961 C C . SER B 1 140 ? 6.594 8.258 10.25 1 95.12 140 SER B C 1
ATOM 2963 O O . SER B 1 140 ? 6.832 8.664 11.391 1 95.12 140 SER B O 1
ATOM 2965 N N . LEU B 1 141 ? 6.324 9.016 9.242 1 95.5 141 LEU B N 1
ATOM 2966 C CA . LEU B 1 141 ? 5.973 10.43 9.367 1 95.5 141 LEU B CA 1
ATOM 2967 C C . LEU B 1 141 ? 4.484 10.641 9.125 1 95.5 141 LEU B C 1
ATOM 2969 O O . LEU B 1 141 ? 3.951 10.227 8.094 1 95.5 141 LEU B O 1
ATOM 2973 N N . ILE B 1 142 ? 3.826 11.266 10.07 1 94.81 142 ILE B N 1
ATOM 2974 C CA . ILE B 1 142 ? 2.377 11.398 9.961 1 94.81 142 ILE B CA 1
ATOM 2975 C C . ILE B 1 142 ? 1.986 12.867 10.086 1 94.81 142 ILE B C 1
ATOM 2977 O O . ILE B 1 142 ? 2.451 13.57 10.992 1 94.81 142 ILE B O 1
ATOM 2981 N N . PHE B 1 143 ? 1.169 13.297 9.172 1 92.75 143 PHE B N 1
ATOM 2982 C CA . PHE B 1 143 ? 0.559 14.625 9.195 1 92.75 143 PHE B CA 1
ATOM 2983 C C . PHE B 1 143 ? -0.917 14.531 9.562 1 92.75 143 PHE B C 1
ATOM 2985 O O . PHE B 1 143 ? -1.714 13.961 8.82 1 92.75 143 PHE B O 1
ATOM 2992 N N . HIS B 1 144 ? -1.234 15.023 10.727 1 95 144 HIS B N 1
ATOM 2993 C CA . HIS B 1 144 ? -2.617 15.047 11.188 1 95 144 HIS B CA 1
ATOM 2994 C C . HIS B 1 144 ? -3.246 16.422 10.977 1 95 144 HIS B C 1
ATOM 2996 O O . HIS B 1 144 ? -2.705 17.438 11.422 1 95 144 HIS B O 1
ATOM 3002 N N . ARG B 1 145 ? -4.34 16.422 10.359 1 94.81 145 ARG B N 1
ATOM 3003 C CA . ARG B 1 145 ? -5.031 17.688 10.148 1 94.81 145 ARG B CA 1
ATOM 3004 C C . ARG B 1 145 ? -6.426 17.656 10.758 1 94.81 145 ARG B C 1
ATOM 3006 O O . ARG B 1 145 ? -7.137 16.656 10.648 1 94.81 145 ARG B O 1
ATOM 3013 N N . TYR B 1 146 ? -6.723 18.703 11.461 1 95.69 146 TYR B N 1
ATOM 3014 C CA . TYR B 1 146 ? -8 18.906 12.141 1 95.69 146 TYR B CA 1
ATOM 3015 C C . TYR B 1 146 ? -8.578 20.281 11.82 1 95.69 146 TYR B C 1
ATOM 3017 O O . TYR B 1 146 ? -7.832 21.219 11.539 1 95.69 146 TYR B O 1
ATOM 3025 N N . SER B 1 147 ? -9.93 20.312 11.93 1 92.75 147 SER B N 1
ATOM 3026 C CA . SER B 1 147 ? -10.531 21.641 11.961 1 92.75 147 SER B CA 1
ATOM 3027 C C . SER B 1 147 ? -9.953 22.484 13.094 1 92.75 147 SER B C 1
ATOM 3029 O O . SER B 1 147 ? -9.633 21.953 14.156 1 92.75 147 SER B O 1
ATOM 3031 N N . ALA B 1 148 ? -9.945 23.766 12.883 1 92.12 148 ALA B N 1
ATOM 3032 C CA . ALA B 1 148 ? -9.391 24.656 13.891 1 92.12 148 ALA B CA 1
ATOM 3033 C C . ALA B 1 148 ? -10.289 24.719 15.125 1 92.12 148 ALA B C 1
ATOM 3035 O O . ALA B 1 148 ? -9.875 25.203 16.188 1 92.12 148 ALA B O 1
ATOM 3036 N N . VAL B 1 149 ? -11.438 24.203 14.992 1 91.19 149 VAL B N 1
ATOM 3037 C CA . VAL B 1 149 ? -12.359 24.188 16.125 1 91.19 149 VAL B CA 1
ATOM 3038 C C . VAL B 1 149 ? -11.789 23.312 17.234 1 91.19 149 VAL B C 1
ATOM 3040 O O . VAL B 1 149 ? -12.156 23.453 18.406 1 91.19 149 VAL B O 1
ATOM 3043 N N . TYR B 1 150 ? -10.805 22.469 16.891 1 93.44 150 TYR B N 1
ATOM 3044 C CA . TYR B 1 150 ? -10.227 21.562 17.875 1 93.44 150 TYR B CA 1
ATOM 3045 C C . TYR B 1 150 ? -8.922 22.109 18.438 1 93.44 150 TYR B C 1
ATOM 3047 O O . TYR B 1 150 ? -8.164 21.375 19.078 1 93.44 150 TYR B O 1
ATOM 3055 N N . HIS B 1 151 ? -8.641 23.312 18.219 1 92.19 151 HIS B N 1
ATOM 3056 C CA . HIS B 1 151 ? -7.391 23.938 18.625 1 92.19 151 HIS B CA 1
ATOM 3057 C C . HIS B 1 151 ? -7.164 23.781 20.125 1 92.19 151 HIS B C 1
ATOM 3059 O O . HIS B 1 151 ? -6.074 23.406 20.562 1 92.19 151 HIS B O 1
ATOM 3065 N N . GLU B 1 152 ? -8.141 24.094 20.891 1 93.38 152 GLU B N 1
ATOM 3066 C CA . GLU B 1 152 ? -8.008 24.031 22.344 1 93.38 152 GLU B CA 1
ATOM 3067 C C . GLU B 1 152 ? -7.785 22.594 22.812 1 93.38 152 GLU B C 1
ATOM 3069 O O . GLU B 1 152 ? -6.977 22.359 23.703 1 93.38 152 GLU B O 1
ATOM 3074 N N . LEU B 1 153 ? -8.484 21.734 22.203 1 94.19 153 LEU B N 1
ATOM 3075 C CA . LEU B 1 153 ? -8.375 20.328 22.578 1 94.19 153 LEU B CA 1
ATOM 3076 C C . LEU B 1 153 ? -6.965 19.812 22.312 1 94.19 153 LEU B C 1
ATOM 3078 O O . LEU B 1 153 ? -6.449 19 23.094 1 94.19 153 LEU B O 1
ATOM 3082 N N . LEU B 1 154 ? -6.352 20.312 21.281 1 95 154 LEU B N 1
ATOM 3083 C CA . LEU B 1 154 ? -5.062 19.797 20.844 1 95 154 LEU B CA 1
ATOM 3084 C C . LEU B 1 154 ? -3.918 20.594 21.469 1 95 154 LEU B C 1
ATOM 3086 O O . LEU B 1 154 ? -2.748 20.234 21.297 1 95 154 LEU B O 1
ATOM 3090 N N . ALA B 1 155 ? -4.195 21.594 22.188 1 93.75 155 ALA B N 1
ATOM 3091 C CA . ALA B 1 155 ? -3.211 22.562 22.672 1 93.75 155 ALA B CA 1
ATOM 3092 C C . ALA B 1 155 ? -2.186 21.891 23.578 1 93.75 155 ALA B C 1
ATOM 3094 O O . ALA B 1 155 ? -1.005 22.25 23.562 1 93.75 155 ALA B O 1
ATOM 3095 N N . ASP B 1 156 ? -2.605 20.891 24.281 1 93.88 156 ASP B N 1
ATOM 3096 C CA . ASP B 1 156 ? -1.729 20.297 25.297 1 93.88 156 ASP B CA 1
ATOM 3097 C C . ASP B 1 156 ? -1.068 19.031 24.781 1 93.88 156 ASP B C 1
ATOM 3099 O O . ASP B 1 156 ? -0.326 18.375 25.516 1 93.88 156 ASP B O 1
ATOM 3103 N N . TYR B 1 157 ? -1.381 18.703 23.594 1 94.94 157 TYR B N 1
ATOM 3104 C CA . TYR B 1 157 ? -0.735 17.516 23.047 1 94.94 157 TYR B CA 1
ATOM 3105 C C . TYR B 1 157 ? 0.757 17.75 22.844 1 94.94 157 TYR B C 1
ATOM 3107 O O . TYR B 1 157 ? 1.158 18.703 22.172 1 94.94 157 TYR B O 1
ATOM 3115 N N . GLN B 1 158 ? 1.604 16.844 23.406 1 91.88 158 GLN B N 1
ATOM 3116 C CA . GLN B 1 158 ? 3.049 17.047 23.328 1 91.88 158 GLN B CA 1
ATOM 3117 C C . GLN B 1 158 ? 3.736 15.836 22.719 1 91.88 158 GLN B C 1
ATOM 3119 O O . GLN B 1 158 ? 4.965 15.797 22.609 1 91.88 158 GLN B O 1
ATOM 3124 N N . GLY B 1 159 ? 2.971 14.812 22.484 1 89.88 159 GLY B N 1
ATOM 3125 C CA . GLY B 1 159 ? 3.545 13.602 21.938 1 89.88 159 GLY B CA 1
ATOM 3126 C C . GLY B 1 159 ? 2.752 12.352 22.266 1 89.88 159 GLY B C 1
ATOM 3127 O O . GLY B 1 159 ? 1.723 12.43 22.953 1 89.88 159 GLY B O 1
ATOM 3128 N N . GLY B 1 160 ? 3.189 11.203 21.703 1 87.69 160 GLY B N 1
ATOM 3129 C CA . GLY B 1 160 ? 2.443 9.969 21.875 1 87.69 160 GLY B CA 1
ATOM 3130 C C . GLY B 1 160 ? 1.344 9.781 20.844 1 87.69 160 GLY B C 1
ATOM 3131 O O . GLY B 1 160 ? 1.312 10.484 19.828 1 87.69 160 GLY B O 1
ATOM 3132 N N . SER B 1 161 ? 0.557 8.812 21.156 1 88.44 161 SER B N 1
ATOM 3133 C CA . SER B 1 161 ? -0.543 8.516 20.25 1 88.44 161 SER B CA 1
ATOM 3134 C C . SER B 1 161 ? -1.582 9.633 20.25 1 88.44 161 SER B C 1
ATOM 3136 O O . SER B 1 161 ? -2.244 9.867 21.266 1 88.44 161 SER B O 1
ATOM 3138 N N . VAL B 1 162 ? -1.736 10.242 19.078 1 90.25 162 VAL B N 1
ATOM 3139 C CA . VAL B 1 162 ? -2.738 11.297 18.969 1 90.25 162 VAL B CA 1
ATOM 3140 C C . VAL B 1 162 ? -4.129 10.719 19.219 1 90.25 162 VAL B C 1
ATOM 3142 O O . VAL B 1 162 ? -4.957 11.336 19.891 1 90.25 162 VAL B O 1
ATOM 3145 N N . ARG B 1 163 ? -4.328 9.586 18.703 1 89.31 163 ARG B N 1
ATOM 3146 C CA . ARG B 1 163 ? -5.625 8.938 18.875 1 89.31 163 ARG B CA 1
ATOM 3147 C C . ARG B 1 163 ? -5.93 8.68 20.344 1 89.31 163 ARG B C 1
ATOM 3149 O O . ARG B 1 163 ? -7.043 8.93 20.812 1 89.31 163 ARG B O 1
ATOM 3156 N N . GLN B 1 164 ? -5.027 8.156 21.016 1 88.75 164 GLN B N 1
ATOM 3157 C CA . GLN B 1 164 ? -5.207 7.902 22.438 1 88.75 164 GLN B CA 1
ATOM 3158 C C . GLN B 1 164 ? -5.422 9.203 23.203 1 88.75 164 GLN B C 1
ATOM 3160 O O . GLN B 1 164 ? -6.266 9.273 24.109 1 88.75 164 GLN B O 1
ATOM 3165 N N . TYR B 1 165 ? -4.684 10.211 22.922 1 93.31 165 TYR B N 1
ATOM 3166 C CA . TYR B 1 165 ? -4.832 11.516 23.547 1 93.31 165 TYR B CA 1
ATOM 3167 C C . TYR B 1 165 ? -6.25 12.047 23.375 1 93.31 165 TYR B C 1
ATOM 3169 O O . TYR B 1 165 ? -6.883 12.484 24.328 1 93.31 165 TYR B O 1
ATOM 3177 N N . LEU B 1 166 ? -6.723 11.93 22.125 1 93.62 166 LEU B N 1
ATOM 3178 C CA . LEU B 1 166 ? -8.055 12.438 21.828 1 93.62 166 LEU B CA 1
ATOM 3179 C C . LEU B 1 166 ? -9.125 11.625 22.547 1 93.62 166 LEU B C 1
ATOM 3181 O O . LEU B 1 166 ? -10.117 12.18 23.031 1 93.62 166 LEU B O 1
ATOM 3185 N N . ALA B 1 167 ? -8.891 10.359 22.594 1 92.31 167 ALA B N 1
ATOM 3186 C CA . ALA B 1 167 ? -9.828 9.516 23.328 1 92.31 167 ALA B CA 1
ATOM 3187 C C . ALA B 1 167 ? -9.898 9.914 24.797 1 92.31 167 ALA B C 1
ATOM 3189 O O . ALA B 1 167 ? -10.992 9.992 25.375 1 92.31 167 ALA B O 1
ATOM 3190 N N . GLU B 1 168 ? -8.789 10.219 25.391 1 92.38 168 GLU B N 1
ATOM 3191 C CA . GLU B 1 168 ? -8.703 10.625 26.797 1 92.38 168 GLU B CA 1
ATOM 3192 C C . GLU B 1 168 ? -9.359 11.984 27.016 1 92.38 168 GLU B C 1
ATOM 3194 O O . GLU B 1 168 ? -9.859 12.273 28.109 1 92.38 168 GLU B O 1
ATOM 3199 N N . CYS B 1 169 ? -9.422 12.742 25.984 1 94.44 169 CYS B N 1
ATOM 3200 C CA . CYS B 1 169 ? -10.055 14.055 26.047 1 94.44 169 CYS B CA 1
ATOM 3201 C C . CYS B 1 169 ? -11.539 13.961 25.734 1 94.44 169 CYS B C 1
ATOM 3203 O O . CYS B 1 169 ? -12.219 14.977 25.594 1 94.44 169 CYS B O 1
ATOM 3205 N N . GLY B 1 170 ? -12 12.711 25.422 1 92.94 170 GLY B N 1
ATOM 3206 C CA . GLY B 1 170 ? -13.422 12.508 25.219 1 92.94 170 GLY B CA 1
ATOM 3207 C C . GLY B 1 170 ? -13.82 12.539 23.75 1 92.94 170 GLY B C 1
ATOM 3208 O O . GLY B 1 170 ? -15 12.719 23.422 1 92.94 170 GLY B O 1
ATOM 3209 N N . LEU B 1 171 ? -12.828 12.398 22.875 1 93.81 171 LEU B N 1
ATOM 3210 C CA . LEU B 1 171 ? -13.102 12.406 21.438 1 93.81 171 LEU B CA 1
ATOM 3211 C C . LEU B 1 171 ? -12.5 11.18 20.766 1 93.81 171 LEU B C 1
ATOM 3213 O O . LEU B 1 171 ? -11.555 11.289 19.984 1 93.81 171 LEU B O 1
ATOM 3217 N N . PRO B 1 172 ? -13.102 10.07 21.062 1 93.19 172 PRO B N 1
ATOM 3218 C CA . PRO B 1 172 ? -12.625 8.875 20.375 1 93.19 172 PRO B CA 1
ATOM 3219 C C . PRO B 1 172 ? -12.906 8.906 18.875 1 93.19 172 PRO B C 1
ATOM 3221 O O . PRO B 1 172 ? -13.977 9.352 18.453 1 93.19 172 PRO B O 1
ATOM 3224 N N . LEU B 1 173 ? -11.859 8.469 18.141 1 93.19 173 LEU B N 1
ATOM 3225 C CA . LEU B 1 173 ? -11.992 8.453 16.688 1 93.19 173 LEU B CA 1
ATOM 3226 C C . LEU B 1 173 ? -11.922 7.027 16.141 1 93.19 173 LEU B C 1
ATOM 3228 O O . LEU B 1 173 ? -11.297 6.16 16.75 1 93.19 173 LEU B O 1
ATOM 3232 N N . SER B 1 174 ? -12.594 6.816 15.047 1 91.81 174 SER B N 1
ATOM 3233 C CA . SER B 1 174 ? -12.523 5.559 14.305 1 91.81 174 SER B CA 1
ATOM 3234 C C . SER B 1 174 ? -12.125 5.793 12.852 1 91.81 174 SER B C 1
ATOM 3236 O O . SER B 1 174 ? -12.555 6.77 12.234 1 91.81 174 SER B O 1
ATOM 3238 N N . ARG B 1 175 ? -11.375 4.875 12.391 1 91.25 175 ARG B N 1
ATOM 3239 C CA . ARG B 1 175 ? -10.992 4.941 10.984 1 91.25 175 ARG B CA 1
ATOM 3240 C C . ARG B 1 175 ? -12.188 4.691 10.078 1 91.25 175 ARG B C 1
ATOM 3242 O O . ARG B 1 175 ? -12.875 3.67 10.211 1 91.25 175 ARG B O 1
ATOM 3249 N N . ALA B 1 176 ? -12.469 5.574 9.211 1 89.62 176 ALA B N 1
ATOM 3250 C CA . ALA B 1 176 ? -13.594 5.414 8.289 1 89.62 176 ALA B CA 1
ATOM 3251 C C . ALA B 1 176 ? -13.125 4.867 6.945 1 89.62 176 ALA B C 1
ATOM 3253 O O . ALA B 1 176 ? -13.695 3.9 6.43 1 89.62 176 ALA B O 1
ATOM 3254 N N . GLN B 1 177 ? -12.102 5.465 6.477 1 90.38 177 GLN B N 1
ATOM 3255 C CA . GLN B 1 177 ? -11.57 5.07 5.176 1 90.38 177 GLN B CA 1
ATOM 3256 C C . GLN B 1 177 ? -10.078 5.375 5.082 1 90.38 177 GLN B C 1
ATOM 3258 O O . GLN B 1 177 ? -9.594 6.344 5.676 1 90.38 177 GLN B O 1
ATOM 3263 N N . SER B 1 178 ? -9.414 4.535 4.309 1 93.06 178 SER B N 1
ATOM 3264 C CA . SER B 1 178 ? -7.992 4.738 4.059 1 93.06 178 SER B CA 1
ATOM 3265 C C . SER B 1 178 ? -7.648 4.488 2.596 1 93.06 178 SER B C 1
ATOM 3267 O O . SER B 1 178 ? -8.211 3.594 1.964 1 93.06 178 SER B O 1
ATOM 3269 N N . LEU B 1 179 ? -6.836 5.301 2.096 1 91.56 179 LEU B N 1
ATOM 3270 C CA . LEU B 1 179 ? -6.242 5.117 0.775 1 91.56 179 LEU B CA 1
ATOM 3271 C C . LEU B 1 179 ? -4.758 4.785 0.889 1 91.56 179 LEU B C 1
ATOM 3273 O O . LEU B 1 179 ? -3.988 5.555 1.47 1 91.56 179 LEU B O 1
ATOM 3277 N N . ILE B 1 180 ? -4.371 3.65 0.324 1 94.38 180 ILE B N 1
ATOM 3278 C CA . ILE B 1 180 ? -3 3.176 0.468 1 94.38 180 ILE B CA 1
ATOM 3279 C C . ILE B 1 180 ? -2.287 3.24 -0.881 1 94.38 180 ILE B C 1
ATOM 3281 O O . ILE B 1 180 ? -2.805 2.748 -1.887 1 94.38 180 ILE B O 1
ATOM 3285 N N . GLY B 1 181 ? -1.169 3.873 -0.898 1 93.94 181 GLY B N 1
ATOM 3286 C CA . GLY B 1 181 ? -0.31 3.959 -2.068 1 93.94 181 GLY B CA 1
ATOM 3287 C C . GLY B 1 181 ? 1.164 3.814 -1.737 1 93.94 181 GLY B C 1
ATOM 3288 O O . GLY B 1 181 ? 1.52 3.379 -0.64 1 93.94 181 GLY B O 1
ATOM 3289 N N . ALA B 1 182 ? 1.968 4.098 -2.807 1 93.81 182 ALA B N 1
ATOM 3290 C CA . ALA B 1 182 ? 3.418 4.066 -2.635 1 93.81 182 ALA B CA 1
ATOM 3291 C C . ALA B 1 182 ? 4.102 5.07 -3.561 1 93.81 182 ALA B C 1
ATOM 3293 O O . ALA B 1 182 ? 3.629 5.32 -4.672 1 93.81 182 ALA B O 1
ATOM 3294 N N . ARG B 1 183 ? 5.145 5.652 -3.043 1 90.31 183 ARG B N 1
ATOM 3295 C CA . ARG B 1 183 ? 5.992 6.562 -3.803 1 90.31 183 ARG B CA 1
ATOM 3296 C C . ARG B 1 183 ? 7.395 6.629 -3.211 1 90.31 183 ARG B C 1
ATOM 3298 O O . ARG B 1 183 ? 7.652 6.059 -2.15 1 90.31 183 ARG B O 1
ATOM 3305 N N . LEU B 1 184 ? 8.258 7.27 -3.99 1 89.62 184 LEU B N 1
ATOM 3306 C CA . LEU B 1 184 ? 9.555 7.586 -3.404 1 89.62 184 LEU B CA 1
ATOM 3307 C C . LEU B 1 184 ? 9.438 8.742 -2.414 1 89.62 184 LEU B C 1
ATOM 3309 O O . LEU B 1 184 ? 8.609 9.641 -2.598 1 89.62 184 LEU B O 1
ATOM 3313 N N . PRO B 1 185 ? 10.234 8.68 -1.315 1 89.56 185 PRO B N 1
ATOM 3314 C CA . PRO B 1 185 ? 10.188 9.781 -0.346 1 89.56 185 PRO B CA 1
ATOM 3315 C C . PRO B 1 185 ? 10.82 11.062 -0.883 1 89.56 185 PRO B C 1
ATOM 3317 O O . PRO B 1 185 ? 11.695 11.008 -1.745 1 89.56 185 PRO B O 1
ATOM 3320 N N . SER B 1 186 ? 10.336 12.203 -0.359 1 84.12 186 SER B N 1
ATOM 3321 C CA . SER B 1 186 ? 11.047 13.461 -0.584 1 84.12 186 SER B CA 1
ATOM 3322 C C . SER B 1 186 ? 12.375 13.477 0.156 1 84.12 186 SER B C 1
ATOM 3324 O O . SER B 1 186 ? 12.641 12.617 0.996 1 84.12 186 SER B O 1
ATOM 3326 N N . ARG B 1 187 ? 13.164 14.453 -0.193 1 86 187 ARG B N 1
ATOM 3327 C CA . ARG B 1 187 ? 14.43 14.602 0.507 1 86 187 ARG B CA 1
ATOM 3328 C C . ARG B 1 187 ? 14.211 14.805 2.002 1 86 187 ARG B C 1
ATOM 3330 O O . ARG B 1 187 ? 14.906 14.203 2.824 1 86 187 ARG B O 1
ATOM 3337 N N . GLU B 1 188 ? 13.242 15.586 2.316 1 86.56 188 GLU B N 1
ATOM 3338 C CA . GLU B 1 188 ? 12.938 15.883 3.713 1 86.56 188 GLU B CA 1
ATOM 3339 C C . GLU B 1 188 ? 12.43 14.641 4.441 1 86.56 188 GLU B C 1
ATOM 3341 O O . GLU B 1 188 ? 12.867 14.344 5.551 1 86.56 188 GLU B O 1
ATOM 3346 N N . GLU B 1 189 ? 11.57 13.953 3.826 1 90.81 189 GLU B N 1
ATOM 3347 C CA . GLU B 1 189 ? 11.031 12.734 4.418 1 90.81 189 GLU B CA 1
ATOM 3348 C C . GLU B 1 189 ? 12.125 11.695 4.645 1 90.81 189 GLU B C 1
ATOM 3350 O O . GLU B 1 189 ? 12.203 11.102 5.723 1 90.81 189 GLU B O 1
ATOM 3355 N N . ALA B 1 190 ? 12.961 11.516 3.617 1 91.69 190 ALA B N 1
ATOM 3356 C CA . ALA B 1 190 ? 14.062 10.562 3.723 1 91.69 190 ALA B CA 1
ATOM 3357 C C . ALA B 1 190 ? 14.992 10.93 4.875 1 91.69 190 ALA B C 1
ATOM 3359 O O . ALA B 1 190 ? 15.469 10.055 5.605 1 91.69 190 ALA B O 1
ATOM 3360 N N . GLY B 1 191 ? 15.211 12.211 4.992 1 92.62 191 GLY B N 1
ATOM 3361 C CA . GLY B 1 191 ? 16.047 12.68 6.086 1 92.62 191 GLY B CA 1
ATOM 3362 C C . GLY B 1 191 ? 15.461 12.398 7.453 1 92.62 191 GLY B C 1
ATOM 3363 O O . GLY B 1 191 ? 16.156 11.906 8.344 1 92.62 191 GLY B O 1
ATOM 3364 N N . LEU B 1 192 ? 14.172 12.633 7.605 1 93.25 192 LEU B N 1
ATOM 3365 C CA . LEU B 1 192 ? 13.492 12.438 8.883 1 93.25 192 LEU B CA 1
ATOM 3366 C C . LEU B 1 192 ? 13.367 10.953 9.203 1 93.25 192 LEU B C 1
ATOM 3368 O O . LEU B 1 192 ? 13.477 10.555 10.367 1 93.25 192 LEU B O 1
ATOM 3372 N N . LEU B 1 193 ? 13.219 10.148 8.188 1 94.56 193 LEU B N 1
ATOM 3373 C CA . LEU B 1 193 ? 13.008 8.719 8.375 1 94.56 193 LEU B CA 1
ATOM 3374 C C . LEU B 1 193 ? 14.328 7.957 8.344 1 94.56 193 LEU B C 1
ATOM 3376 O O . LEU B 1 193 ? 14.359 6.746 8.555 1 94.56 193 LEU B O 1
ATOM 3380 N N . LEU B 1 194 ? 15.375 8.734 8 1 91.5 194 LEU B N 1
ATOM 3381 C CA . LEU B 1 194 ? 16.703 8.148 7.898 1 91.5 194 LEU B CA 1
ATOM 3382 C C . LEU B 1 194 ? 16.703 6.953 6.945 1 91.5 194 LEU B C 1
ATOM 3384 O O . LEU B 1 194 ? 17.188 5.875 7.289 1 91.5 194 LEU B O 1
ATOM 3388 N N . MET B 1 195 ? 16.156 7.156 5.801 1 88.19 195 MET B N 1
ATOM 3389 C CA . MET B 1 195 ? 16.047 6.117 4.781 1 88.19 195 MET B CA 1
ATOM 3390 C C . MET B 1 195 ? 16.641 6.594 3.455 1 88.19 195 MET B C 1
ATOM 3392 O O . MET B 1 195 ? 16.703 7.797 3.199 1 88.19 195 MET B O 1
ATOM 3396 N N . PRO B 1 196 ? 17.078 5.586 2.645 1 87.19 196 PRO B N 1
ATOM 3397 C CA . PRO B 1 196 ? 17.562 5.984 1.318 1 87.19 196 PRO B CA 1
ATOM 3398 C C . PRO B 1 196 ? 16.453 6.594 0.454 1 87.19 196 PRO B C 1
ATOM 3400 O O . PRO B 1 196 ? 15.297 6.188 0.547 1 87.19 196 PRO B O 1
ATOM 3403 N N . ARG B 1 197 ? 16.828 7.477 -0.391 1 89.44 197 ARG B N 1
ATOM 3404 C CA . ARG B 1 197 ? 15.883 8.188 -1.24 1 89.44 197 ARG B CA 1
ATOM 3405 C C . ARG B 1 197 ? 15.32 7.27 -2.318 1 89.44 197 ARG B C 1
ATOM 3407 O O . ARG B 1 197 ? 14.297 7.574 -2.93 1 89.44 197 ARG B O 1
ATOM 3414 N N . HIS B 1 198 ? 16 6.168 -2.576 1 87.31 198 HIS B N 1
ATOM 3415 C CA . HIS B 1 198 ? 15.562 5.277 -3.643 1 87.31 198 HIS B CA 1
ATOM 3416 C C . HIS B 1 198 ? 14.695 4.145 -3.096 1 87.31 198 HIS B C 1
ATOM 3418 O O . HIS B 1 198 ? 14.234 3.291 -3.852 1 87.31 198 HIS B O 1
ATOM 3424 N N . MET B 1 199 ? 14.469 4.121 -1.822 1 87.81 199 MET B N 1
ATOM 3425 C CA . MET B 1 199 ? 13.609 3.113 -1.199 1 87.81 199 MET B CA 1
ATOM 3426 C C . MET B 1 199 ? 12.164 3.578 -1.161 1 87.81 199 MET B C 1
ATOM 3428 O O . MET B 1 199 ? 11.875 4.695 -0.724 1 87.81 199 MET B O 1
ATOM 3432 N N . PRO B 1 200 ? 11.273 2.73 -1.621 1 92.25 200 PRO B N 1
ATOM 3433 C CA . PRO B 1 200 ? 9.867 3.123 -1.627 1 92.25 200 PRO B CA 1
ATOM 3434 C C . PRO B 1 200 ? 9.312 3.35 -0.223 1 92.25 200 PRO B C 1
ATOM 3436 O O . PRO B 1 200 ? 9.797 2.748 0.74 1 92.25 200 PRO B O 1
ATOM 3439 N N . ALA B 1 201 ? 8.352 4.266 -0.185 1 94.5 201 ALA B N 1
ATOM 3440 C CA . ALA B 1 201 ? 7.566 4.496 1.022 1 94.5 201 ALA B CA 1
ATOM 3441 C C . ALA B 1 201 ? 6.094 4.176 0.788 1 94.5 201 ALA B C 1
ATOM 3443 O O . ALA B 1 201 ? 5.57 4.402 -0.305 1 94.5 201 ALA B O 1
ATOM 3444 N N . LEU B 1 202 ? 5.504 3.693 1.792 1 95.69 202 LEU B N 1
ATOM 3445 C CA . LEU B 1 202 ? 4.055 3.525 1.785 1 95.69 202 LEU B CA 1
ATOM 3446 C C . LEU B 1 202 ? 3.357 4.812 2.207 1 95.69 202 LEU B C 1
ATOM 3448 O O . LEU B 1 202 ? 3.791 5.48 3.148 1 95.69 202 LEU B O 1
ATOM 3452 N N . THR B 1 203 ? 2.324 5.129 1.485 1 93.75 203 THR B N 1
ATOM 3453 C CA . THR B 1 203 ? 1.529 6.305 1.821 1 93.75 203 THR B CA 1
ATOM 3454 C C . THR B 1 203 ? 0.096 5.91 2.166 1 93.75 203 THR B C 1
ATOM 3456 O O . THR B 1 203 ? -0.49 5.047 1.506 1 93.75 203 THR B O 1
ATOM 3459 N N . VAL B 1 204 ? -0.392 6.512 3.256 1 94.69 204 VAL B N 1
ATOM 3460 C CA . VAL B 1 204 ? -1.769 6.242 3.654 1 94.69 204 VAL B CA 1
ATOM 3461 C C . VAL B 1 204 ? -2.488 7.555 3.957 1 94.69 204 VAL B C 1
ATOM 3463 O O . VAL B 1 204 ? -1.992 8.375 4.73 1 94.69 204 VAL B O 1
ATOM 3466 N N . LEU B 1 205 ? -3.57 7.75 3.307 1 92.62 205 LEU B N 1
ATOM 3467 C CA . LEU B 1 205 ? -4.512 8.812 3.633 1 92.62 205 LEU B CA 1
ATOM 3468 C C . LEU B 1 205 ? -5.723 8.258 4.375 1 92.62 205 LEU B C 1
ATOM 3470 O O . LEU B 1 205 ? -6.426 7.387 3.863 1 92.62 205 LEU B O 1
ATOM 3474 N N . THR B 1 206 ? -5.938 8.742 5.578 1 93.56 206 THR B N 1
ATOM 3475 C CA . THR B 1 206 ? -7.02 8.195 6.391 1 93.56 206 THR B CA 1
ATOM 3476 C C . THR B 1 206 ? -7.965 9.297 6.852 1 93.56 206 THR B C 1
ATOM 3478 O O . THR B 1 206 ? -7.52 10.352 7.324 1 93.56 206 THR B O 1
ATOM 3481 N N . VAL B 1 207 ? -9.195 9 6.672 1 93.94 207 VAL B N 1
ATOM 3482 C CA . VAL B 1 207 ? -10.227 9.82 7.289 1 93.94 207 VAL B CA 1
ATOM 3483 C C . VAL B 1 207 ? -10.75 9.133 8.547 1 93.94 207 VAL B C 1
ATOM 3485 O O . VAL B 1 207 ? -11.156 7.969 8.5 1 93.94 207 VAL B O 1
ATOM 3488 N N . SER B 1 208 ? -10.703 9.859 9.648 1 94.25 208 SER B N 1
ATOM 3489 C CA . SER B 1 208 ? -11.234 9.344 10.906 1 94.25 208 SER B CA 1
ATOM 3490 C C . SER B 1 208 ? -12.43 10.156 11.383 1 94.25 208 SER B C 1
ATOM 3492 O O . SER B 1 208 ? -12.453 11.383 11.234 1 94.25 208 SER B O 1
ATOM 3494 N N . CYS B 1 209 ? -13.352 9.414 11.984 1 94.25 209 CYS B N 1
ATOM 3495 C CA . CYS B 1 209 ? -14.594 10.047 12.406 1 94.25 209 CYS B CA 1
ATOM 3496 C C . CYS B 1 209 ? -14.836 9.844 13.891 1 94.25 209 CYS B C 1
ATOM 3498 O O . CYS B 1 209 ? -14.281 8.93 14.5 1 94.25 209 CYS B O 1
ATOM 3500 N N . ASP B 1 210 ? -15.672 10.781 14.344 1 93.31 210 ASP B N 1
ATOM 3501 C CA . ASP B 1 210 ? -16.094 10.609 15.734 1 93.31 210 ASP B CA 1
ATOM 3502 C C . ASP B 1 210 ? -17.266 9.641 15.836 1 93.31 210 ASP B C 1
ATOM 3504 O O . ASP B 1 210 ? -17.609 8.969 14.859 1 93.31 210 ASP B O 1
ATOM 3508 N N . GLY B 1 211 ? -17.812 9.477 17 1 89.06 211 GLY B N 1
ATOM 3509 C CA . GLY B 1 211 ? -18.875 8.531 17.25 1 89.06 211 GLY B CA 1
ATOM 3510 C C . GLY B 1 211 ? -20.141 8.828 16.453 1 89.06 211 GLY B C 1
ATOM 3511 O O . GLY B 1 211 ? -20.953 7.934 16.219 1 89.06 211 GLY B O 1
ATOM 3512 N N . ALA B 1 212 ? -20.297 10.008 16.047 1 91 212 ALA B N 1
ATOM 3513 C CA . ALA B 1 212 ? -21.484 10.414 15.289 1 91 212 ALA B CA 1
ATOM 3514 C C . ALA B 1 212 ? -21.25 10.266 13.789 1 91 212 ALA B C 1
ATOM 3516 O O . ALA B 1 212 ? -22.141 10.555 12.984 1 91 212 ALA B O 1
ATOM 3517 N N . GLY B 1 213 ? -20.094 9.898 13.438 1 90.06 213 GLY B N 1
ATOM 3518 C CA . GLY B 1 213 ? -19.781 9.719 12.031 1 90.06 213 GLY B CA 1
ATOM 3519 C C . GLY B 1 213 ? -19.266 10.984 11.367 1 90.06 213 GLY B C 1
ATOM 3520 O O . GLY B 1 213 ? -19.109 11.031 10.148 1 90.06 213 GLY B O 1
ATOM 3521 N N . GLN B 1 214 ? -19.062 11.945 12.117 1 91.75 214 GLN B N 1
ATOM 3522 C CA . GLN B 1 214 ? -18.531 13.195 11.586 1 91.75 214 GLN B CA 1
ATOM 3523 C C . GLN B 1 214 ? -17.016 13.117 11.398 1 91.75 214 GLN B C 1
ATOM 3525 O O . GLN B 1 214 ? -16.297 12.758 12.328 1 91.75 214 GLN B O 1
ATOM 3530 N N . PRO B 1 215 ? -16.562 13.492 10.211 1 94.62 215 PRO B N 1
ATOM 3531 C CA . PRO B 1 215 ? -15.109 13.5 10.008 1 94.62 215 PRO B CA 1
ATOM 3532 C C . PRO B 1 215 ? -14.398 14.516 10.906 1 94.62 215 PRO B C 1
ATOM 3534 O O . PRO B 1 215 ? -14.844 15.664 11.008 1 94.62 215 PRO B O 1
ATOM 3537 N N . VAL B 1 216 ? -13.328 14.102 11.539 1 95.12 216 VAL B N 1
ATOM 3538 C CA . VAL B 1 216 ? -12.625 14.953 12.484 1 95.12 216 VAL B CA 1
ATOM 3539 C C . VAL B 1 216 ? -11.156 15.086 12.078 1 95.12 216 VAL B C 1
ATOM 3541 O O . VAL B 1 216 ? -10.555 16.156 12.242 1 95.12 216 VAL B O 1
ATOM 3544 N N . GLU B 1 217 ? -10.625 14.016 11.508 1 95.44 217 GLU B N 1
ATOM 3545 C CA . GLU B 1 217 ? -9.195 13.977 11.227 1 95.44 217 GLU B CA 1
ATOM 3546 C C . GLU B 1 217 ? -8.93 13.477 9.805 1 95.44 217 GLU B C 1
ATOM 3548 O O . GLU B 1 217 ? -9.547 12.516 9.352 1 95.44 217 GLU B O 1
ATOM 3553 N N . LEU B 1 218 ? -8.078 14.148 9.148 1 95.06 218 LEU B N 1
ATOM 3554 C CA . LEU B 1 218 ? -7.418 13.656 7.945 1 95.06 218 LEU B CA 1
ATOM 3555 C C . LEU B 1 218 ? -5.934 13.43 8.195 1 95.06 218 LEU B C 1
ATOM 3557 O O . LEU B 1 218 ? -5.191 14.383 8.461 1 95.06 218 LEU B O 1
ATOM 3561 N N . SER B 1 219 ? -5.535 12.219 8.18 1 94.81 219 SER B N 1
ATOM 3562 C CA . SER B 1 219 ? -4.133 11.906 8.438 1 94.81 219 SER B CA 1
ATOM 3563 C C . SER B 1 219 ? -3.449 11.367 7.188 1 94.81 219 SER B C 1
ATOM 3565 O O . SER B 1 219 ? -4.051 10.602 6.426 1 94.81 219 SER B O 1
ATOM 3567 N N . ARG B 1 220 ? -2.23 11.828 6.973 1 92.5 220 ARG B N 1
ATOM 3568 C CA . ARG B 1 220 ? -1.359 11.336 5.91 1 92.5 220 ARG B CA 1
ATOM 3569 C C . ARG B 1 220 ? -0.07 10.758 6.484 1 92.5 220 ARG B C 1
ATOM 3571 O O . ARG B 1 220 ? 0.67 11.453 7.184 1 92.5 220 ARG B O 1
ATOM 3578 N N . SER B 1 221 ? 0.149 9.555 6.16 1 94.44 221 SER B N 1
ATOM 3579 C CA . SER B 1 221 ? 1.36 8.93 6.676 1 94.44 221 SER B CA 1
ATOM 3580 C C . SER B 1 221 ? 2.295 8.516 5.547 1 94.44 221 SER B C 1
ATOM 3582 O O . SER B 1 221 ? 1.842 8.172 4.449 1 94.44 221 SER B O 1
ATOM 3584 N N . VAL B 1 222 ? 3.523 8.656 5.777 1 94.56 222 VAL B N 1
ATOM 3585 C CA . VAL B 1 222 ? 4.625 8.125 4.98 1 94.56 222 VAL B CA 1
ATOM 3586 C C . VAL B 1 222 ? 5.465 7.172 5.824 1 94.56 222 VAL B C 1
ATOM 3588 O O . VAL B 1 222 ? 6.047 7.578 6.836 1 94.56 222 VAL B O 1
ATOM 3591 N N . SER B 1 223 ? 5.527 5.91 5.391 1 95.25 223 SER B N 1
ATOM 3592 C CA . SER B 1 223 ? 6.184 4.895 6.211 1 95.25 223 SER B CA 1
ATOM 3593 C C . SER B 1 223 ? 7.219 4.121 5.402 1 95.25 223 SER B C 1
ATOM 3595 O O . SER B 1 223 ? 7.031 3.885 4.207 1 95.25 223 SER B O 1
ATOM 3597 N N . ARG B 1 224 ? 8.172 3.709 6.148 1 93.25 224 ARG B N 1
ATOM 3598 C CA . ARG B 1 224 ? 9.188 2.855 5.551 1 93.25 224 ARG B CA 1
ATOM 3599 C C . ARG B 1 224 ? 8.602 1.517 5.121 1 93.25 224 ARG B C 1
ATOM 3601 O O . ARG B 1 224 ? 8.125 0.744 5.953 1 93.25 224 ARG B O 1
ATOM 3608 N N . SER B 1 225 ? 8.773 1.285 3.789 1 91.94 225 SER B N 1
ATOM 3609 C CA . SER B 1 225 ? 8.164 0.057 3.285 1 91.94 225 SER B CA 1
ATOM 3610 C C . SER B 1 225 ? 8.992 -1.165 3.668 1 91.94 225 SER B C 1
ATOM 3612 O O . SER B 1 225 ? 8.492 -2.291 3.646 1 91.94 225 SER B O 1
ATOM 3614 N N . ASP B 1 226 ? 10.266 -0.988 3.939 1 84.69 226 ASP B N 1
ATOM 3615 C CA . ASP B 1 226 ? 11.117 -2.111 4.324 1 84.69 226 ASP B CA 1
ATOM 3616 C C . ASP B 1 226 ? 10.875 -2.514 5.777 1 84.69 226 ASP B C 1
ATOM 3618 O O . ASP B 1 226 ? 11.336 -3.562 6.223 1 84.69 226 ASP B O 1
ATOM 3622 N N . ARG B 1 227 ? 9.992 -1.737 6.453 1 84.19 227 ARG B N 1
ATOM 3623 C CA . ARG B 1 227 ? 9.797 -1.989 7.879 1 84.19 227 ARG B CA 1
ATOM 3624 C C . ARG B 1 227 ? 8.32 -2.234 8.188 1 84.19 227 ARG B C 1
ATOM 3626 O O . ARG B 1 227 ? 7.984 -2.76 9.25 1 84.19 227 ARG B O 1
ATOM 3633 N N . PHE B 1 228 ? 7.496 -1.827 7.156 1 83.19 228 PHE B N 1
ATOM 3634 C CA . PHE B 1 228 ? 6.074 -1.834 7.465 1 83.19 228 PHE B CA 1
ATOM 3635 C C . PHE B 1 228 ? 5.281 -2.508 6.352 1 83.19 228 PHE B C 1
ATOM 3637 O O . PHE B 1 228 ? 5.582 -2.326 5.168 1 83.19 228 PHE B O 1
ATOM 3644 N N . GLN B 1 229 ? 4.297 -3.273 6.836 1 89.75 229 GLN B N 1
ATOM 3645 C CA . GLN B 1 229 ? 3.211 -3.713 5.969 1 89.75 229 GLN B CA 1
ATOM 3646 C C . GLN B 1 229 ? 1.854 -3.48 6.625 1 89.75 229 GLN B C 1
ATOM 3648 O O . GLN B 1 229 ? 1.737 -3.523 7.852 1 89.75 229 GLN B O 1
ATOM 3653 N N . TYR B 1 230 ? 0.875 -3.227 5.781 1 92.12 230 TYR B N 1
ATOM 3654 C CA . TYR B 1 230 ? -0.472 -3.012 6.297 1 92.12 230 TYR B CA 1
ATOM 3655 C C . TYR B 1 230 ? -1.337 -4.25 6.098 1 92.12 230 TYR B C 1
ATOM 3657 O O . TYR B 1 230 ? -1.359 -4.832 5.008 1 92.12 230 TYR B O 1
ATOM 3665 N N . GLN B 1 231 ? -1.957 -4.629 7.129 1 90.75 231 GLN B N 1
ATOM 3666 C CA . GLN B 1 231 ? -2.869 -5.766 7.066 1 90.75 231 GLN B CA 1
ATOM 3667 C C . GLN B 1 231 ? -4.324 -5.305 7.086 1 90.75 231 GLN B C 1
ATOM 3669 O O . GLN B 1 231 ? -4.719 -4.516 7.941 1 90.75 231 GLN B O 1
ATOM 3674 N N . VAL B 1 232 ? -5.047 -5.785 6.141 1 88.25 232 VAL B N 1
ATOM 3675 C CA . VAL B 1 232 ? -6.473 -5.492 6.035 1 88.25 232 VAL B CA 1
ATOM 3676 C C . VAL B 1 232 ? -7.277 -6.781 6.148 1 88.25 232 VAL B C 1
ATOM 3678 O O . VAL B 1 232 ? -7.055 -7.73 5.391 1 88.25 232 VAL B O 1
ATOM 3681 N N . ALA B 1 233 ? -8.172 -6.762 7.094 1 83.44 233 ALA B N 1
ATOM 3682 C CA . ALA B 1 233 ? -9.086 -7.891 7.238 1 83.44 233 ALA B CA 1
ATOM 3683 C C . ALA B 1 233 ? -10.492 -7.523 6.773 1 83.44 233 ALA B C 1
ATOM 3685 O O . ALA B 1 233 ? -10.961 -6.414 7.027 1 83.44 233 ALA B O 1
ATOM 3686 N N . THR B 1 234 ? -10.914 -8.359 5.91 1 78.44 234 THR B N 1
ATOM 3687 C CA . THR B 1 234 ? -12.281 -8.117 5.453 1 78.44 234 THR B CA 1
ATOM 3688 C C . THR B 1 234 ? -13.25 -9.094 6.102 1 78.44 234 THR B C 1
ATOM 3690 O O . THR B 1 234 ? -12.891 -10.234 6.406 1 78.44 234 THR B O 1
ATOM 3693 N N . ALA B 1 235 ? -14.383 -8.555 6.656 1 65.88 235 ALA B N 1
ATOM 3694 C CA . ALA B 1 235 ? -15.406 -9.391 7.266 1 65.88 235 ALA B CA 1
ATOM 3695 C C . ALA B 1 235 ? -16.031 -10.336 6.238 1 65.88 235 ALA B C 1
ATOM 3697 O O . ALA B 1 235 ? -16.328 -9.922 5.113 1 65.88 235 ALA B O 1
ATOM 3698 N N . ILE B 1 236 ? -15.898 -11.648 6.426 1 59.94 236 ILE B N 1
ATOM 3699 C CA . ILE B 1 236 ? -16.547 -12.633 5.555 1 59.94 236 ILE B CA 1
ATOM 3700 C C . ILE B 1 236 ? -18.047 -12.578 5.75 1 59.94 236 ILE B C 1
ATOM 3702 O O . ILE B 1 236 ? -18.547 -12.664 6.879 1 59.94 236 ILE B O 1
ATOM 3706 N N . PRO B 1 237 ? -18.703 -12.062 4.656 1 53.38 237 PRO B N 1
ATOM 3707 C CA . PRO B 1 237 ? -20.156 -12.086 4.859 1 53.38 237 PRO B CA 1
ATOM 3708 C C . PRO B 1 237 ? -20.672 -13.477 5.219 1 53.38 237 PRO B C 1
ATOM 3710 O O . PRO B 1 237 ? -20.203 -14.477 4.672 1 53.38 237 PRO B O 1
ATOM 3713 N N . THR B 1 238 ? -20.797 -13.773 6.457 1 47.59 238 THR B N 1
ATOM 3714 C CA . THR B 1 238 ? -21.516 -14.992 6.812 1 47.59 238 THR B CA 1
ATOM 3715 C C . THR B 1 238 ? -22.797 -15.117 6.008 1 47.59 238 THR B C 1
ATOM 3717 O O . THR B 1 238 ? -23.609 -14.195 5.984 1 47.59 238 THR B O 1
ATOM 3720 N N . ARG B 1 239 ? -22.797 -15.867 4.945 1 37.56 239 ARG B N 1
ATOM 3721 C CA . ARG B 1 239 ? -24.125 -16.281 4.496 1 37.56 239 ARG B CA 1
ATOM 3722 C C . ARG B 1 239 ? -24.781 -17.203 5.516 1 37.56 239 ARG B C 1
ATOM 3724 O O . ARG B 1 239 ? -24.109 -17.969 6.207 1 37.56 239 ARG B O 1
#

Sequence (478 aa):
MQLSRQDEPLYLGLAETLRDELAGYQPGDYLPAEFQLAERFSVNRHTIRRAVDELVREGSVLRRQGKGTQVLERPLIYPMQADSAYSQSLSAQGVGVEAILLLRRECQASHEDALHLGLAEHAPVIELQTLRKLDGQAVSLIFHRYSAVYHELLADYQGGSVRQYLAECGLPLSRAQSLIGARLPSREEAGLLLMPRHMPALTVLTVSCDGAGQPVELSRSVSRSDRFQYQVATAIPTRMQLSRQDEPLYLGLAETLRDELAGYQPGDYLPAEFQLAERFSVNRHTIRRAVDELVREGSVLRRQGKGTQVLERPLIYPMQADSAYSQSLSAQGVGVEAILLLRRECQASHEDALHLGLAEHAPVIELQTLRKLDGQAVSLIFHRYSAVYHELLADYQGGSVRQYLAECGLPLSRAQSLIGARLPSREEAGLLLMPRHMPALTVLTVSCDGAGQPVELSRSVSRSDRFQYQVATAIPTR

pLDDT: mean 85.33, std 12.48, range [21.61, 96.62]

Nearest PDB structures (foldseek):
  3f8m-assembly1_B  TM=7.298E-01  e=2.634E-20  Mycolicibacterium smegmatis MC2 155
  4u0w-assembly1_A  TM=6.492E-01  e=1.424E-19  Bacillus subtilis subsp. subtilis str. 168
  3f8l-assembly2_D  TM=9.109E-01  e=8.507E-15  Mycolicibacterium smegmatis MC2 155
  2wv0-assembly4_G-2  TM=5.975E-01  e=1.535E-16  Bacillus subtilis
  2wv0-assembly6_J-3  TM=5.899E-01  e=3.353E-15  Bacillus subtilis

Foldseek 3Di:
DPPPPPPPLLLCVVLVVVVVCLVVPDFFDFDPALVVVCVVVVHDSVSSVSSVVVCVVLLQWDQDVPPHITGHDAADEAEDFFQDFRCVRVVVVVWDKWKAWDDKDKFFADPVRCVQQVHDGGAIKIWTWIFMDTNRATWKIKIKIFHCVCVVLCVPPGTDTPQVSCVVVVWHKTWDDKDKDKDFDDPVRCVSRVHDRPFMWMWMWTFIDTPVRRTGITMIMTGGPSHYDYDYDDDDPDD/DPPPPPPDLLLCVVLVVVVVCLVVPDFFDFDPALVVVCVVVVHDSVSSVVSVVVCVVLLQWDQDVPPHITGHDAADEAEDFFQDFRCVRVVVVVWDKWKAWDDKDKFFADPVRCVQQVHDGGAIKIWTWIFMDTNRATWKIKIKIFHCVCVVLCVPPGTDTPQVSCVVVVWHKTWDDKDKDKDFDDPVRCVSRVHDRPFMWMWMWTFIDTPVRRTGITMIMTGGPSHYDYDYDDDDPDD